Protein 4NUU (pdb70)

GO terms:
  GO:0042802 identical protein binding (F, IPI)
  GO:0005515 protein binding (F, IPI)

Solvent-accessible surface area: 29367 Å² total; per-residue (Å²): 3,116,54,22,97,68,2,6,96,126,20,36,118,73,103,106,136,41,17,32,13,133,75,66,188,84,2,0,0,4,20,22,0,43,8,0,0,3,36,41,1,11,104,19,168,114,78,52,108,61,12,95,1,29,21,45,0,0,32,0,0,0,12,0,0,10,10,1,2,78,22,13,107,117,157,79,49,101,58,0,22,31,11,0,33,4,0,2,13,0,0,1,7,10,0,22,34,78,33,31,0,27,30,28,75,9,126,62,1,37,92,16,2,120,53,18,7,28,103,72,157,116,0,90,121,87,0,117,98,18,4,57,106,2,34,42,44,0,33,31,0,0,9,10,0,18,102,107,116,51,142,125,18,132,59,113,78,12,20,107,79,24,31,6,2,7,13,1,0,22,14,1,0,50,25,8,76,45,20,34,78,72,24,36,128,99,4,98,135,91,1,80,41,123,85,58,225,100,39,40,63,18,28,125,26,81,67,0,64,101,17,7,130,53,6,33,116,8,0,74,105,1,93,64,3,8,72,24,0,13,80,40,1,78,59,27,57,120,88,135,195,44,111,56,12,103,54,9,42,24,0,0,98,101,15,21,132,162,44,86,65,106,40,6,37,39,35,5,42,79,128,22,57,53,17,71,107,5,15,53,64,139,90,80,12,60,26,91,84,6,17,102,120,15,34,123,75,104,104,134,41,18,34,9,119,71,74,157,82,2,0,0,3,19,23,0,31,13,0,1,8,71,36,2,8,121,39,133,24,58,5,83,20,155,153,14,68,31,2,11,54,22,0,23,76,2,0,22,56,0,0,36,11,1,6,88,24,12,115,126,155,76,55,106,55,0,31,33,11,0,35,4,0,2,12,0,0,0,7,9,0,12,34,78,32,29,0,26,14,19,82,8,124,60,0,37,94,23,1,113,50,4,1,13,99,72,167,133,4,88,111,69,2,115,99,11,6,66,108,0,38,42,83,0,1,48,10,1,0,119,20,1,91,157,183,46,160,55,93,20,75,194,53,6,129,51,93,60,11,21,115,75,16,36,6,2,0,12,0,0,18,14,0,0,56,24,6,76,43,22,33,79,81,25,32,105,110,3,83,130,91,0,77,37,119,83,68,216,107,39,40,63,16,28,124,30,80,67,0,58,89,18,7,126,61,7,36,120,8,1,76,106,0,92,66,4,8,71,23,0,14,82,40,1,80,57,25,28,117,82,108,72,176,44,96,56,6,103,55,9,48,32,0,0,101,84,15,21,125,174,37,85,56,108,31,5,37,39,34,5,43,80,127,22,56,53,20,71,100,3,15,54,61,142,204,14,80,56,69,49,0,6,26,18,3,101

Sequence (586 aa):
SNTVMKNCNYKRKRRERDWDCNTKKDVCIPDRRYQLCMKELTNLVITFRKLYLKRKLIYDAAVEGDLLLKLNNYRYNKDFCKDIRWSLGDFGDIIMGTDMEGIGYSKVVENNLRSIFGTDEKAQQRRKQWWNESKAQIWTAMMYSSVKKRLKICKLNVAVNIEPQIYRWIREWGRDYVSSELPTEVQKLKEKCDGKINYTDKKVCKVPPCQNACKSYDDQWITRKKNQWDVLSNKFISVKNAEQTAGIVTPYDILKQQELDEFNEVAFENEINKRDGAYIELCVCSASNTVMKNCNYKRKRRERDWDCNTKKDVCIPDRRYQLCMKELTNLFHRDITFRKLYLKRKLIYDAAVEGDLLLKLNNYRYNKDFCKDIRWSLGDFGDIIMGTDMEGIGYSKVVENNLRSIFGTDEKAQQRRKQWWNESKAQIWTAMMYSVKKRLKGNFIWICKLNVAVNIEPQIYRWIREWGRDYVSSELPTEVQQKLKEKCDGKINYTDKKVCKVPPCQNACKSYDQWITRKKNQWDVLSNKFISVKNAEKQTAGIVTPYDILKQELDEFNEVAFENEINKRDGAYIELCVCSQLDFEDVWNSSY

Nearest PDB structures (foldseek):
  4nuu-assembly1_A  TM=1.004E+00  e=4.899E-40  Plasmodium vivax Sal-1
  4nuu-assembly2_B  TM=9.888E-01  e=1.630E-36  Plasmodium vivax Sal-1
  4nuv-assembly2_A  TM=9.877E-01  e=9.932E-36  Plasmodium vivax Sal-1
  6oan-assembly1_A  TM=9.714E-01  e=6.411E-28  Plasmodium vivax
  6oan-assembly2_C  TM=9.704E-01  e=1.088E-27  Plasmodium vivax

CATH classification: 1.20.1310.20 (+1 more: 1.20.58.830)

InterPro domains:
  IPR008602 Duffy-antigen binding domain [PF05424] (235-403)
  IPR021015 Duffy-antigen binding, C-terminal [PF12361] (546-849)
  IPR021032 Duffy-antigen binding, N-terminal [PF12377] (128-192)
  IPR021620 Erythrocyte binding antigen 175, C-terminal [PF11556] (920-999)
  IPR042202 Duffy-antigen binding superfamily [G3DSA:1.20.1310.20] (202-385)
  IPR043057 Erythrocyte binding antigen 175, C-terminal domain superfamily [G3DSA:1.10.1740.170] (918-1000)

Foldseek 3Di:
DADAVVLLVAADAPVPDQWQCDPPPLATHGSLLVSQHQNLLQPDPPVVLLVSNLVSLLVSLLSSLVNLCVSVVVDPDDSSLLSLLLSLQQSLCLQLVNHDPCDHSSVSSNVSSCVPQPDDPCSSVVSNVSCLVRSLSSSVSSCVCVVPPDVDRDSVVSSDHDHSLLSVLLVLLVSCVVVVVVLLVLLCVQFPDPPDPQWTCLVPPVSNVVSLVVSLVVLQVSLSNCVSSQVSVVVVVVVDDDPQDDGSVSSSVVNDDDDDPVQSVCSSVQNHPSSCNGNPGD/DPADAVVLLVAADAPVPDQWQCDPPPLATHGSLLSSQHCNLLQPDDAADPDLQPVSVLVSLLVSLLSSLVRLCVSVVVDLDDSSLLSLLLSLQQSLCLLLVNHDPCDDSSVSSNVSSCRHQPDPPCSSVSSNVNCLVRSLVSSVSSLVVVCVPVPPCSCVSHPSVSSSDHDHSLLSVLLVLLVVCVVVVVVLLVLLCVQFPAPPDPQWTCLVPPVSNVVSLVVSVVVLLVSLSNCVSSQVSVVVVCVVDHDDPQDDGSVSSSVVNDDPDDVVQVVCRSVQNHPSSCNGNPTD/DDDVVVVVVVVD

Secondary structure (DSSP, 8-state):
---SSGGGT--PPTTSS--B-SSSTT--B-HHHHT---HHHHS---HHHHHHHHHHHHHHHHHHHHHHHHHTTT--SHHHHHHHHHHHHHHHHHHHT--S---THHHHHHHHHHHHH-SSTTHHHHHHHHHHHHHHHHHHHHTHHHHHT-----HHHHHS---HHHHHHHHHHHHHHHHHHHHHHHHHHHHSSBSSSS-BGGGT-HHHHHHHHHHHHHHHHHHHHHHHHHHHHHHHHHH---TT--SHHHHHHHHSSS--HHHHHHHHTT-SHHHHHHH---/----SSGGGT--PPTTSS--B-SSSTT--B-HHHHT---HHHHH------SSS-HHHHHHHHHHHHHHHHHHHHHTTT--SHHHHHHHHHHHHHHHHHHHT--S---THHHHHHHHHHHHH--STTHHHHHHHHHHHHHHHHHHHHTHHHHHHHGGGGGGTS-HHHHH----HHHHHHHHHHHHHHHHHHHHHHHHHHHHSSBSSSS-BGGGT-HHHHHHHHHHHHHHHHHHHHHHHHHHHHHHHHHH---BTTBSSHHHHHHHHSSS--HHHHHHHHTT-SHHHHHHH---/---HHHHHHH--

Organism: Plasmodium vivax (strain Salvador I) (NCBI:txid126793)

Radius of gyration: 37.96 Å; Cα contacts (8 Å, |Δi|>4): 731; chains: 3; bounding box: 49×37×151 Å

B-factor: mean 42.77, std 22.3, range [13.19, 155.22]

Structure (mmCIF, N/CA/C/O backbone):
data_4NUU
#
_entry.id   4NUU
#
_cell.length_a   59.590
_cell.length_b   66.990
_cell.length_c   97.920
_cell.angle_alpha   90.00
_cell.angle_beta   102.11
_cell.angle_gamma   90.00
#
_symmetry.space_group_name_H-M   'P 1 21 1'
#
loop_
_entity.id
_entity.type
_entity.pdbx_description
1 polymer 'Duffy receptor'
2 polymer 'Duffy antigen/chemokine receptor'
3 water water
#
loop_
_atom_site.group_PDB
_atom_site.id
_atom_site.type_symbol
_atom_site.label_atom_id
_atom_site.label_alt_id
_atom_site.label_comp_id
_atom_site.label_asym_id
_atom_site.label_entity_id
_atom_site.label_seq_id
_atom_site.pdbx_PDB_ins_code
_atom_site.Cartn_x
_atom_site.Cartn_y
_atom_site.Cartn_z
_atom_site.occupancy
_atom_site.B_iso_or_equiv
_atom_site.auth_seq_id
_atom_site.auth_comp_id
_atom_site.auth_asym_id
_atom_site.auth_atom_id
_atom_site.pdbx_PDB_model_num
ATOM 1 N N . SER A 1 2 ? 31.851 -36.016 114.423 1.00 50.66 210 SER A N 1
ATOM 2 C CA . SER A 1 2 ? 33.024 -35.153 114.477 1.00 51.41 210 SER A CA 1
ATOM 3 C C . SER A 1 2 ? 32.672 -33.742 114.021 1.00 42.46 210 SER A C 1
ATOM 4 O O . SER A 1 2 ? 32.020 -33.562 112.993 1.00 39.96 210 SER A O 1
ATOM 11 N N . ASN A 1 3 ? 33.105 -32.745 114.791 1.00 36.80 211 ASN A N 1
ATOM 12 C CA . ASN A 1 3 ? 32.809 -31.351 114.479 1.00 43.59 211 ASN A CA 1
ATOM 13 C C . ASN A 1 3 ? 33.952 -30.638 113.747 1.00 42.96 211 ASN A C 1
ATOM 14 O O . ASN A 1 3 ? 33.913 -29.418 113.573 1.00 42.22 211 ASN A O 1
ATOM 25 N N . THR A 1 4 ? 34.965 -31.395 113.332 1.00 37.05 212 THR A N 1
ATOM 26 C CA . THR A 1 4 ? 36.021 -30.863 112.472 1.00 44.23 212 THR A CA 1
ATOM 27 C C . THR A 1 4 ? 36.249 -31.818 111.299 1.00 38.11 212 THR A C 1
ATOM 28 O O . THR A 1 4 ? 35.888 -32.996 111.371 1.00 33.97 212 THR A O 1
ATOM 39 N N . VAL A 1 5 ? 36.856 -31.322 110.224 1.00 35.28 213 VAL A N 1
ATOM 40 C CA . VAL A 1 5 ? 37.048 -32.145 109.030 1.00 34.04 213 VAL A CA 1
ATOM 41 C C . VAL A 1 5 ? 38.492 -32.175 108.501 1.00 33.31 213 VAL A C 1
ATOM 42 O O . VAL A 1 5 ? 38.973 -33.232 108.088 1.00 34.22 213 VAL A O 1
ATOM 55 N N . MET A 1 6 ? 39.187 -31.040 108.523 1.00 32.70 214 MET A N 1
ATOM 56 C CA . MET A 1 6 ? 40.553 -30.985 107.996 1.00 39.50 214 MET A CA 1
ATOM 57 C C . MET A 1 6 ? 41.578 -31.356 109.062 1.00 41.28 214 MET A C 1
ATOM 58 O O . MET A 1 6 ? 42.411 -32.239 108.856 1.00 37.43 214 MET A O 1
ATOM 72 N N . LYS A 1 7 ? 41.502 -30.678 110.203 1.00 41.60 215 LYS A N 1
ATOM 73 C CA . LYS A 1 7 ? 42.511 -30.790 111.256 1.00 40.83 215 LYS A CA 1
ATOM 74 C C . LYS A 1 7 ? 42.786 -32.234 111.669 1.00 37.05 215 LYS A C 1
ATOM 75 O O . LYS A 1 7 ? 43.938 -32.634 111.842 1.00 40.99 215 LYS A O 1
ATOM 94 N N . ASN A 1 8 ? 41.725 -33.014 111.831 1.00 33.43 216 ASN A N 1
ATOM 95 C CA . ASN A 1 8 ? 41.857 -34.392 112.287 1.00 37.83 216 ASN A CA 1
ATOM 96 C C . ASN A 1 8 ? 42.424 -35.315 111.203 1.00 41.04 216 ASN A C 1
ATOM 97 O O . ASN A 1 8 ? 42.697 -36.492 111.458 1.00 35.43 216 ASN A O 1
ATOM 108 N N . CYS A 1 9 ? 42.602 -34.770 110.001 1.00 34.22 217 CYS A N 1
ATOM 109 C CA . CYS A 1 9 ? 43.307 -35.467 108.929 1.00 37.11 217 CYS A CA 1
ATOM 110 C C . CYS A 1 9 ? 44.736 -34.946 108.795 1.00 42.76 217 CYS A C 1
ATOM 111 O O . CYS A 1 9 ? 45.435 -35.258 107.828 1.00 38.55 217 CYS A O 1
ATOM 118 N N . ASN A 1 10 ? 45.158 -34.145 109.768 1.00 32.38 218 ASN A N 1
ATOM 119 C CA . ASN A 1 10 ? 46.509 -33.594 109.786 1.00 37.26 218 ASN A CA 1
ATOM 120 C C . ASN A 1 10 ? 47.272 -33.988 111.052 1.00 40.08 218 ASN A C 1
ATOM 121 O O . ASN A 1 10 ? 48.490 -34.149 111.020 1.00 40.29 218 ASN A O 1
ATOM 132 N N . TYR A 1 11 ? 46.561 -34.139 112.167 1.00 35.71 219 TYR A N 1
ATOM 133 C CA . TYR A 1 11 ? 47.198 -34.609 113.393 1.00 41.18 219 TYR A CA 1
ATOM 134 C C . TYR A 1 11 ? 46.190 -35.134 114.406 1.00 46.20 219 TYR A C 1
ATOM 135 O O . TYR A 1 11 ? 45.003 -34.803 114.350 1.00 41.50 219 TYR A O 1
ATOM 153 N N . LYS A 1 12 ? 46.681 -35.965 115.320 1.00 30.61 220 LYS A N 1
ATOM 154 C CA . LYS A 1 12 ? 45.843 -36.612 116.324 1.00 32.41 220 LYS A CA 1
ATOM 155 C C . LYS A 1 12 ? 46.257 -36.154 117.715 1.00 36.19 220 LYS A C 1
ATOM 156 O O . LYS A 1 12 ? 47.445 -36.018 117.993 1.00 36.56 220 LYS A O 1
ATOM 175 N N . ARG A 1 13 ? 45.281 -35.922 118.589 1.00 32.36 221 ARG A N 1
ATOM 176 C CA . ARG A 1 13 ? 45.575 -35.681 119.998 1.00 32.13 221 ARG A CA 1
ATOM 177 C C . ARG A 1 13 ? 46.227 -36.927 120.573 1.00 32.70 221 ARG A C 1
ATOM 178 O O . ARG A 1 13 ? 45.976 -38.035 120.102 1.00 34.18 221 ARG A O 1
ATOM 199 N N . LYS A 1 14 ? 47.058 -36.749 121.595 1.00 37.35 222 LYS A N 1
ATOM 200 C CA . LYS A 1 14 ? 47.767 -37.870 122.200 1.00 37.47 222 LYS A CA 1
ATOM 201 C C . LYS A 1 14 ? 46.819 -38.810 122.940 1.00 37.93 222 LYS A C 1
ATOM 202 O O . LYS A 1 14 ? 45.691 -38.444 123.272 1.00 33.03 222 LYS A O 1
ATOM 221 N N . ARG A 1 15 ? 47.289 -40.028 123.188 1.00 34.08 223 ARG A N 1
ATOM 222 C CA . ARG A 1 15 ? 46.445 -41.061 123.768 1.00 38.16 223 ARG A CA 1
ATOM 223 C C . ARG A 1 15 ? 45.863 -40.618 125.088 1.00 40.25 223 ARG A C 1
ATOM 224 O O . ARG A 1 15 ? 46.545 -40.002 125.908 1.00 38.75 223 ARG A O 1
ATOM 245 N N . ARG A 1 16 ? 44.589 -40.928 125.281 1.00 35.32 224 ARG A N 1
ATOM 246 C CA . ARG A 1 16 ? 43.933 -40.671 126.545 1.00 50.91 224 ARG A CA 1
ATOM 247 C C . ARG A 1 16 ? 44.145 -39.220 126.973 1.00 49.48 224 ARG A C 1
ATOM 248 O O . ARG A 1 16 ? 44.013 -38.889 128.148 1.00 46.20 224 ARG A O 1
ATOM 269 N N . GLU A 1 17 ? 44.468 -38.355 126.011 1.00 45.19 225 GLU A N 1
ATOM 270 C CA . GLU A 1 17 ? 44.506 -36.923 126.272 1.00 41.66 225 GLU A CA 1
ATOM 271 C C . GLU A 1 17 ? 43.086 -36.470 126.574 1.00 38.21 225 GLU A C 1
ATOM 272 O O . GLU A 1 17 ? 42.850 -35.682 127.488 1.00 38.79 225 GLU A O 1
ATOM 284 N N . ARG A 1 18 ? 42.140 -36.984 125.794 1.00 34.30 226 ARG A N 1
ATOM 285 C CA . ARG A 1 18 ? 40.724 -36.778 126.065 1.00 33.72 226 ARG A CA 1
ATOM 286 C C . ARG A 1 18 ? 40.054 -38.119 126.338 1.00 28.13 226 ARG A C 1
ATOM 287 O O . ARG A 1 18 ? 40.109 -39.033 125.516 1.00 28.06 226 ARG A O 1
ATOM 308 N N . ASP A 1 19 ? 39.417 -38.228 127.496 1.00 26.01 227 ASP A N 1
ATOM 309 C CA . ASP A 1 19 ? 38.766 -39.468 127.889 1.00 24.65 227 ASP A CA 1
ATOM 310 C C . ASP A 1 19 ? 37.510 -39.724 127.056 1.00 29.67 227 ASP A C 1
ATOM 311 O O . ASP A 1 19 ? 37.038 -38.854 126.324 1.00 23.61 227 ASP A O 1
ATOM 320 N N . TRP A 1 20 ? 36.975 -40.933 127.175 1.00 25.96 228 TRP A N 1
ATOM 321 C CA . TRP A 1 20 ? 35.733 -41.297 126.510 1.00 22.17 228 TRP A CA 1
ATOM 322 C C . TRP A 1 20 ? 34.615 -40.308 126.851 1.00 22.56 228 TRP A C 1
ATOM 323 O O . TRP A 1 20 ? 34.486 -39.872 127.999 1.00 23.76 228 TRP A O 1
ATOM 344 N N . ASP A 1 21 ? 33.812 -39.965 125.849 1.00 22.34 229 ASP A N 1
ATOM 345 C CA . ASP A 1 21 ? 32.743 -38.981 126.011 1.00 27.68 229 ASP A CA 1
ATOM 346 C C . ASP A 1 21 ? 31.372 -39.640 126.118 1.00 23.65 229 ASP A C 1
ATOM 347 O O . ASP A 1 21 ? 30.830 -40.127 125.126 1.00 26.03 229 ASP A O 1
ATOM 356 N N . CYS A 1 22 ? 30.814 -39.635 127.325 1.00 24.71 230 CYS A N 1
ATOM 357 C CA . CYS A 1 22 ? 29.507 -40.234 127.582 1.00 25.31 230 CYS A CA 1
ATOM 358 C C . CYS A 1 22 ? 28.389 -39.196 127.696 1.00 29.12 230 CYS A C 1
ATOM 359 O O . CYS A 1 22 ? 27.250 -39.542 128.012 1.00 32.49 230 CYS A O 1
ATOM 366 N N . ASN A 1 23 ? 28.703 -37.931 127.441 1.00 28.62 231 ASN A N 1
ATOM 367 C CA . ASN A 1 23 ? 27.734 -36.857 127.666 1.00 29.89 231 ASN A CA 1
ATOM 368 C C . ASN A 1 23 ? 27.071 -36.333 126.394 1.00 42.74 231 ASN A C 1
ATOM 369 O O . ASN A 1 23 ? 25.948 -35.832 126.436 1.00 46.51 231 ASN A O 1
ATOM 380 N N . THR A 1 24 ? 27.748 -36.472 125.261 1.00 35.47 232 THR A N 1
ATOM 381 C CA . THR A 1 24 ? 27.234 -35.933 124.007 1.00 39.98 232 THR A CA 1
ATOM 382 C C . THR A 1 24 ? 26.018 -36.729 123.550 1.00 45.74 232 THR A C 1
ATOM 383 O O . THR A 1 24 ? 24.976 -36.158 123.231 1.00 41.14 232 THR A O 1
ATOM 394 N N . LYS A 1 25 ? 26.150 -38.051 123.538 1.00 37.99 233 LYS A N 1
ATOM 395 C CA . LYS A 1 25 ? 25.014 -38.930 123.294 1.00 42.83 233 LYS A CA 1
ATOM 396 C C . LYS A 1 25 ? 24.847 -39.822 124.511 1.00 54.60 233 LYS A C 1
ATOM 397 O O . LYS A 1 25 ? 25.747 -40.586 124.857 1.00 60.37 233 LYS A O 1
ATOM 416 N N . LYS A 1 26 ? 23.697 -39.721 125.161 1.00 41.24 234 LYS A N 1
ATOM 417 C CA . LYS A 1 26 ? 23.530 -40.291 126.494 1.00 56.70 234 LYS A CA 1
ATOM 418 C C . LYS A 1 26 ? 23.720 -41.806 126.580 1.00 53.00 234 LYS A C 1
ATOM 419 O O . LYS A 1 26 ? 24.248 -42.305 127.578 1.00 42.62 234 LYS A O 1
ATOM 438 N N . ASP A 1 27 ? 23.306 -42.539 125.550 1.00 37.20 235 ASP A N 1
ATOM 439 C CA . ASP A 1 27 ? 23.322 -43.998 125.628 1.00 33.78 235 ASP A CA 1
ATOM 440 C C . ASP A 1 27 ? 24.581 -44.639 125.038 1.00 27.40 235 ASP A C 1
ATOM 441 O O . ASP A 1 27 ? 24.632 -45.851 124.853 1.00 27.56 235 ASP A O 1
ATOM 450 N N . VAL A 1 28 ? 25.600 -43.842 124.745 1.00 26.06 236 VAL A N 1
ATOM 451 C CA . VAL A 1 28 ? 26.878 -44.411 124.336 1.00 27.31 236 VAL A CA 1
ATOM 452 C C . VAL A 1 28 ? 28.035 -43.517 124.758 1.00 23.37 236 VAL A C 1
ATOM 453 O O . VAL A 1 28 ? 27.856 -42.323 124.989 1.00 24.92 236 VAL A O 1
ATOM 466 N N . CYS A 1 29 ? 29.216 -44.113 124.884 1.00 22.13 237 CYS A N 1
ATOM 467 C CA . CYS A 1 29 ? 30.441 -43.353 125.101 1.00 21.56 237 CYS A CA 1
ATOM 468 C C . CYS A 1 29 ? 31.295 -43.420 123.842 1.00 21.36 237 CYS A C 1
ATOM 469 O O . CYS A 1 29 ? 31.515 -44.498 123.288 1.00 22.41 237 CYS A O 1
ATOM 476 N N . ILE A 1 30 ? 31.776 -42.263 123.399 1.00 21.23 238 ILE A N 1
ATOM 477 C CA . ILE A 1 30 ? 32.549 -42.167 122.165 1.00 19.86 238 ILE A CA 1
ATOM 478 C C . ILE A 1 30 ? 34.031 -41.918 122.454 1.00 27.78 238 ILE A C 1
ATOM 479 O O . ILE A 1 30 ? 34.377 -40.996 123.195 1.00 26.15 238 ILE A O 1
ATOM 495 N N . PRO A 1 31 ? 34.917 -42.738 121.863 1.00 22.21 239 PRO A N 1
ATOM 496 C CA . PRO A 1 31 ? 36.353 -42.546 122.075 1.00 19.15 239 PRO A CA 1
ATOM 497 C C . PRO A 1 31 ? 36.902 -41.418 121.209 1.00 19.30 239 PRO A C 1
ATOM 498 O O . PRO A 1 31 ? 36.413 -41.192 120.106 1.00 20.02 239 PRO A O 1
ATOM 509 N N . ASP A 1 32 ? 37.914 -40.723 121.707 1.00 20.03 240 ASP A N 1
ATOM 510 C CA . ASP A 1 32 ? 38.481 -39.587 120.993 1.00 20.81 240 ASP A CA 1
ATOM 511 C C . ASP A 1 32 ? 38.959 -40.005 119.596 1.00 23.59 240 ASP A C 1
ATOM 512 O O . ASP A 1 32 ? 38.868 -39.230 118.647 1.00 22.53 240 ASP A O 1
ATOM 521 N N . ARG A 1 33 ? 39.452 -41.234 119.471 1.00 25.04 241 ARG A N 1
ATOM 522 C CA . ARG A 1 33 ? 39.915 -41.739 118.181 1.00 23.56 241 ARG A CA 1
ATOM 523 C C . ARG A 1 33 ? 38.794 -41.685 117.146 1.00 19.28 241 ARG A C 1
ATOM 524 O O . ARG A 1 33 ? 39.019 -41.300 115.998 1.00 22.35 241 ARG A O 1
ATOM 545 N N . ARG A 1 34 ? 37.582 -42.063 117.550 1.00 20.05 242 ARG A N 1
ATOM 546 C CA . ARG A 1 34 ? 36.437 -42.016 116.645 1.00 19.37 242 ARG A CA 1
ATOM 547 C C . ARG A 1 34 ? 36.107 -40.579 116.239 1.00 23.00 242 ARG A C 1
ATOM 548 O O . ARG A 1 34 ? 35.857 -40.301 115.067 1.00 21.54 242 ARG A O 1
ATOM 569 N N . TYR A 1 35 ? 36.100 -39.668 117.205 1.00 22.54 243 TYR A N 1
ATOM 570 C CA . TYR A 1 35 ? 35.823 -38.264 116.915 1.00 21.15 243 TYR A CA 1
ATOM 571 C C . TYR A 1 35 ? 36.766 -37.736 115.840 1.00 24.37 243 TYR A C 1
ATOM 572 O O . TYR A 1 35 ? 36.361 -36.961 114.973 1.00 26.58 243 TYR A O 1
ATOM 590 N N . GLN A 1 36 ? 38.020 -38.174 115.893 1.00 24.48 244 GLN A N 1
ATOM 591 C CA . GLN A 1 36 ? 39.054 -37.671 114.998 1.00 27.42 244 GLN A CA 1
ATOM 592 C C . GLN A 1 36 ? 39.230 -38.479 113.711 1.00 26.62 244 GLN A C 1
ATOM 593 O O . GLN A 1 36 ? 40.089 -38.148 112.893 1.00 24.30 244 GLN A O 1
ATOM 607 N N . LEU A 1 37 ? 38.443 -39.536 113.535 1.00 23.01 245 LEU A N 1
ATOM 608 C CA . LEU A 1 37 ? 38.560 -40.382 112.348 1.00 20.62 245 LEU A CA 1
ATOM 609 C C . LEU A 1 37 ? 38.628 -39.523 111.089 1.00 22.53 245 LEU A C 1
ATOM 610 O O . LEU A 1 37 ? 37.752 -38.697 110.855 1.00 23.79 245 LEU A O 1
ATOM 626 N N . CYS A 1 38 ? 39.669 -39.715 110.282 1.00 21.87 246 CYS A N 1
ATOM 627 C CA . CYS A 1 38 ? 39.818 -38.945 109.051 1.00 26.48 246 CYS A CA 1
ATOM 628 C C . CYS A 1 38 ? 38.752 -39.319 108.022 1.00 30.34 246 CYS A C 1
ATOM 629 O O . CYS A 1 38 ? 38.684 -40.464 107.572 1.00 26.27 246 CYS A O 1
ATOM 636 N N . MET A 1 39 ? 37.933 -38.338 107.653 1.00 25.86 247 MET A N 1
ATOM 637 C CA . MET A 1 39 ? 36.838 -38.535 106.707 1.00 28.81 247 MET A CA 1
ATOM 638 C C . MET A 1 39 ? 36.734 -37.360 105.740 1.00 26.88 247 MET A C 1
ATOM 639 O O . MET A 1 39 ? 35.673 -37.107 105.170 1.00 28.06 247 MET A O 1
ATOM 653 N N . LYS A 1 40 ? 37.836 -36.645 105.565 1.00 30.36 248 LYS A N 1
ATOM 654 C CA . LYS A 1 40 ? 37.871 -35.451 104.728 1.00 29.87 248 LYS A CA 1
ATOM 655 C C . LYS A 1 40 ? 37.303 -35.699 103.331 1.00 36.92 248 LYS A C 1
ATOM 656 O O . LYS A 1 40 ? 36.410 -34.982 102.874 1.00 34.69 248 LYS A O 1
ATOM 675 N N . GLU A 1 41 ? 37.823 -36.716 102.653 1.00 31.15 249 GLU A N 1
ATOM 676 C CA . GLU A 1 41 ? 37.403 -37.016 101.287 1.00 34.59 249 GLU A CA 1
ATOM 677 C C . GLU A 1 41 ? 35.954 -37.503 101.234 1.00 29.91 249 GLU A C 1
ATOM 678 O O . GLU A 1 41 ? 35.218 -37.181 100.306 1.00 31.84 249 GLU A O 1
ATOM 690 N N . LEU A 1 42 ? 35.544 -38.275 102.234 1.00 31.22 250 LEU A N 1
ATOM 691 C CA . LEU A 1 42 ? 34.172 -38.772 102.293 1.00 28.54 250 LEU A CA 1
ATOM 692 C C . LEU A 1 42 ? 33.186 -37.622 102.474 1.00 30.17 250 LEU A C 1
ATOM 693 O O . LEU A 1 42 ? 32.058 -37.668 101.978 1.00 34.03 250 LEU A O 1
ATOM 709 N N . THR A 1 43 ? 33.621 -36.588 103.183 1.00 37.66 251 THR A N 1
ATOM 710 C CA . THR A 1 43 ? 32.767 -35.443 103.470 1.00 44.74 251 THR A CA 1
ATOM 711 C C . THR A 1 43 ? 32.558 -34.557 102.249 1.00 51.73 251 THR A C 1
ATOM 712 O O . THR A 1 43 ? 31.428 -34.193 101.921 1.00 49.15 251 THR A O 1
ATOM 723 N N . ASN A 1 44 ? 33.652 -34.211 101.579 1.00 65.73 252 ASN A N 1
ATOM 724 C CA . ASN A 1 44 ? 33.618 -33.181 100.545 1.00 77.64 252 ASN A CA 1
ATOM 725 C C . ASN A 1 44 ? 33.259 -33.685 99.149 1.00 81.49 252 ASN A C 1
ATOM 726 O O . ASN A 1 44 ? 33.383 -32.944 98.174 1.00 87.89 252 ASN A O 1
ATOM 737 N N . LEU A 1 45 ? 32.810 -34.932 99.046 1.00 78.60 253 LEU A N 1
ATOM 738 C CA . LEU A 1 45 ? 32.338 -35.447 97.765 1.00 87.44 253 LEU A CA 1
ATOM 739 C C . LEU A 1 45 ? 30.870 -35.077 97.579 1.00 97.57 253 LEU A C 1
ATOM 740 O O . LEU A 1 45 ? 30.075 -35.165 98.515 1.00 100.08 253 LEU A O 1
ATOM 756 N N . VAL A 1 46 ? 30.520 -34.646 96.371 1.00 104.01 254 VAL A N 1
ATOM 757 C CA . VAL A 1 46 ? 29.162 -34.198 96.082 1.00 107.96 254 VAL A CA 1
ATOM 758 C C . VAL A 1 46 ? 28.189 -35.372 96.114 1.00 109.57 254 VAL A C 1
ATOM 759 O O . VAL A 1 46 ? 27.596 -35.671 97.151 1.00 104.57 254 VAL A O 1
ATOM 772 N N . ILE A 1 57 ? 24.966 -45.446 91.302 1.00 93.01 265 ILE A N 1
ATOM 773 C CA . ILE A 1 57 ? 25.344 -46.230 90.132 1.00 84.90 265 ILE A CA 1
ATOM 774 C C . ILE A 1 57 ? 26.636 -46.993 90.420 1.00 79.61 265 ILE A C 1
ATOM 775 O O . ILE A 1 57 ? 27.198 -46.884 91.511 1.00 75.26 265 ILE A O 1
ATOM 790 N N . THR A 1 58 ? 27.104 -47.763 89.443 1.00 80.50 266 THR A N 1
ATOM 791 C CA . THR A 1 58 ? 28.329 -48.539 89.599 1.00 87.18 266 THR A CA 1
ATOM 792 C C . THR A 1 58 ? 29.567 -47.638 89.684 1.00 82.09 266 THR A C 1
ATOM 793 O O . THR A 1 58 ? 30.578 -48.014 90.285 1.00 63.43 266 THR A O 1
ATOM 804 N N . PHE A 1 59 ? 29.481 -46.451 89.088 1.00 82.36 267 PHE A N 1
ATOM 805 C CA . PHE A 1 59 ? 30.594 -45.497 89.091 1.00 78.10 267 PHE A CA 1
ATOM 806 C C . PHE A 1 59 ? 30.650 -44.607 90.345 1.00 61.49 267 PHE A C 1
ATOM 807 O O . PHE A 1 59 ? 31.732 -44.196 90.774 1.00 55.91 267 PHE A O 1
ATOM 824 N N . ARG A 1 60 ? 29.493 -44.318 90.932 1.00 56.70 268 ARG A N 1
ATOM 825 C CA . ARG A 1 60 ? 29.430 -43.497 92.137 1.00 63.58 268 ARG A CA 1
ATOM 826 C C . ARG A 1 60 ? 30.101 -44.295 93.237 1.00 49.06 268 ARG A C 1
ATOM 827 O O . ARG A 1 60 ? 30.817 -43.749 94.075 1.00 48.27 268 ARG A O 1
ATOM 848 N N . LYS A 1 61 ? 29.867 -45.603 93.209 1.00 47.93 269 LYS A N 1
ATOM 849 C CA . LYS A 1 61 ? 30.515 -46.523 94.133 1.00 48.61 269 LYS A CA 1
ATOM 850 C C . LYS A 1 61 ? 32.024 -46.505 93.916 1.00 45.38 269 LYS A C 1
ATOM 851 O O . LYS A 1 61 ? 32.798 -46.610 94.862 1.00 42.69 269 LYS A O 1
ATOM 870 N N . LEU A 1 62 ? 32.437 -46.378 92.659 1.00 56.00 270 LEU A N 1
ATOM 871 C CA . LEU A 1 62 ? 33.853 -46.376 92.327 1.00 53.60 270 LEU A CA 1
ATOM 872 C C . LEU A 1 62 ? 34.542 -45.137 92.890 1.00 39.21 270 LEU A C 1
ATOM 873 O O . LEU A 1 62 ? 35.635 -45.227 93.446 1.00 41.86 270 LEU A O 1
ATOM 889 N N . TYR A 1 63 ? 33.897 -43.985 92.746 1.00 40.32 271 TYR A N 1
ATOM 890 C CA . TYR A 1 63 ? 34.425 -42.733 93.274 1.00 41.29 271 TYR A CA 1
ATOM 891 C C . TYR A 1 63 ? 34.508 -42.802 94.802 1.00 43.26 271 TYR A C 1
ATOM 892 O O . TYR A 1 63 ? 35.462 -42.317 95.412 1.00 38.92 271 TYR A O 1
ATOM 910 N N . LEU A 1 64 ? 33.499 -43.411 95.413 1.00 42.48 272 LEU A N 1
ATOM 911 C CA . LEU A 1 64 ? 33.489 -43.613 96.856 1.00 43.83 272 LEU A CA 1
ATOM 912 C C . LEU A 1 64 ? 34.686 -44.452 97.279 1.00 36.14 272 LEU A C 1
ATOM 913 O O . LEU A 1 64 ? 35.343 -44.161 98.272 1.00 31.64 272 LEU A O 1
ATOM 929 N N . LYS A 1 65 ? 34.971 -45.496 96.512 1.00 36.69 273 LYS A N 1
ATOM 930 C CA . LYS A 1 65 ? 36.091 -46.371 96.816 1.00 34.97 273 LYS A CA 1
ATOM 931 C C . LYS A 1 65 ? 37.399 -45.579 96.867 1.00 33.33 273 LYS A C 1
ATOM 932 O O . LYS A 1 65 ? 38.204 -45.757 97.777 1.00 32.98 273 LYS A O 1
ATOM 951 N N . ARG A 1 66 ? 37.602 -44.693 95.898 1.00 33.12 274 ARG A N 1
ATOM 952 C CA . ARG A 1 66 ? 38.834 -43.915 95.831 1.00 33.26 274 ARG A CA 1
ATOM 953 C C . ARG A 1 66 ? 38.965 -43.002 97.045 1.00 32.80 274 ARG A C 1
ATOM 954 O O . ARG A 1 66 ? 40.025 -42.926 97.669 1.00 37.63 274 ARG A O 1
ATOM 975 N N . LYS A 1 67 ? 37.875 -42.323 97.382 1.00 31.27 275 LYS A N 1
ATOM 976 C CA . LYS A 1 67 ? 37.852 -41.415 98.520 1.00 29.96 275 LYS A CA 1
ATOM 977 C C . LYS A 1 67 ? 38.100 -42.159 99.830 1.00 27.75 275 LYS A C 1
ATOM 978 O O . LYS A 1 67 ? 38.825 -41.681 100.708 1.00 27.63 275 LYS A O 1
ATOM 997 N N . LEU A 1 68 ? 37.496 -43.333 99.962 1.00 27.92 276 LEU A N 1
ATOM 998 C CA . LEU A 1 68 ? 37.613 -44.115 101.187 1.00 26.65 276 LEU A CA 1
ATOM 999 C C . LEU A 1 68 ? 39.035 -44.653 101.330 1.00 29.94 276 LEU A C 1
ATOM 1000 O O . LEU A 1 68 ? 39.612 -44.634 102.417 1.00 27.75 276 LEU A O 1
ATOM 1016 N N . ILE A 1 69 ? 39.592 -45.130 100.222 1.00 28.61 277 ILE A N 1
ATOM 1017 C CA . ILE A 1 69 ? 40.971 -45.592 100.194 1.00 28.66 277 ILE A CA 1
ATOM 1018 C C . ILE A 1 69 ? 41.907 -44.494 100.676 1.00 29.81 277 ILE A C 1
ATOM 1019 O O . ILE A 1 69 ? 42.831 -44.749 101.448 1.00 27.13 277 ILE A O 1
ATOM 1035 N N . TYR A 1 70 ? 41.669 -43.267 100.226 1.00 28.95 278 TYR A N 1
ATOM 1036 C CA . TYR A 1 70 ? 42.559 -42.172 100.580 1.00 27.18 278 TYR A CA 1
ATOM 1037 C C . TYR A 1 70 ? 42.387 -41.726 102.040 1.00 27.58 278 TYR A C 1
ATOM 1038 O O . TYR A 1 70 ? 43.373 -41.493 102.739 1.00 30.39 278 TYR A O 1
ATOM 1056 N N . ASP A 1 71 ? 41.150 -41.610 102.509 1.00 27.30 279 ASP A N 1
ATOM 1057 C CA . ASP A 1 71 ? 40.926 -41.266 103.912 1.00 24.82 279 ASP A CA 1
ATOM 1058 C C . ASP A 1 71 ? 41.519 -42.342 104.822 1.00 30.20 279 ASP A C 1
ATOM 1059 O O . ASP A 1 71 ? 42.071 -42.042 105.877 1.00 21.43 279 ASP A O 1
ATOM 1068 N N . ALA A 1 72 ? 41.408 -43.596 104.402 1.00 26.12 280 ALA A N 1
ATOM 1069 C CA . ALA A 1 72 ? 41.902 -44.712 105.198 1.00 24.10 280 ALA A CA 1
ATOM 1070 C C . ALA A 1 72 ? 43.428 -44.707 105.287 1.00 24.59 280 ALA A C 1
ATOM 1071 O O . ALA A 1 72 ? 43.995 -44.956 106.353 1.00 24.60 280 ALA A O 1
ATOM 1078 N N . ALA A 1 73 ? 44.092 -44.417 104.172 1.00 27.48 281 ALA A N 1
ATOM 1079 C CA . ALA A 1 73 ? 45.549 -44.363 104.147 1.00 24.46 281 ALA A CA 1
ATOM 1080 C C . ALA A 1 73 ? 46.080 -43.239 105.036 1.00 25.01 281 ALA A C 1
ATOM 1081 O O . ALA A 1 73 ? 47.105 -43.397 105.703 1.00 25.79 281 ALA A O 1
ATOM 1088 N N . VAL A 1 74 ? 45.399 -42.100 105.026 1.00 24.44 282 VAL A N 1
ATOM 1089 C CA . VAL A 1 74 ? 45.782 -40.982 105.884 1.00 24.83 282 VAL A CA 1
ATOM 1090 C C . VAL A 1 74 ? 45.542 -41.333 107.358 1.00 26.71 282 VAL A C 1
ATOM 1091 O O . VAL A 1 74 ? 46.404 -41.101 108.205 1.00 25.92 282 VAL A O 1
ATOM 1104 N N . GLU A 1 75 ? 44.375 -41.896 107.659 1.00 21.39 283 GLU A N 1
ATOM 1105 C CA . GLU A 1 75 ? 44.060 -42.327 109.022 1.00 24.23 283 GLU A CA 1
ATOM 1106 C C . GLU A 1 75 ? 45.134 -43.287 109.527 1.00 28.89 283 GLU A C 1
ATOM 1107 O O . GLU A 1 75 ? 45.653 -43.130 110.634 1.00 22.26 283 GLU A O 1
ATOM 1119 N N . GLY A 1 76 ? 45.474 -44.272 108.701 1.00 29.59 284 GLY A N 1
ATOM 1120 C CA . GLY A 1 76 ? 46.485 -45.250 109.051 1.00 30.95 284 GLY A CA 1
ATOM 1121 C C . GLY A 1 76 ? 47.825 -44.598 109.340 1.00 37.47 284 GLY A C 1
ATOM 1122 O O . GLY A 1 76 ? 48.472 -44.908 110.336 1.00 28.08 284 GLY A O 1
ATOM 1126 N N . ASP A 1 77 ? 48.239 -43.688 108.465 1.00 23.46 285 ASP A N 1
ATOM 1127 C CA . ASP A 1 77 ? 49.490 -42.965 108.643 1.00 26.24 285 ASP A CA 1
ATOM 1128 C C . ASP A 1 77 ? 49.512 -42.183 109.952 1.00 23.72 285 ASP A C 1
ATOM 1129 O O . ASP A 1 77 ? 50.503 -42.206 110.680 1.00 27.28 285 ASP A O 1
ATOM 1138 N N . LEU A 1 78 ? 48.422 -41.476 110.233 1.00 22.81 286 LEU A N 1
ATOM 1139 C CA . LEU A 1 78 ? 48.329 -40.656 111.435 1.00 29.22 286 LEU A CA 1
ATOM 1140 C C . LEU A 1 78 ? 48.307 -41.505 112.703 1.00 29.63 286 LEU A C 1
ATOM 1141 O O . LEU A 1 78 ? 48.794 -41.078 113.749 1.00 25.78 286 LEU A O 1
ATOM 1157 N N . LEU A 1 79 ? 47.733 -42.701 112.612 1.00 24.57 287 LEU A N 1
ATOM 1158 C CA . LEU A 1 79 ? 47.713 -43.618 113.748 1.00 24.95 287 LEU A CA 1
ATOM 1159 C C . LEU A 1 79 ? 49.117 -44.146 114.013 1.00 25.76 287 LEU A C 1
ATOM 1160 O O . LEU A 1 79 ? 49.505 -44.348 115.161 1.00 27.31 287 LEU A O 1
ATOM 1176 N N . LEU A 1 80 ? 49.877 -44.365 112.943 1.00 24.84 288 LEU A N 1
ATOM 1177 C CA . LEU A 1 80 ? 51.261 -44.793 113.075 1.00 24.93 288 LEU A CA 1
ATOM 1178 C C . LEU A 1 80 ? 52.077 -43.699 113.758 1.00 31.05 288 LEU A C 1
ATOM 1179 O O . LEU A 1 80 ? 52.897 -43.978 114.633 1.00 31.38 288 LEU A O 1
ATOM 1195 N N . LYS A 1 81 ? 51.842 -42.454 113.358 1.00 25.01 289 LYS A N 1
ATOM 1196 C CA . LYS A 1 81 ? 52.540 -41.316 113.947 1.00 29.29 289 LYS A CA 1
ATOM 1197 C C . LYS A 1 81 ? 52.131 -41.122 115.406 1.00 26.45 289 LYS A C 1
ATOM 1198 O O . LYS A 1 81 ? 52.970 -40.845 116.263 1.00 31.69 289 LYS A O 1
ATOM 1217 N N . LEU A 1 82 ? 50.839 -41.266 115.686 1.00 30.02 290 LEU A N 1
ATOM 1218 C CA . LEU A 1 82 ? 50.352 -41.159 117.056 1.00 31.55 290 LEU A CA 1
ATOM 1219 C C . LEU A 1 82 ? 51.107 -42.139 117.943 1.00 36.39 290 LEU A C 1
ATOM 1220 O O . LEU A 1 82 ? 51.426 -41.835 119.091 1.00 30.64 290 LEU A O 1
ATOM 1236 N N . ASN A 1 83 ? 51.401 -43.313 117.396 1.00 26.45 291 ASN A N 1
ATOM 1237 C CA . ASN A 1 83 ? 52.126 -44.338 118.131 1.00 27.85 291 ASN A CA 1
ATOM 1238 C C . ASN A 1 83 ? 53.637 -44.145 118.061 1.00 34.71 291 ASN A C 1
ATOM 1239 O O . ASN A 1 83 ? 54.397 -45.076 118.332 1.00 35.98 291 ASN A O 1
ATOM 1250 N N . ASN A 1 84 ? 54.070 -42.941 117.698 1.00 32.34 292 ASN A N 1
ATOM 1251 C CA . ASN A 1 84 ? 55.495 -42.635 117.604 1.00 33.23 292 ASN A CA 1
ATOM 1252 C C . ASN A 1 84 ? 56.201 -43.545 116.600 1.00 33.91 292 ASN A C 1
ATOM 1253 O O . ASN A 1 84 ? 57.369 -43.900 116.770 1.00 36.24 292 ASN A O 1
ATOM 1264 N N . TYR A 1 85 ? 55.468 -43.912 115.553 1.00 32.06 293 TYR A N 1
ATOM 1265 C CA . TYR A 1 85 ? 55.984 -44.738 114.463 1.00 40.50 293 TYR A CA 1
ATOM 1266 C C . TYR A 1 85 ? 56.370 -46.143 114.906 1.00 38.81 293 TYR A C 1
ATOM 1267 O O . TYR A 1 85 ? 57.059 -46.857 114.180 1.00 38.30 293 TYR A O 1
ATOM 1285 N N . ARG A 1 86 ? 55.928 -46.546 116.090 1.00 35.95 294 ARG A N 1
ATOM 1286 C CA . ARG A 1 86 ? 56.197 -47.899 116.552 1.00 43.79 294 ARG A CA 1
ATOM 1287 C C . ARG A 1 86 ? 55.242 -48.872 115.875 1.00 43.47 294 ARG A C 1
ATOM 1288 O O . ARG A 1 86 ? 54.025 -48.676 115.882 1.00 36.04 294 ARG A O 1
ATOM 1309 N N . TYR A 1 87 ? 55.801 -49.919 115.282 1.00 42.79 295 TYR A N 1
ATOM 1310 C CA . TYR A 1 87 ? 54.998 -50.948 114.643 1.00 42.02 295 TYR A CA 1
ATOM 1311 C C . TYR A 1 87 ? 54.743 -52.073 115.639 1.00 49.06 295 TYR A C 1
ATOM 1312 O O . TYR A 1 87 ? 55.471 -53.065 115.660 1.00 41.92 295 TYR A O 1
ATOM 1330 N N . ASN A 1 88 ? 53.717 -51.909 116.471 1.00 40.53 296 ASN A N 1
ATOM 1331 C CA . ASN A 1 88 ? 53.440 -52.867 117.537 1.00 41.81 296 ASN A CA 1
ATOM 1332 C C . ASN A 1 88 ? 51.944 -53.085 117.759 1.00 39.50 296 ASN A C 1
ATOM 1333 O O . ASN A 1 88 ? 51.113 -52.594 116.994 1.00 34.69 296 ASN A O 1
ATOM 1344 N N . LYS A 1 89 ? 51.608 -53.820 118.814 1.00 39.65 297 LYS A N 1
ATOM 1345 C CA . LYS A 1 89 ? 50.225 -54.199 119.077 1.00 35.58 297 LYS A CA 1
ATOM 1346 C C . LYS A 1 89 ? 49.292 -52.992 119.189 1.00 28.17 297 LYS A C 1
ATOM 1347 O O . LYS A 1 89 ? 48.195 -53.001 118.635 1.00 27.51 297 LYS A O 1
ATOM 1366 N N . ASP A 1 90 ? 49.716 -51.959 119.908 1.00 35.89 298 ASP A N 1
ATOM 1367 C CA . ASP A 1 90 ? 48.878 -50.778 120.079 1.00 36.04 298 ASP A CA 1
ATOM 1368 C C . ASP A 1 90 ? 48.489 -50.221 118.717 1.00 25.27 298 ASP A C 1
ATOM 1369 O O . ASP A 1 90 ? 47.353 -49.805 118.512 1.00 26.91 298 ASP A O 1
ATOM 1378 N N . PHE A 1 91 ? 49.439 -50.217 117.787 1.00 27.10 299 PHE A N 1
ATOM 1379 C CA . PHE A 1 91 ? 49.179 -49.739 116.438 1.00 30.94 299 PHE A CA 1
ATOM 1380 C C . PHE A 1 91 ? 48.194 -50.648 115.705 1.00 28.24 299 PHE A C 1
ATOM 1381 O O . PHE A 1 91 ? 47.217 -50.172 115.131 1.00 26.59 299 PHE A O 1
ATOM 1398 N N . CYS A 1 92 ? 48.446 -51.955 115.728 1.00 29.02 300 CYS A N 1
ATOM 1399 C CA . CYS A 1 92 ? 47.577 -52.906 115.034 1.00 24.50 300 CYS A CA 1
ATOM 1400 C C . CYS A 1 92 ? 46.136 -52.809 115.528 1.00 23.42 300 CYS A C 1
ATOM 1401 O O . CYS A 1 92 ? 45.195 -52.919 114.744 1.00 26.16 300 CYS A O 1
ATOM 1408 N N . LYS A 1 93 ? 45.966 -52.605 116.829 1.00 23.54 301 LYS A N 1
ATOM 1409 C CA . LYS A 1 93 ? 44.632 -52.485 117.406 1.00 23.62 301 LYS A CA 1
ATOM 1410 C C . LYS A 1 93 ? 43.951 -51.215 116.906 1.00 24.18 301 LYS A C 1
ATOM 1411 O O . LYS A 1 93 ? 42.779 -51.241 116.519 1.00 27.03 301 LYS A O 1
ATOM 1430 N N . ASP A 1 94 ? 44.683 -50.106 116.905 1.00 20.44 302 ASP A N 1
ATOM 1431 C CA . ASP A 1 94 ? 44.129 -48.841 116.435 1.00 23.04 302 ASP A CA 1
ATOM 1432 C C . ASP A 1 94 ? 43.678 -48.974 114.985 1.00 21.90 302 ASP A C 1
ATOM 1433 O O . ASP A 1 94 ? 42.597 -48.517 114.610 1.00 24.30 302 ASP A O 1
ATOM 1442 N N . ILE A 1 95 ? 44.509 -49.606 114.166 1.00 24.61 303 ILE A N 1
ATOM 1443 C CA . ILE A 1 95 ? 44.146 -49.841 112.777 1.00 23.88 303 ILE A CA 1
ATOM 1444 C C . ILE A 1 95 ? 42.827 -50.604 112.741 1.00 26.13 303 ILE A C 1
ATOM 1445 O O . ILE A 1 95 ? 41.922 -50.269 111.975 1.00 22.52 303 ILE A O 1
ATOM 1461 N N . ARG A 1 96 ? 42.719 -51.618 113.592 1.00 27.45 304 ARG A N 1
ATOM 1462 C CA . ARG A 1 96 ? 41.525 -52.450 113.648 1.00 25.83 304 ARG A CA 1
ATOM 1463 C C . ARG A 1 96 ? 40.296 -51.636 114.055 1.00 27.98 304 ARG A C 1
ATOM 1464 O O . ARG A 1 96 ? 39.228 -51.764 113.449 1.00 26.15 304 ARG A O 1
ATOM 1485 N N . TRP A 1 97 ? 40.449 -50.791 115.071 1.00 23.51 305 TRP A N 1
ATOM 1486 C CA . TRP A 1 97 ? 39.337 -49.988 115.558 1.00 24.55 305 TRP A CA 1
ATOM 1487 C C . TRP A 1 97 ? 38.873 -48.987 114.504 1.00 24.75 305 TRP A C 1
ATOM 1488 O O . TRP A 1 97 ? 37.673 -48.787 114.311 1.00 21.70 305 TRP A O 1
ATOM 1509 N N . SER A 1 98 ? 39.815 -48.340 113.831 1.00 22.10 306 SER A N 1
ATOM 1510 C CA . SER A 1 98 ? 39.442 -47.315 112.861 1.00 21.63 306 SER A CA 1
ATOM 1511 C C . SER A 1 98 ? 38.884 -47.944 111.587 1.00 22.38 306 SER A C 1
ATOM 1512 O O . SER A 1 98 ? 37.923 -47.435 111.009 1.00 19.81 306 SER A O 1
ATOM 1520 N N . LEU A 1 99 ? 39.461 -49.065 111.167 1.00 20.02 307 LEU A N 1
ATOM 1521 C CA . LEU A 1 99 ? 38.916 -49.809 110.037 1.00 18.30 307 LEU A CA 1
ATOM 1522 C C . LEU A 1 99 ? 37.468 -50.175 110.321 1.00 18.31 307 LEU A C 1
ATOM 1523 O O . LEU A 1 99 ? 36.594 -49.999 109.472 1.00 24.51 307 LEU A O 1
ATOM 1539 N N . GLY A 1 100 ? 37.225 -50.687 111.523 1.00 24.02 308 GLY A N 1
ATOM 1540 C CA . GLY A 1 100 ? 35.892 -51.084 111.930 1.00 19.91 308 GLY A CA 1
ATOM 1541 C C . GLY A 1 100 ? 34.909 -49.933 111.871 1.00 21.20 308 GLY A C 1
ATOM 1542 O O . GLY A 1 100 ? 33.774 -50.095 111.415 1.00 23.58 308 GLY A O 1
ATOM 1546 N N . ASP A 1 101 ? 35.342 -48.768 112.345 1.00 22.96 309 ASP A N 1
ATOM 1547 C CA . ASP A 1 101 ? 34.497 -47.580 112.335 1.00 21.71 309 ASP A CA 1
ATOM 1548 C C . ASP A 1 101 ? 34.185 -47.130 110.905 1.00 21.83 309 ASP A C 1
ATOM 1549 O O . ASP A 1 101 ? 33.057 -46.733 110.607 1.00 23.79 309 ASP A O 1
ATOM 1558 N N . PHE A 1 102 ? 35.182 -47.181 110.025 1.00 19.11 310 PHE A N 1
ATOM 1559 C CA . PHE A 1 102 ? 34.947 -46.912 108.612 1.00 23.24 310 PHE A CA 1
ATOM 1560 C C . PHE A 1 102 ? 33.846 -47.841 108.111 1.00 23.49 310 PHE A C 1
ATOM 1561 O O . PHE A 1 102 ? 32.925 -47.414 107.420 1.00 23.69 310 PHE A O 1
ATOM 1578 N N . GLY A 1 103 ? 33.945 -49.116 108.472 1.00 22.79 311 GLY A N 1
ATOM 1579 C CA . GLY A 1 103 ? 32.963 -50.103 108.053 1.00 21.90 311 GLY A CA 1
ATOM 1580 C C . GLY A 1 103 ? 31.552 -49.761 108.504 1.00 19.92 311 GLY A C 1
ATOM 1581 O O . GLY A 1 103 ? 30.602 -49.838 107.725 1.00 25.50 311 GLY A O 1
ATOM 1585 N N . ASP A 1 104 ? 31.404 -49.375 109.766 1.00 23.07 312 ASP A N 1
ATOM 1586 C CA . ASP A 1 104 ? 30.085 -49.031 110.286 1.00 23.65 312 ASP A CA 1
ATOM 1587 C C . ASP A 1 104 ? 29.561 -47.748 109.649 1.00 25.73 312 ASP A C 1
ATOM 1588 O O . ASP A 1 104 ? 28.363 -47.607 109.411 1.00 29.52 312 ASP A O 1
ATOM 1597 N N . ILE A 1 105 ? 30.460 -46.814 109.365 1.00 23.44 313 ILE A N 1
ATOM 1598 C CA . ILE A 1 105 ? 30.076 -45.601 108.661 1.00 24.75 313 ILE A CA 1
ATOM 1599 C C . ILE A 1 105 ? 29.535 -45.958 107.275 1.00 27.12 313 ILE A C 1
ATOM 1600 O O . ILE A 1 105 ? 28.458 -45.509 106.883 1.00 30.42 313 ILE A O 1
ATOM 1616 N N . ILE A 1 106 ? 30.272 -46.786 106.544 1.00 26.56 314 ILE A N 1
ATOM 1617 C CA . ILE A 1 106 ? 29.834 -47.205 105.217 1.00 27.12 314 ILE A CA 1
ATOM 1618 C C . ILE A 1 106 ? 28.514 -47.968 105.298 1.00 30.62 314 ILE A C 1
ATOM 1619 O O . ILE A 1 106 ? 27.617 -47.751 104.488 1.00 30.57 314 ILE A O 1
ATOM 1635 N N . MET A 1 107 ? 28.397 -48.846 106.288 1.00 27.01 315 MET A N 1
ATOM 1636 C CA . MET A 1 107 ? 27.220 -49.692 106.437 1.00 33.73 315 MET A CA 1
ATOM 1637 C C . MET A 1 107 ? 26.035 -48.946 107.047 1.00 36.97 315 MET A C 1
ATOM 1638 O O . MET A 1 107 ? 24.904 -49.418 106.979 1.00 34.81 315 MET A O 1
ATOM 1652 N N . GLY A 1 108 ? 26.296 -47.785 107.641 1.00 29.66 316 GLY A N 1
ATOM 1653 C CA . GLY A 1 108 ? 25.242 -46.970 108.218 1.00 29.68 316 GLY A CA 1
ATOM 1654 C C . GLY A 1 108 ? 24.829 -47.428 109.605 1.00 32.36 316 GLY A C 1
ATOM 1655 O O . GLY A 1 108 ? 23.686 -47.225 110.019 1.00 32.10 316 GLY A O 1
ATOM 1659 N N . THR A 1 109 ? 25.760 -48.048 110.325 1.00 30.91 317 THR A N 1
ATOM 1660 C CA . THR A 1 109 ? 25.490 -48.544 111.671 1.00 32.87 317 THR A CA 1
ATOM 1661 C C . THR A 1 109 ? 26.471 -47.951 112.688 1.00 34.18 317 THR A C 1
ATOM 1662 O O . THR A 1 109 ? 26.723 -48.543 113.733 1.00 35.15 317 THR A O 1
ATOM 1673 N N . ASP A 1 110 ? 27.026 -46.784 112.368 1.00 25.56 318 ASP A N 1
ATOM 1674 C CA . ASP A 1 110 ? 27.916 -46.067 113.282 1.00 29.05 318 ASP A CA 1
ATOM 1675 C C . ASP A 1 110 ? 27.102 -45.334 114.354 1.00 30.67 318 ASP A C 1
ATOM 1676 O O . ASP A 1 110 ? 26.029 -44.800 114.068 1.00 32.21 318 ASP A O 1
ATOM 1685 N N . MET A 1 111 ? 27.621 -45.297 115.579 1.00 25.93 319 MET A N 1
ATOM 1686 C CA . MET A 1 111 ? 26.867 -44.794 116.727 1.00 24.19 319 MET A CA 1
ATOM 1687 C C . MET A 1 111 ? 27.196 -43.350 117.088 1.00 26.79 319 MET A C 1
ATOM 1688 O O . MET A 1 111 ? 26.519 -42.755 117.929 1.00 34.89 319 MET A O 1
ATOM 1702 N N . GLU A 1 112 ? 28.245 -42.789 116.494 1.00 28.62 320 GLU A N 1
ATOM 1703 C CA . GLU A 1 112 ? 28.608 -41.402 116.795 1.00 24.58 320 GLU A CA 1
ATOM 1704 C C . GLU A 1 112 ? 27.572 -40.436 116.195 1.00 29.13 320 GLU A C 1
ATOM 1705 O O . GLU A 1 112 ? 26.893 -39.724 116.927 1.00 31.14 320 GLU A O 1
ATOM 1717 N N . GLY A 1 113 ? 27.435 -40.415 114.874 1.00 29.12 321 GLY A N 1
ATOM 1718 C CA . GLY A 1 113 ? 26.422 -39.585 114.241 1.00 35.98 321 GLY A CA 1
ATOM 1719 C C . GLY A 1 113 ? 26.500 -38.097 114.551 1.00 34.43 321 GLY A C 1
ATOM 1720 O O . GLY A 1 113 ? 25.470 -37.431 114.632 1.00 36.63 321 GLY A O 1
ATOM 1724 N N . ILE A 1 114 ? 27.710 -37.565 114.706 1.00 33.96 322 ILE A N 1
ATOM 1725 C CA . ILE A 1 114 ? 27.886 -36.152 115.062 1.00 37.26 322 ILE A CA 1
ATOM 1726 C C . ILE A 1 114 ? 28.515 -35.342 113.937 1.00 32.40 322 ILE A C 1
ATOM 1727 O O . ILE A 1 114 ? 29.461 -35.791 113.293 1.00 31.43 322 ILE A O 1
ATOM 1743 N N . GLY A 1 115 ? 27.982 -34.143 113.715 1.00 31.31 323 GLY A N 1
ATOM 1744 C CA . GLY A 1 115 ? 28.559 -33.200 112.772 1.00 39.23 323 GLY A CA 1
ATOM 1745 C C . GLY A 1 115 ? 28.811 -33.778 111.392 1.00 33.14 323 GLY A C 1
ATOM 1746 O O . GLY A 1 115 ? 27.888 -34.233 110.720 1.00 40.00 323 GLY A O 1
ATOM 1750 N N . TYR A 1 116 ? 30.071 -33.758 110.968 1.00 35.86 324 TYR A N 1
ATOM 1751 C CA . TYR A 1 116 ? 30.430 -34.177 109.616 1.00 31.92 324 TYR A CA 1
ATOM 1752 C C . TYR A 1 116 ? 30.077 -35.638 109.335 1.00 34.80 324 TYR A C 1
ATOM 1753 O O . TYR A 1 116 ? 29.967 -36.038 108.176 1.00 34.76 324 TYR A O 1
ATOM 1771 N N . SER A 1 117 ? 29.895 -36.434 110.385 1.00 30.76 325 SER A N 1
ATOM 1772 C CA . SER A 1 117 ? 29.472 -37.820 110.207 1.00 37.22 325 SER A CA 1
ATOM 1773 C C . SER A 1 117 ? 28.074 -37.870 109.591 1.00 37.34 325 SER A C 1
ATOM 1774 O O . SER A 1 117 ? 27.745 -38.801 108.854 1.00 34.79 325 SER A O 1
ATOM 1782 N N . LYS A 1 118 ? 27.259 -36.863 109.894 1.00 32.82 326 LYS A N 1
ATOM 1783 C CA . LYS A 1 118 ? 25.917 -36.760 109.322 1.00 37.99 326 LYS A CA 1
ATOM 1784 C C . LYS A 1 118 ? 25.991 -36.423 107.834 1.00 38.32 326 LYS A C 1
ATOM 1785 O O . LYS A 1 118 ? 25.199 -36.922 107.035 1.00 33.88 326 LYS A O 1
ATOM 1804 N N . VAL A 1 119 ? 26.941 -35.570 107.469 1.00 31.81 327 VAL A N 1
ATOM 1805 C CA . VAL A 1 119 ? 27.145 -35.219 106.069 1.00 34.68 327 VAL A CA 1
ATOM 1806 C C . VAL A 1 119 ? 27.569 -36.456 105.275 1.00 39.49 327 VAL A C 1
ATOM 1807 O O . VAL A 1 119 ? 27.081 -36.696 104.173 1.00 36.35 327 VAL A O 1
ATOM 1820 N N . VAL A 1 120 ? 28.474 -37.246 105.842 1.00 32.93 328 VAL A N 1
ATOM 1821 C CA . VAL A 1 120 ? 28.935 -38.460 105.176 1.00 29.79 328 VAL A CA 1
ATOM 1822 C C . VAL A 1 120 ? 27.779 -39.439 104.975 1.00 28.61 328 VAL A C 1
ATOM 1823 O O . VAL A 1 120 ? 27.629 -40.014 103.899 1.00 32.96 328 VAL A O 1
ATOM 1836 N N . GLU A 1 121 ? 26.963 -39.628 106.008 1.00 29.95 329 GLU A N 1
ATOM 1837 C CA . GLU A 1 121 ? 25.800 -40.509 105.900 1.00 33.89 329 GLU A CA 1
ATOM 1838 C C . GLU A 1 121 ? 24.851 -40.043 104.795 1.00 43.14 329 GLU A C 1
ATOM 1839 O O . GLU A 1 121 ? 24.317 -40.861 104.045 1.00 40.54 329 GLU A O 1
ATOM 1851 N N . ASN A 1 122 ? 24.639 -38.733 104.697 1.00 39.49 330 ASN A N 1
ATOM 1852 C CA . ASN A 1 122 ? 23.817 -38.177 103.628 1.00 42.58 330 ASN A CA 1
ATOM 1853 C C . ASN A 1 122 ? 24.420 -38.482 102.259 1.00 38.42 330 ASN A C 1
ATOM 1854 O O . ASN A 1 122 ? 23.708 -38.818 101.311 1.00 37.14 330 ASN A O 1
ATOM 1865 N N . ASN A 1 123 ? 25.738 -38.362 102.160 1.00 36.93 331 ASN A N 1
ATOM 1866 C CA . ASN A 1 123 ? 26.432 -38.672 100.920 1.00 35.29 331 ASN A CA 1
ATOM 1867 C C . ASN A 1 123 ? 26.253 -40.135 100.535 1.00 41.47 331 ASN A C 1
ATOM 1868 O O . ASN A 1 123 ? 26.049 -40.459 99.367 1.00 40.89 331 ASN A O 1
ATOM 1879 N N . LEU A 1 124 ? 26.324 -41.018 101.524 1.00 33.59 332 LEU A N 1
ATOM 1880 C CA . LEU A 1 124 ? 26.201 -42.449 101.276 1.00 37.30 332 LEU A CA 1
ATOM 1881 C C . LEU A 1 124 ? 24.777 -42.815 100.870 1.00 38.07 332 LEU A C 1
ATOM 1882 O O . LEU A 1 124 ? 24.569 -43.677 100.017 1.00 41.93 332 LEU A O 1
ATOM 1898 N N . ARG A 1 125 ? 23.796 -42.157 101.478 1.00 34.45 333 ARG A N 1
ATOM 1899 C CA . ARG A 1 125 ? 22.404 -42.369 101.100 1.00 44.56 333 ARG A CA 1
ATOM 1900 C C . ARG A 1 125 ? 22.174 -41.881 99.675 1.00 55.05 333 ARG A C 1
ATOM 1901 O O . ARG A 1 125 ? 21.379 -42.456 98.931 1.00 48.74 333 ARG A O 1
ATOM 1922 N N . SER A 1 126 ? 22.884 -40.822 99.299 1.00 56.98 334 SER A N 1
ATOM 1923 C CA . SER A 1 126 ? 22.820 -40.293 97.942 1.00 56.21 334 SER A CA 1
ATOM 1924 C C . SER A 1 126 ? 23.399 -41.298 96.950 1.00 56.41 334 SER A C 1
ATOM 1925 O O . SER A 1 126 ? 23.025 -41.315 95.779 1.00 60.98 334 SER A O 1
ATOM 1933 N N . ILE A 1 127 ? 24.309 -42.141 97.429 1.00 45.19 335 ILE A N 1
ATOM 1934 C CA . ILE A 1 127 ? 25.000 -43.095 96.571 1.00 50.60 335 ILE A CA 1
ATOM 1935 C C . ILE A 1 127 ? 24.249 -44.418 96.451 1.00 51.59 335 ILE A C 1
ATOM 1936 O O . ILE A 1 127 ? 23.890 -44.833 95.353 1.00 49.40 335 ILE A O 1
ATOM 1952 N N . PHE A 1 128 ? 24.013 -45.078 97.580 1.00 48.09 336 PHE A N 1
ATOM 1953 C CA . PHE A 1 128 ? 23.398 -46.401 97.575 1.00 47.71 336 PHE A CA 1
ATOM 1954 C C . PHE A 1 128 ? 21.873 -46.332 97.608 1.00 58.22 336 PHE A C 1
ATOM 1955 O O . PHE A 1 128 ? 21.205 -47.361 97.535 1.00 60.12 336 PHE A O 1
ATOM 1972 N N . GLY A 1 129 ? 21.324 -45.127 97.726 1.00 61.86 337 GLY A N 1
ATOM 1973 C CA . GLY A 1 129 ? 19.886 -44.960 97.843 1.00 70.18 337 GLY A CA 1
ATOM 1974 C C . GLY A 1 129 ? 19.411 -45.173 99.269 1.00 75.61 337 GLY A C 1
ATOM 1975 O O . GLY A 1 129 ? 20.224 -45.349 100.178 1.00 72.24 337 GLY A O 1
ATOM 1979 N N . THR A 1 130 ? 18.095 -45.161 99.467 1.00 76.11 338 THR A N 1
ATOM 1980 C CA . THR A 1 130 ? 17.528 -45.274 100.808 1.00 74.22 338 THR A CA 1
ATOM 1981 C C . THR A 1 130 ? 16.389 -46.290 100.912 1.00 77.67 338 THR A C 1
ATOM 1982 O O . THR A 1 130 ? 15.698 -46.340 101.929 1.00 74.98 338 THR A O 1
ATOM 1993 N N . ASP A 1 131 ? 16.188 -47.101 99.877 1.00 80.67 339 ASP A N 1
ATOM 1994 C CA . ASP A 1 131 ? 15.133 -48.110 99.921 1.00 83.89 339 ASP A CA 1
ATOM 1995 C C . ASP A 1 131 ? 15.457 -49.163 100.980 1.00 82.34 339 ASP A C 1
ATOM 1996 O O . ASP A 1 131 ? 16.506 -49.105 101.622 1.00 80.74 339 ASP A O 1
ATOM 2005 N N . GLU A 1 132 ? 14.553 -50.120 101.159 1.00 86.21 340 GLU A N 1
ATOM 2006 C CA . GLU A 1 132 ? 14.670 -51.094 102.244 1.00 89.54 340 GLU A CA 1
ATOM 2007 C C . GLU A 1 132 ? 15.655 -52.228 101.952 1.00 79.99 340 GLU A C 1
ATOM 2008 O O . GLU A 1 132 ? 15.821 -53.134 102.769 1.00 78.31 340 GLU A O 1
ATOM 2020 N N . LYS A 1 133 ? 16.301 -52.178 100.791 1.00 70.81 341 LYS A N 1
ATOM 2021 C CA . LYS A 1 133 ? 17.359 -53.128 100.464 1.00 70.17 341 LYS A CA 1
ATOM 2022 C C . LYS A 1 133 ? 18.705 -52.414 100.331 1.00 60.36 341 LYS A C 1
ATOM 2023 O O . LYS A 1 133 ? 19.721 -53.036 100.022 1.00 55.50 341 LYS A O 1
ATOM 2042 N N . ALA A 1 134 ? 18.705 -51.107 100.577 1.00 51.86 342 ALA A N 1
ATOM 2043 C CA . ALA A 1 134 ? 19.923 -50.309 100.493 1.00 50.46 342 ALA A CA 1
ATOM 2044 C C . ALA A 1 134 ? 20.957 -50.777 101.510 1.00 51.91 342 ALA A C 1
ATOM 2045 O O . ALA A 1 134 ? 22.145 -50.859 101.205 1.00 51.37 342 ALA A O 1
ATOM 2052 N N . GLN A 1 135 ? 20.500 -51.083 102.719 1.00 57.59 343 GLN A N 1
ATOM 2053 C CA . GLN A 1 135 ? 21.404 -51.480 103.791 1.00 55.48 343 GLN A CA 1
ATOM 2054 C C . GLN A 1 135 ? 22.150 -52.754 103.422 1.00 46.56 343 GLN A C 1
ATOM 2055 O O . GLN A 1 135 ? 23.339 -52.884 103.704 1.00 45.57 343 GLN A O 1
ATOM 2069 N N . GLN A 1 136 ? 21.451 -53.689 102.785 1.00 48.10 344 GLN A N 1
ATOM 2070 C CA . GLN A 1 136 ? 22.075 -54.927 102.332 1.00 51.68 344 GLN A CA 1
ATOM 2071 C C . GLN A 1 136 ? 23.164 -54.640 101.303 1.00 46.81 344 GLN A C 1
ATOM 2072 O O . GLN A 1 136 ? 24.230 -55.255 101.327 1.00 44.80 344 GLN A O 1
ATOM 2086 N N . ARG A 1 137 ? 22.889 -53.708 100.395 1.00 48.55 345 ARG A N 1
ATOM 2087 C CA . ARG A 1 137 ? 23.854 -53.341 99.363 1.00 48.55 345 ARG A CA 1
ATOM 2088 C C . ARG A 1 137 ? 25.101 -52.695 99.961 1.00 38.60 345 ARG A C 1
ATOM 2089 O O . ARG A 1 137 ? 26.219 -52.946 99.509 1.00 38.54 345 ARG A O 1
ATOM 2110 N N . ARG A 1 138 ? 24.904 -51.858 100.974 1.00 35.04 346 ARG A N 1
ATOM 2111 C CA . ARG A 1 138 ? 26.016 -51.186 101.632 1.00 35.07 346 ARG A CA 1
ATOM 2112 C C . ARG A 1 138 ? 26.906 -52.195 102.351 1.00 40.82 346 ARG A C 1
ATOM 2113 O O . ARG A 1 138 ? 28.133 -52.119 102.279 1.00 36.33 346 ARG A O 1
ATOM 2134 N N . LYS A 1 139 ? 26.284 -53.149 103.033 1.00 36.33 347 LYS A N 1
ATOM 2135 C CA . LYS A 1 139 ? 27.027 -54.206 103.707 1.00 39.18 347 LYS A CA 1
ATOM 2136 C C . LYS A 1 139 ? 27.794 -55.043 102.687 1.00 35.54 347 LYS A C 1
ATOM 2137 O O . LYS A 1 139 ? 28.941 -55.424 102.917 1.00 34.29 347 LYS A O 1
ATOM 2156 N N . GLN A 1 140 ? 27.157 -55.327 101.556 1.00 33.70 348 GLN A N 1
ATOM 2157 C CA . GLN A 1 140 ? 27.799 -56.107 100.507 1.00 43.52 348 GLN A CA 1
ATOM 2158 C C . GLN A 1 140 ? 29.027 -55.371 99.977 1.00 38.13 348 GLN A C 1
ATOM 2159 O O . GLN A 1 140 ? 30.107 -55.947 99.858 1.00 39.03 348 GLN A O 1
ATOM 2173 N N . TRP A 1 141 ? 28.850 -54.091 99.666 1.00 36.76 349 TRP A N 1
ATOM 2174 C CA . TRP A 1 141 ? 29.931 -53.269 99.133 1.00 38.72 349 TRP A CA 1
ATOM 2175 C C . TRP A 1 141 ? 31.098 -53.212 100.118 1.00 38.39 349 TRP A C 1
ATOM 2176 O O . TRP A 1 141 ? 32.264 -53.276 99.725 1.00 34.51 349 TRP A O 1
ATOM 2197 N N . TRP A 1 142 ? 30.786 -53.097 101.402 1.00 34.34 350 TRP A N 1
ATOM 2198 C CA . TRP A 1 142 ? 31.830 -53.072 102.416 1.00 30.06 350 TRP A CA 1
ATOM 2199 C C . TRP A 1 142 ? 32.604 -54.388 102.451 1.00 32.38 350 TRP A C 1
ATOM 2200 O O . TRP A 1 142 ? 33.835 -54.392 102.496 1.00 36.38 350 TRP A O 1
ATOM 2221 N N . ASN A 1 143 ? 31.884 -55.505 102.434 1.00 30.99 351 ASN A N 1
ATOM 2222 C CA . ASN A 1 143 ? 32.528 -56.814 102.483 1.00 36.19 351 ASN A CA 1
ATOM 2223 C C . ASN A 1 143 ? 33.457 -57.045 101.296 1.00 37.51 351 ASN A C 1
ATOM 2224 O O . ASN A 1 143 ? 34.478 -57.722 101.419 1.00 44.04 351 ASN A O 1
ATOM 2235 N N . GLU A 1 144 ? 33.107 -56.469 100.152 1.00 37.66 352 GLU A N 1
ATOM 2236 C CA . GLU A 1 144 ? 33.933 -56.581 98.956 1.00 41.56 352 GLU A CA 1
ATOM 2237 C C . GLU A 1 144 ? 35.174 -55.697 99.050 1.00 38.78 352 GLU A C 1
ATOM 2238 O O . GLU A 1 144 ? 36.208 -56.006 98.460 1.00 40.27 352 GLU A O 1
ATOM 2250 N N . SER A 1 145 ? 35.065 -54.601 99.796 1.00 35.31 353 SER A N 1
ATOM 2251 C CA . SER A 1 145 ? 36.095 -53.563 99.796 1.00 35.66 353 SER A CA 1
ATOM 2252 C C . SER A 1 145 ? 37.009 -53.591 101.024 1.00 30.73 353 SER A C 1
ATOM 2253 O O . SER A 1 145 ? 38.111 -53.042 100.993 1.00 34.04 353 SER A O 1
ATOM 2261 N N . LYS A 1 146 ? 36.558 -54.223 102.101 1.00 33.84 354 LYS A N 1
ATOM 2262 C CA . LYS A 1 146 ? 37.216 -54.064 103.397 1.00 28.94 354 LYS A CA 1
ATOM 2263 C C . LYS A 1 146 ? 38.692 -54.478 103.405 1.00 32.93 354 LYS A C 1
ATOM 2264 O O . LYS A 1 146 ? 39.521 -53.804 104.018 1.00 30.90 354 LYS A O 1
ATOM 2283 N N . ALA A 1 147 ? 39.031 -55.572 102.728 1.00 31.17 355 ALA A N 1
ATOM 2284 C CA . ALA A 1 147 ? 40.422 -56.022 102.682 1.00 35.20 355 ALA A CA 1
ATOM 2285 C C . ALA A 1 147 ? 41.326 -54.956 102.060 1.00 34.31 355 ALA A C 1
ATOM 2286 O O . ALA A 1 147 ? 42.439 -54.717 102.531 1.00 35.84 355 ALA A O 1
ATOM 2293 N N . GLN A 1 148 ? 40.843 -54.315 101.002 1.00 31.74 356 GLN A N 1
ATOM 2294 C CA . GLN A 1 148 ? 41.613 -53.275 100.328 1.00 31.44 356 GLN A CA 1
ATOM 2295 C C . GLN A 1 148 ? 41.708 -52.019 101.193 1.00 29.04 356 GLN A C 1
ATOM 2296 O O . GLN A 1 148 ? 42.724 -51.326 101.187 1.00 28.22 356 GLN A O 1
ATOM 2310 N N . ILE A 1 149 ? 40.653 -51.732 101.948 1.00 26.70 357 ILE A N 1
ATOM 2311 C CA . ILE A 1 149 ? 40.676 -50.585 102.851 1.00 24.94 357 ILE A CA 1
ATOM 2312 C C . ILE A 1 149 ? 41.703 -50.809 103.966 1.00 28.26 357 ILE A C 1
ATOM 2313 O O . ILE A 1 149 ? 42.469 -49.907 104.301 1.00 29.72 357 ILE A O 1
ATOM 2329 N N . TRP A 1 150 ? 41.736 -52.013 104.527 1.00 28.64 358 TRP A N 1
ATOM 2330 C CA . TRP A 1 150 ? 42.746 -52.341 105.530 1.00 27.67 358 TRP A CA 1
ATOM 2331 C C . TRP A 1 150 ? 44.138 -52.165 104.935 1.00 26.22 358 TRP A C 1
ATOM 2332 O O . TRP A 1 150 ? 45.025 -51.585 105.557 1.00 30.08 358 TRP A O 1
ATOM 2353 N N . THR A 1 151 ? 44.323 -52.657 103.716 1.00 29.43 359 THR A N 1
ATOM 2354 C CA . THR A 1 151 ? 45.627 -52.594 103.074 1.00 30.57 359 THR A CA 1
ATOM 2355 C C . THR A 1 151 ? 46.048 -51.139 102.892 1.00 27.54 359 THR A C 1
ATOM 2356 O O . THR A 1 151 ? 47.216 -50.793 103.066 1.00 31.67 359 THR A O 1
ATOM 2367 N N . ALA A 1 152 ? 45.086 -50.290 102.548 1.00 28.56 360 ALA A N 1
ATOM 2368 C CA . ALA A 1 152 ? 45.345 -48.863 102.389 1.00 26.66 360 ALA A CA 1
ATOM 2369 C C . ALA A 1 152 ? 45.800 -48.219 103.706 1.00 25.14 360 ALA A C 1
ATOM 2370 O O . ALA A 1 152 ? 46.663 -47.342 103.714 1.00 27.71 360 ALA A O 1
ATOM 2377 N N . MET A 1 153 ? 45.218 -48.651 104.819 1.00 25.27 361 MET A N 1
ATOM 2378 C CA . MET A 1 153 ? 45.581 -48.098 106.121 1.00 26.68 361 MET A CA 1
ATOM 2379 C C . MET A 1 153 ? 47.024 -48.455 106.463 1.00 27.98 361 MET A C 1
ATOM 2380 O O . MET A 1 153 ? 47.698 -47.728 107.193 1.00 27.50 361 MET A O 1
ATOM 2394 N N . MET A 1 154 ? 47.496 -49.568 105.910 1.00 30.53 362 MET A N 1
ATOM 2395 C CA . MET A 1 154 ? 48.852 -50.038 106.154 1.00 29.80 362 MET A CA 1
ATOM 2396 C C . MET A 1 154 ? 49.858 -49.455 105.160 1.00 33.14 362 MET A C 1
ATOM 2397 O O . MET A 1 154 ? 51.031 -49.822 105.182 1.00 35.77 362 MET A O 1
ATOM 2411 N N . TYR A 1 155 ? 49.404 -48.545 104.300 1.00 28.84 363 TYR A N 1
ATOM 2412 C CA . TYR A 1 155 ? 50.269 -47.990 103.262 1.00 31.45 363 TYR A CA 1
ATOM 2413 C C . TYR A 1 155 ? 51.602 -47.475 103.812 1.00 33.88 363 TYR A C 1
ATOM 2414 O O . TYR A 1 155 ? 52.661 -47.889 103.360 1.00 33.08 363 TYR A O 1
ATOM 2432 N N . SER A 1 156 ? 51.547 -46.563 104.777 1.00 31.56 364 SER A N 1
ATOM 2433 C CA A SER A 1 156 ? 52.757 -45.938 105.303 0.36 33.42 364 SER A CA 1
ATOM 2434 C CA B SER A 1 156 ? 52.762 -45.940 105.299 0.64 33.42 364 SER A CA 1
ATOM 2435 C C . SER A 1 156 ? 53.709 -46.969 105.905 1.00 32.12 364 SER A C 1
ATOM 2436 O O . SER A 1 156 ? 54.931 -46.860 105.765 1.00 37.20 364 SER A O 1
ATOM 2449 N N . VAL A 1 157 ? 53.149 -47.964 106.584 1.00 36.82 365 VAL A N 1
ATOM 2450 C CA . VAL A 1 157 ? 53.955 -49.018 107.182 1.00 38.55 365 VAL A CA 1
ATOM 2451 C C . VAL A 1 157 ? 54.727 -49.762 106.102 1.00 49.62 365 VAL A C 1
ATOM 2452 O O . VAL A 1 157 ? 55.891 -50.113 106.288 1.00 50.95 365 VAL A O 1
ATOM 2465 N N . LYS A 1 158 ? 54.074 -49.998 104.970 1.00 50.02 366 LYS A N 1
ATOM 2466 C CA . LYS A 1 158 ? 54.706 -50.686 103.851 1.00 51.94 366 LYS A CA 1
ATOM 2467 C C . LYS A 1 158 ? 55.724 -49.797 103.140 1.00 52.42 366 LYS A C 1
ATOM 2468 O O . LYS A 1 158 ? 56.842 -50.228 102.858 1.00 51.23 366 LYS A O 1
ATOM 2487 N N . LYS A 1 159 ? 55.340 -48.554 102.866 1.00 48.70 367 LYS A N 1
ATOM 2488 C CA . LYS A 1 159 ? 56.116 -47.695 101.970 1.00 56.10 367 LYS A CA 1
ATOM 2489 C C . LYS A 1 159 ? 57.137 -46.790 102.662 1.00 58.70 367 LYS A C 1
ATOM 2490 O O . LYS A 1 159 ? 58.230 -46.576 102.136 1.00 51.47 367 LYS A O 1
ATOM 2509 N N . ARG A 1 160 ? 56.787 -46.260 103.829 1.00 58.88 368 ARG A N 1
ATOM 2510 C CA . ARG A 1 160 ? 57.595 -45.217 104.458 1.00 55.50 368 ARG A CA 1
ATOM 2511 C C . ARG A 1 160 ? 58.394 -45.693 105.666 1.00 52.77 368 ARG A C 1
ATOM 2512 O O . ARG A 1 160 ? 59.510 -45.233 105.892 1.00 51.69 368 ARG A O 1
ATOM 2533 N N . LEU A 1 161 ? 57.832 -46.613 106.439 1.00 58.11 369 LEU A N 1
ATOM 2534 C CA . LEU A 1 161 ? 58.487 -47.053 107.662 1.00 64.78 369 LEU A CA 1
ATOM 2535 C C . LEU A 1 161 ? 59.772 -47.821 107.367 1.00 73.84 369 LEU A C 1
ATOM 2536 O O . LEU A 1 161 ? 59.837 -48.614 106.427 1.00 79.80 369 LEU A O 1
ATOM 2552 N N . LYS A 1 162 ? 60.795 -47.566 108.178 1.00 79.23 370 LYS A N 1
ATOM 2553 C CA . LYS A 1 162 ? 62.059 -48.289 108.089 1.00 90.05 370 LYS A CA 1
ATOM 2554 C C . LYS A 1 162 ? 62.536 -48.670 109.485 1.00 88.41 370 LYS A C 1
ATOM 2555 O O . LYS A 1 162 ? 61.997 -48.193 110.484 1.00 84.28 370 LYS A O 1
ATOM 2561 N N . ILE A 1 168 ? 53.069 -57.646 111.326 1.00 65.16 376 ILE A N 1
ATOM 2562 C CA . ILE A 1 168 ? 52.528 -58.386 112.459 1.00 64.05 376 ILE A CA 1
ATOM 2563 C C . ILE A 1 168 ? 51.022 -58.156 112.611 1.00 61.81 376 ILE A C 1
ATOM 2564 O O . ILE A 1 168 ? 50.348 -58.894 113.329 1.00 64.16 376 ILE A O 1
ATOM 2579 N N . CYS A 1 169 ? 50.498 -57.133 111.940 1.00 58.50 377 CYS A N 1
ATOM 2580 C CA . CYS A 1 169 ? 49.058 -56.893 111.932 1.00 55.46 377 CYS A CA 1
ATOM 2581 C C . CYS A 1 169 ? 48.379 -57.934 111.053 1.00 52.02 377 CYS A C 1
ATOM 2582 O O . CYS A 1 169 ? 48.824 -58.194 109.936 1.00 64.46 377 CYS A O 1
ATOM 2589 N N . LYS A 1 170 ? 47.303 -58.526 111.558 1.00 55.69 378 LYS A N 1
ATOM 2590 C CA . LYS A 1 170 ? 46.637 -59.618 110.857 1.00 63.65 378 LYS A CA 1
ATOM 2591 C C . LYS A 1 170 ? 45.331 -59.171 110.201 1.00 56.48 378 LYS A C 1
ATOM 2592 O O . LYS A 1 170 ? 44.365 -58.827 110.883 1.00 46.10 378 LYS A O 1
ATOM 2611 N N . LEU A 1 171 ? 45.321 -59.185 108.871 1.00 51.74 379 LEU A N 1
ATOM 2612 C CA . LEU A 1 171 ? 44.144 -58.826 108.090 1.00 51.57 379 LEU A CA 1
ATOM 2613 C C . LEU A 1 171 ? 42.899 -59.556 108.575 1.00 49.17 379 LEU A C 1
ATOM 2614 O O . LEU A 1 171 ? 41.872 -58.937 108.851 1.00 45.28 379 LEU A O 1
ATOM 2630 N N . ASN A 1 172 ? 42.998 -60.877 108.671 1.00 53.16 380 ASN A N 1
ATOM 2631 C CA . ASN A 1 172 ? 41.845 -61.714 108.976 1.00 57.72 380 ASN A CA 1
ATOM 2632 C C . ASN A 1 172 ? 41.120 -61.264 110.236 1.00 57.78 380 ASN A C 1
ATOM 2633 O O . ASN A 1 172 ? 39.892 -61.181 110.261 1.00 56.90 380 ASN A O 1
ATOM 2644 N N . VAL A 1 173 ? 41.885 -60.966 111.280 1.00 57.92 381 VAL A N 1
ATOM 2645 C CA . VAL A 1 173 ? 41.304 -60.514 112.537 1.00 57.39 381 VAL A CA 1
ATOM 2646 C C . VAL A 1 173 ? 40.685 -59.132 112.359 1.00 53.16 381 VAL A C 1
ATOM 2647 O O . VAL A 1 173 ? 39.612 -58.846 112.894 1.00 54.33 381 VAL A O 1
ATOM 2660 N N . ALA A 1 174 ? 41.364 -58.282 111.596 1.00 46.07 382 ALA A N 1
ATOM 2661 C CA . ALA A 1 174 ? 40.931 -56.900 111.407 1.00 42.60 382 ALA A CA 1
ATOM 2662 C C . ALA A 1 174 ? 39.619 -56.791 110.629 1.00 43.64 382 ALA A C 1
ATOM 2663 O O . ALA A 1 174 ? 38.718 -56.054 111.029 1.00 44.28 382 ALA A O 1
ATOM 2670 N N . VAL A 1 175 ? 39.508 -57.525 109.524 1.00 40.21 383 VAL A N 1
ATOM 2671 C CA . VAL A 1 175 ? 38.347 -57.387 108.642 1.00 46.02 383 VAL A CA 1
ATOM 2672 C C . VAL A 1 175 ? 37.135 -58.195 109.104 1.00 50.81 383 VAL A C 1
ATOM 2673 O O . VAL A 1 175 ? 36.040 -58.029 108.570 1.00 48.59 383 VAL A O 1
ATOM 2686 N N . ASN A 1 176 ? 37.324 -59.068 110.088 1.00 56.20 384 ASN A N 1
ATOM 2687 C CA . ASN A 1 176 ? 36.203 -59.816 110.642 1.00 53.65 384 ASN A CA 1
ATOM 2688 C C . ASN A 1 176 ? 35.199 -58.847 111.256 1.00 49.61 384 ASN A C 1
ATOM 2689 O O . ASN A 1 176 ? 35.563 -58.000 112.072 1.00 47.02 384 ASN A O 1
ATOM 2700 N N . ILE A 1 177 ? 33.936 -58.969 110.859 1.00 48.78 385 ILE A N 1
ATOM 2701 C CA . ILE A 1 177 ? 32.918 -57.998 111.256 1.00 48.88 385 ILE A CA 1
ATOM 2702 C C . ILE A 1 177 ? 32.266 -58.322 112.596 1.00 49.43 385 ILE A C 1
ATOM 2703 O O . ILE A 1 177 ? 31.826 -59.445 112.837 1.00 45.64 385 ILE A O 1
ATOM 2719 N N . GLU A 1 178 ? 32.210 -57.323 113.468 1.00 41.12 386 GLU A N 1
ATOM 2720 C CA . GLU A 1 178 ? 31.421 -57.420 114.687 1.00 39.08 386 GLU A CA 1
ATOM 2721 C C . GLU A 1 178 ? 30.794 -56.066 114.976 1.00 27.81 386 GLU A C 1
ATOM 2722 O O . GLU A 1 178 ? 31.252 -55.044 114.464 1.00 32.25 386 GLU A O 1
ATOM 2734 N N . PRO A 1 179 ? 29.729 -56.052 115.788 1.00 27.96 387 PRO A N 1
ATOM 2735 C CA . PRO A 1 179 ? 29.075 -54.776 116.080 1.00 27.63 387 PRO A CA 1
ATOM 2736 C C . PRO A 1 179 ? 30.052 -53.782 116.688 1.00 25.27 387 PRO A C 1
ATO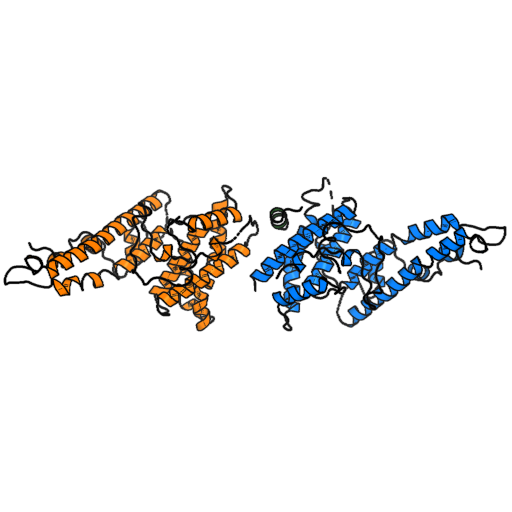M 2737 O O . PRO A 1 179 ? 30.985 -54.166 117.399 1.00 22.51 387 PRO A O 1
ATOM 2748 N N . GLN A 1 180 ? 29.830 -52.510 116.391 1.00 25.31 388 GLN A N 1
ATOM 2749 C CA . GLN A 1 180 ? 30.694 -51.442 116.859 1.00 21.69 388 GLN A CA 1
ATOM 2750 C C . GLN A 1 180 ? 30.842 -51.462 118.383 1.00 23.12 388 GLN A C 1
ATOM 2751 O O . GLN A 1 180 ? 31.940 -51.301 118.905 1.00 22.58 388 GLN A O 1
ATOM 2765 N N . ILE A 1 181 ? 29.742 -51.665 119.098 1.00 18.71 389 ILE A N 1
ATOM 2766 C CA . ILE A 1 181 ? 29.807 -51.658 120.561 1.00 19.99 389 ILE A CA 1
ATOM 2767 C C . ILE A 1 181 ? 30.773 -52.723 121.096 1.00 28.28 389 ILE A C 1
ATOM 2768 O O . ILE A 1 181 ? 31.445 -52.498 122.102 1.00 25.93 389 ILE A O 1
ATOM 2784 N N . TYR A 1 182 ? 30.854 -53.870 120.422 1.00 22.72 390 TYR A N 1
ATOM 2785 C CA . TYR A 1 182 ? 31.825 -54.897 120.800 1.00 17.95 390 TYR A CA 1
ATOM 2786 C C . TYR A 1 182 ? 33.236 -54.321 120.711 1.00 21.73 390 TYR A C 1
ATOM 2787 O O . TYR A 1 182 ? 34.035 -54.449 121.640 1.00 25.34 390 TYR A O 1
ATOM 2805 N N . ARG A 1 183 ? 33.536 -53.695 119.578 1.00 20.71 391 ARG A N 1
ATOM 2806 C CA . ARG A 1 183 ? 34.875 -53.185 119.315 1.00 20.54 391 ARG A CA 1
ATOM 2807 C C . ARG A 1 183 ? 35.225 -52.058 120.281 1.00 23.22 391 ARG A C 1
ATOM 2808 O O . ARG A 1 183 ? 36.347 -51.976 120.770 1.00 19.26 391 ARG A O 1
ATOM 2829 N N . TRP A 1 184 ? 34.264 -51.183 120.547 1.00 18.68 392 TRP A N 1
ATOM 2830 C CA . TRP A 1 184 ? 34.506 -50.061 121.440 1.00 21.08 392 TRP A CA 1
ATOM 2831 C C . TRP A 1 184 ? 34.775 -50.544 122.867 1.00 21.12 392 TRP A C 1
ATOM 2832 O O . TRP A 1 184 ? 35.565 -49.943 123.589 1.00 20.16 392 TRP A O 1
ATOM 2853 N N . ILE A 1 185 ? 34.137 -51.643 123.261 1.00 19.68 393 ILE A N 1
ATOM 2854 C CA . ILE A 1 185 ? 34.381 -52.220 124.579 1.00 20.85 393 ILE A CA 1
ATOM 2855 C C . ILE A 1 185 ? 35.801 -52.795 124.657 1.00 22.69 393 ILE A C 1
ATOM 2856 O O . ILE A 1 185 ? 36.486 -52.636 125.666 1.00 20.07 393 ILE A O 1
ATOM 2872 N N . ARG A 1 186 ? 36.250 -53.435 123.583 1.00 20.38 394 ARG A N 1
ATOM 2873 C CA . ARG A 1 186 ? 37.632 -53.902 123.504 1.00 19.09 394 ARG A CA 1
ATOM 2874 C C . ARG A 1 186 ? 38.606 -52.739 123.683 1.00 17.05 394 ARG A C 1
ATOM 2875 O O . ARG A 1 186 ? 39.533 -52.803 124.491 1.00 20.72 394 ARG A O 1
ATOM 2896 N N . GLU A 1 187 ? 38.393 -51.678 122.915 1.00 18.90 395 GLU A N 1
ATOM 2897 C CA . GLU A 1 187 ? 39.269 -50.519 122.953 1.00 17.94 395 GLU A CA 1
ATOM 2898 C C . GLU A 1 187 ? 39.214 -49.869 124.332 1.00 18.94 395 GLU A C 1
ATOM 2899 O O . GLU A 1 187 ? 40.237 -49.445 124.870 1.00 19.23 395 GLU A O 1
ATOM 2911 N N . TRP A 1 188 ? 38.015 -49.799 124.900 1.00 17.77 396 TRP A N 1
ATOM 2912 C CA . TRP A 1 188 ? 37.848 -49.209 126.218 1.00 20.63 396 TRP A CA 1
ATOM 2913 C C . TRP A 1 188 ? 38.607 -50.017 127.262 1.00 19.82 396 TRP A C 1
ATOM 2914 O O . TRP A 1 188 ? 39.317 -49.455 128.086 1.00 18.93 396 TRP A O 1
ATOM 2935 N N . GLY A 1 189 ? 38.457 -51.336 127.218 1.00 20.06 397 GLY A N 1
ATOM 2936 C CA . GLY A 1 189 ? 39.148 -52.213 128.145 1.00 15.02 397 GLY A CA 1
ATOM 2937 C C . GLY A 1 189 ? 40.652 -52.011 128.121 1.00 17.33 397 GLY A C 1
ATOM 2938 O O . GLY A 1 189 ? 41.300 -51.959 129.164 1.00 21.62 397 GLY A O 1
ATOM 2942 N N . ARG A 1 190 ? 41.213 -51.890 126.922 1.00 16.57 398 ARG A N 1
ATOM 2943 C CA . ARG A 1 190 ? 42.648 -51.699 126.776 1.00 18.68 398 ARG A CA 1
ATOM 2944 C C . ARG A 1 190 ? 43.081 -50.338 127.322 1.00 18.09 398 ARG A C 1
ATOM 2945 O O . ARG A 1 190 ? 44.173 -50.209 127.869 1.00 22.56 398 ARG A O 1
ATOM 2966 N N . ASP A 1 191 ? 42.228 -49.326 127.181 1.00 19.15 399 ASP A N 1
ATOM 2967 C CA . ASP A 1 191 ? 42.497 -48.029 127.793 1.00 19.50 399 ASP A CA 1
ATOM 2968 C C . ASP A 1 191 ? 42.482 -48.160 129.317 1.00 25.91 399 ASP A C 1
ATOM 2969 O O . ASP A 1 191 ? 43.378 -47.677 130.001 1.00 20.01 399 ASP A O 1
ATOM 2978 N N . TYR A 1 192 ? 41.455 -48.814 129.845 1.00 22.05 400 TYR A N 1
ATOM 2979 C CA . TYR A 1 192 ? 41.323 -48.967 131.289 1.00 20.24 400 TYR A CA 1
ATOM 2980 C C . TYR A 1 192 ? 42.567 -49.625 131.882 1.00 17.77 400 TYR A C 1
ATOM 2981 O O . TYR A 1 192 ? 43.133 -49.145 132.864 1.00 18.64 400 TYR A O 1
ATOM 2999 N N . VAL A 1 193 ? 42.991 -50.721 131.265 1.00 17.98 401 VAL A N 1
ATOM 3000 C CA . VAL A 1 193 ? 44.125 -51.497 131.748 1.00 22.62 401 VAL A CA 1
ATOM 3001 C C . VAL A 1 193 ? 45.421 -50.696 131.717 1.00 22.53 401 VAL A C 1
ATOM 3002 O O . VAL A 1 193 ? 46.325 -50.946 132.511 1.00 21.83 401 VAL A O 1
ATOM 3015 N N . SER A 1 194 ? 45.513 -49.741 130.797 1.00 20.51 402 SER A N 1
ATOM 3016 C CA A SER A 1 194 ? 46.692 -48.888 130.707 0.55 23.99 402 SER A CA 1
ATOM 3017 C CA B SER A 1 194 ? 46.695 -48.888 130.705 0.45 23.99 402 SER A CA 1
ATOM 3018 C C . SER A 1 194 ? 46.636 -47.800 131.771 1.00 28.81 402 SER A C 1
ATOM 3019 O O . SER A 1 194 ? 47.654 -47.428 132.347 1.00 28.77 402 SER A O 1
ATOM 3032 N N . GLU A 1 195 ? 45.435 -47.291 132.028 1.00 22.06 403 GLU A N 1
ATOM 3033 C CA . GLU A 1 195 ? 45.257 -46.184 132.962 1.00 26.17 403 GLU A CA 1
ATOM 3034 C C . GLU A 1 195 ? 45.367 -46.607 134.433 1.00 26.95 403 GLU A C 1
ATOM 3035 O O . GLU A 1 195 ? 45.935 -45.884 135.249 1.00 22.43 403 GLU A O 1
ATOM 3047 N N . LEU A 1 196 ? 44.834 -47.777 134.772 1.00 24.74 404 LEU A N 1
ATOM 3048 C CA . LEU A 1 196 ? 44.748 -48.195 136.171 1.00 19.49 404 LEU A CA 1
ATOM 3049 C C . LEU A 1 196 ? 46.096 -48.136 136.903 1.00 17.22 404 LEU A C 1
ATOM 3050 O O . LEU A 1 196 ? 46.218 -47.452 137.915 1.00 22.54 404 LEU A O 1
ATOM 3066 N N . PRO A 1 197 ? 47.121 -48.833 136.389 1.00 21.52 405 PRO A N 1
ATOM 3067 C CA . PRO A 1 197 ? 48.393 -48.816 137.125 1.00 23.68 405 PRO A CA 1
ATOM 3068 C C . PRO A 1 197 ? 48.969 -47.409 137.305 1.00 28.17 405 PRO A C 1
ATOM 3069 O O . PRO A 1 197 ? 49.557 -47.112 138.346 1.00 23.14 405 PRO A O 1
ATOM 3080 N N . THR A 1 198 ? 48.789 -46.553 136.307 1.00 27.85 406 THR A N 1
ATOM 3081 C CA . THR A 1 198 ? 49.249 -45.171 136.389 1.00 20.54 406 THR A CA 1
ATOM 3082 C C . THR A 1 198 ? 48.532 -44.413 137.508 1.00 21.61 406 THR A C 1
ATOM 3083 O O . THR A 1 198 ? 49.158 -43.697 138.290 1.00 23.43 406 THR A O 1
ATOM 3094 N N . GLU A 1 199 ? 47.214 -44.572 137.584 1.00 20.25 407 GLU A N 1
ATOM 3095 C CA . GLU A 1 199 ? 46.426 -43.868 138.587 1.00 21.45 407 GLU A CA 1
ATOM 3096 C C . GLU A 1 199 ? 46.731 -44.384 139.987 1.00 23.63 407 GLU A C 1
ATOM 3097 O O . GLU A 1 199 ? 46.781 -43.613 140.940 1.00 21.91 407 GLU A O 1
ATOM 3109 N N . VAL A 1 200 ? 46.946 -45.690 140.105 1.00 24.21 408 VAL A N 1
ATOM 3110 C CA . VAL A 1 200 ? 47.313 -46.296 141.378 1.00 22.37 408 VAL A CA 1
ATOM 3111 C C . VAL A 1 200 ? 48.690 -45.811 141.834 1.00 25.25 408 VAL A C 1
ATOM 3112 O O . VAL A 1 200 ? 48.892 -45.500 143.007 1.00 25.38 408 VAL A O 1
ATOM 3125 N N . GLN A 1 201 ? 49.631 -45.735 140.899 1.00 25.64 409 GLN A N 1
ATOM 3126 C CA . GLN A 1 201 ? 50.976 -45.252 141.198 1.00 26.18 409 GLN A CA 1
ATOM 3127 C C . GLN A 1 201 ? 50.938 -43.847 141.803 1.00 23.45 409 GLN A C 1
ATOM 3128 O O . GLN A 1 201 ? 51.661 -43.552 142.756 1.00 24.65 409 GLN A O 1
ATOM 3142 N N . LYS A 1 202 ? 50.090 -42.985 141.249 1.00 25.59 410 LYS A N 1
ATOM 3143 C CA . LYS A 1 202 ? 49.960 -41.615 141.737 1.00 28.28 410 LYS A CA 1
ATOM 3144 C C . LYS A 1 202 ? 49.417 -41.592 143.154 1.00 27.32 410 LYS A C 1
ATOM 3145 O O . LYS A 1 202 ? 49.769 -40.734 143.959 1.00 28.84 410 LYS A O 1
ATOM 3164 N N . LEU A 1 203 ? 48.546 -42.544 143.447 1.00 25.10 411 LEU A N 1
ATOM 3165 C CA . LEU A 1 203 ? 47.933 -42.645 144.758 1.00 27.32 411 LEU A CA 1
ATOM 3166 C C . LEU A 1 203 ? 48.959 -43.068 145.805 1.00 29.79 411 LEU A C 1
ATOM 3167 O O . LEU A 1 203 ? 49.103 -42.421 146.846 1.00 29.93 411 LEU A O 1
ATOM 3183 N N . LYS A 1 204 ? 49.677 -44.150 145.519 1.00 32.57 412 LYS A N 1
ATOM 3184 C CA . LYS A 1 204 ? 50.653 -44.700 146.458 1.00 31.89 412 LYS A CA 1
ATOM 3185 C C . LYS A 1 204 ? 51.744 -43.691 146.805 1.00 40.17 412 LYS A C 1
ATOM 3186 O O . LYS A 1 204 ? 52.185 -43.610 147.950 1.00 37.69 412 LYS A O 1
ATOM 3205 N N . GLU A 1 205 ? 52.170 -42.922 145.811 1.00 27.95 413 GLU A N 1
ATOM 3206 C CA . GLU A 1 205 ? 53.228 -41.936 145.997 1.00 31.00 413 GLU A CA 1
ATOM 3207 C C . GLU A 1 205 ? 52.891 -40.933 147.104 1.00 33.79 413 GLU A C 1
ATOM 3208 O O . GLU A 1 205 ? 53.785 -40.383 147.746 1.00 37.69 413 GLU A O 1
ATOM 3220 N N . LYS A 1 206 ? 51.602 -40.697 147.325 1.00 33.10 414 LYS A N 1
ATOM 3221 C CA . LYS A 1 206 ? 51.166 -39.695 148.297 1.00 32.64 414 LYS A CA 1
ATOM 3222 C C . LYS A 1 206 ? 50.521 -40.290 149.550 1.00 30.38 414 LYS A C 1
ATOM 3223 O O . LYS A 1 206 ? 50.565 -39.684 150.622 1.00 31.08 414 LYS A O 1
ATOM 3242 N N . CYS A 1 207 ? 49.923 -41.471 149.417 1.00 25.58 415 CYS A N 1
ATOM 3243 C CA . CYS A 1 207 ? 49.024 -41.987 150.450 1.00 24.62 415 CYS A CA 1
ATOM 3244 C C . CYS A 1 207 ? 49.501 -43.254 151.155 1.00 32.57 415 CYS A C 1
ATOM 3245 O O . CYS A 1 207 ? 48.873 -43.701 152.112 1.00 29.63 415 CYS A O 1
ATOM 3252 N N . ASP A 1 208 ? 50.599 -43.839 150.696 1.00 25.37 416 ASP A N 1
ATOM 3253 C CA . ASP A 1 208 ? 51.054 -45.094 151.281 1.00 26.76 416 ASP A CA 1
ATOM 3254 C C . ASP A 1 208 ? 51.324 -44.931 152.776 1.00 31.25 416 ASP A C 1
ATOM 3255 O O . ASP A 1 208 ? 51.995 -43.990 153.198 1.00 31.61 416 ASP A O 1
ATOM 3264 N N . GLY A 1 209 ? 50.783 -45.848 153.570 1.00 26.84 417 GLY A N 1
ATOM 3265 C CA . GLY A 1 209 ? 51.085 -45.904 154.987 1.00 27.57 417 GLY A CA 1
ATOM 3266 C C . GLY A 1 209 ? 50.316 -44.921 155.850 1.00 26.86 417 GLY A C 1
ATOM 3267 O O . GLY A 1 209 ? 49.232 -44.462 155.484 1.00 31.20 417 GLY A O 1
ATOM 3271 N N . LYS A 1 210 ? 50.893 -44.603 157.004 1.00 26.81 418 LYS A N 1
ATOM 3272 C CA . LYS A 1 210 ? 50.208 -43.820 158.026 1.00 34.90 418 LYS A CA 1
ATOM 3273 C C . LYS A 1 210 ? 50.933 -42.513 158.329 1.00 36.82 418 LYS A C 1
ATOM 3274 O O . LYS A 1 210 ? 52.114 -42.357 158.016 1.00 34.93 418 LYS A O 1
ATOM 3293 N N . ILE A 1 211 ? 50.215 -41.584 158.955 1.00 39.09 419 ILE A N 1
ATOM 3294 C CA . ILE A 1 211 ? 50.783 -40.303 159.366 1.00 36.99 419 ILE A CA 1
ATOM 3295 C C . ILE A 1 211 ? 51.170 -40.342 160.844 1.00 40.00 419 ILE A C 1
ATOM 3296 O O . ILE A 1 211 ? 51.975 -39.535 161.306 1.00 41.33 419 ILE A O 1
ATOM 3312 N N . ASN A 1 212 ? 50.585 -41.283 161.579 1.00 35.89 420 ASN A N 1
ATOM 3313 C CA . ASN A 1 212 ? 50.975 -41.554 162.958 1.00 37.56 420 ASN A CA 1
ATOM 3314 C C . ASN A 1 212 ? 50.803 -43.043 163.225 1.00 42.42 420 ASN A C 1
ATOM 3315 O O . ASN A 1 212 ? 50.504 -43.806 162.308 1.00 37.90 420 ASN A O 1
ATOM 3326 N N . TYR A 1 213 ? 50.980 -43.463 164.473 1.00 36.18 421 TYR A N 1
ATOM 3327 C CA . TYR A 1 213 ? 50.954 -44.890 164.786 1.00 43.71 421 TYR A CA 1
ATOM 3328 C C . TYR A 1 213 ? 49.629 -45.563 164.412 1.00 43.74 421 TYR A C 1
ATOM 3329 O O . TYR A 1 213 ? 49.573 -46.783 164.264 1.00 51.33 421 TYR A O 1
ATOM 3347 N N . THR A 1 214 ? 48.569 -44.777 164.243 1.00 46.55 422 THR A N 1
ATOM 3348 C CA . THR A 1 214 ? 47.239 -45.354 164.044 1.00 50.64 422 THR A CA 1
ATOM 3349 C C . THR A 1 214 ? 46.496 -44.936 162.761 1.00 45.70 422 THR A C 1
ATOM 3350 O O . THR A 1 214 ? 45.726 -45.724 162.219 1.00 43.18 422 THR A O 1
ATOM 3361 N N . ASP A 1 215 ? 46.723 -43.720 162.271 1.00 41.70 423 ASP A N 1
ATOM 3362 C CA . ASP A 1 215 ? 45.901 -43.181 161.183 1.00 34.29 423 ASP A CA 1
ATOM 3363 C C . ASP A 1 215 ? 46.576 -43.222 159.815 1.00 31.65 423 ASP A C 1
ATOM 3364 O O . ASP A 1 215 ? 47.722 -42.799 159.668 1.00 30.18 423 ASP A O 1
ATOM 3373 N N . LYS A 1 216 ? 45.849 -43.715 158.815 1.00 29.77 424 LYS A N 1
ATOM 3374 C CA . LYS A 1 216 ? 46.304 -43.637 157.431 1.00 28.42 424 LYS A CA 1
ATOM 3375 C C . LYS A 1 216 ? 46.542 -42.177 157.071 1.00 36.01 424 LYS A C 1
ATOM 3376 O O . LYS A 1 216 ? 45.919 -41.279 157.644 1.00 31.12 424 LYS A O 1
ATOM 3395 N N . LYS A 1 217 ? 47.437 -41.942 156.119 1.00 29.21 425 LYS A N 1
ATOM 3396 C CA . LYS A 1 217 ? 47.746 -40.586 155.680 1.00 28.36 425 LYS A CA 1
ATOM 3397 C C . LYS A 1 217 ? 46.510 -39.832 155.187 1.00 28.30 425 LYS A C 1
ATOM 3398 O O . LYS A 1 217 ? 46.382 -38.631 155.414 1.00 33.13 425 LYS A O 1
ATOM 3417 N N . VAL A 1 218 ? 45.603 -40.531 154.515 1.00 27.31 426 VAL A N 1
ATOM 3418 C CA . VAL A 1 218 ? 44.429 -39.873 153.943 1.00 29.63 426 VAL A CA 1
ATOM 3419 C C . VAL A 1 218 ? 43.588 -39.202 155.036 1.00 35.02 426 VAL A C 1
ATOM 3420 O O . VAL A 1 218 ? 42.790 -38.300 154.760 1.00 28.11 426 VAL A O 1
ATOM 3433 N N . CYS A 1 219 ? 43.785 -39.630 156.279 1.00 27.33 427 CYS A N 1
ATOM 3434 C CA . CYS A 1 219 ? 43.063 -39.044 157.405 1.00 35.99 427 CYS A CA 1
ATOM 3435 C C . CYS A 1 219 ? 43.381 -37.558 157.606 1.00 41.73 427 CYS A C 1
ATOM 3436 O O . CYS A 1 219 ? 42.512 -36.797 158.035 1.00 39.74 427 CYS A O 1
ATOM 3443 N N . LYS A 1 220 ? 44.615 -37.146 157.309 1.00 33.38 428 LYS A N 1
ATOM 3444 C CA . LYS A 1 220 ? 45.057 -35.783 157.641 1.00 37.89 428 LYS A CA 1
ATOM 3445 C C . LYS A 1 220 ? 45.913 -35.071 156.585 1.00 43.49 428 LYS A C 1
ATOM 3446 O O . LYS A 1 220 ? 46.041 -33.848 156.617 1.00 48.43 428 LYS A O 1
ATOM 3465 N N . VAL A 1 221 ? 46.513 -35.819 155.665 1.00 31.24 429 VAL A N 1
ATOM 3466 C CA . VAL A 1 221 ? 47.537 -35.258 154.785 1.00 31.60 429 VAL A CA 1
ATOM 3467 C C . VAL A 1 221 ? 46.916 -34.705 153.498 1.00 35.18 429 VAL A C 1
ATOM 3468 O O . VAL A 1 221 ? 46.450 -35.469 152.658 1.00 30.93 429 VAL A O 1
ATOM 3481 N N . PRO A 1 222 ? 46.913 -33.372 153.336 1.00 34.48 430 PRO A N 1
ATOM 3482 C CA . PRO A 1 222 ? 46.198 -32.776 152.200 1.00 30.92 430 PRO A CA 1
ATOM 3483 C C . PRO A 1 222 ? 46.647 -33.288 150.828 1.00 29.61 430 PRO A C 1
ATOM 3484 O O . PRO A 1 222 ? 45.788 -33.550 149.991 1.00 28.61 430 PRO A O 1
ATOM 3495 N N . PRO A 1 223 ? 47.964 -33.417 150.591 1.00 29.76 431 PRO A N 1
ATOM 3496 C CA . PRO A 1 223 ? 48.361 -33.965 149.290 1.00 34.16 431 PRO A CA 1
ATOM 3497 C C . PRO A 1 223 ? 47.774 -35.352 149.021 1.00 32.71 431 PRO A C 1
ATOM 3498 O O . PRO A 1 223 ? 47.431 -35.655 147.878 1.00 29.00 431 PRO A O 1
ATOM 3509 N N . CYS A 1 224 ? 47.662 -36.181 150.055 1.00 32.81 432 CYS A N 1
ATOM 3510 C CA . CYS A 1 224 ? 47.081 -37.510 149.897 1.00 28.55 432 CYS A CA 1
ATOM 3511 C C . CYS A 1 224 ? 45.590 -37.393 149.627 1.00 26.50 432 CYS A C 1
ATOM 3512 O O . CYS A 1 224 ? 45.044 -38.102 148.784 1.00 31.99 432 CYS A O 1
ATOM 3519 N N . GLN A 1 225 ? 44.938 -36.489 150.351 1.00 26.60 433 GLN A N 1
ATOM 3520 C CA . GLN A 1 225 ? 43.514 -36.237 150.169 1.00 26.38 433 GLN A CA 1
ATOM 3521 C C . GLN A 1 225 ? 43.227 -35.742 148.754 1.00 25.85 433 GLN A C 1
ATOM 3522 O O . GLN A 1 225 ? 42.269 -36.182 148.122 1.00 24.27 433 GLN A O 1
ATOM 3536 N N . ASN A 1 226 ? 44.060 -34.836 148.251 1.00 26.20 434 ASN A N 1
ATOM 3537 C CA . ASN A 1 226 ? 43.936 -34.390 146.866 1.00 25.84 434 ASN A CA 1
ATOM 3538 C C . ASN A 1 226 ? 44.096 -35.565 145.904 1.00 26.77 434 ASN A C 1
ATOM 3539 O O . ASN A 1 226 ? 43.337 -35.700 144.941 1.00 23.51 434 ASN A O 1
ATOM 3550 N N . ALA A 1 227 ? 45.087 -36.414 146.170 1.00 28.13 435 ALA A N 1
ATOM 3551 C CA . ALA A 1 227 ? 45.358 -37.562 145.311 1.00 22.26 435 ALA A CA 1
ATOM 3552 C C . ALA A 1 227 ? 44.174 -38.516 145.277 1.00 23.68 435 ALA A C 1
ATOM 3553 O O . ALA A 1 227 ? 43.802 -39.008 144.215 1.00 24.38 435 ALA A O 1
ATOM 3560 N N . CYS A 1 228 ? 43.582 -38.785 146.436 1.00 21.02 436 CYS A N 1
ATOM 3561 C CA . CYS A 1 228 ? 42.422 -39.676 146.495 1.00 21.82 436 CYS A CA 1
ATOM 3562 C C . CYS A 1 228 ? 41.233 -39.069 145.758 1.00 24.72 436 CYS A C 1
ATOM 3563 O O . CYS A 1 228 ? 40.454 -39.789 145.128 1.00 22.36 436 CYS A O 1
ATOM 3570 N N . LYS A 1 229 ? 41.100 -37.747 145.834 1.00 22.88 437 LYS A N 1
ATOM 3571 C CA . LYS A 1 229 ? 40.042 -37.038 145.116 1.00 27.85 437 LYS A CA 1
ATOM 3572 C C . LYS A 1 229 ? 40.215 -37.171 143.606 1.00 22.88 437 LYS A C 1
ATOM 3573 O O . LYS A 1 229 ? 39.248 -37.365 142.878 1.00 23.06 437 LYS A O 1
ATOM 3592 N N . SER A 1 230 ? 41.452 -37.060 143.137 1.00 21.18 438 SER A N 1
ATOM 3593 C CA . SER A 1 230 ? 41.733 -37.181 141.714 1.00 22.39 438 SER A CA 1
ATOM 3594 C C . SER A 1 230 ? 41.465 -38.612 141.245 1.00 20.87 438 SER A C 1
ATOM 3595 O O . SER A 1 230 ? 40.873 -38.828 140.190 1.00 21.98 438 SER A O 1
ATOM 3603 N N . TYR A 1 231 ? 41.899 -39.587 142.036 1.00 18.73 439 TYR A N 1
ATOM 3604 C CA . TYR A 1 231 ? 41.628 -40.987 141.729 1.00 19.61 439 TYR A CA 1
ATOM 3605 C C . TYR A 1 231 ? 40.123 -41.231 141.703 1.00 21.11 439 TYR A C 1
ATOM 3606 O O . TYR A 1 231 ? 39.607 -41.886 140.795 1.00 21.40 439 TYR A O 1
ATOM 3624 N N A ASP A 1 232 ? 39.420 -40.698 142.702 0.65 20.46 440 ASP A N 1
ATOM 3625 N N B ASP A 1 232 ? 39.430 -40.687 142.698 0.35 21.05 440 ASP A N 1
ATOM 3626 C CA A ASP A 1 232 ? 37.968 -40.842 142.786 0.65 22.32 440 ASP A CA 1
ATOM 3627 C CA B ASP A 1 232 ? 37.985 -40.833 142.816 0.35 22.56 440 ASP A CA 1
ATOM 3628 C C A ASP A 1 232 ? 37.309 -40.364 141.504 0.65 21.37 440 ASP A C 1
ATOM 3629 C C B ASP A 1 232 ? 37.282 -40.335 141.552 0.35 21.32 440 ASP A C 1
ATOM 3630 O O A ASP A 1 232 ? 36.419 -41.020 140.965 0.65 21.64 440 ASP A O 1
ATOM 3631 O O B ASP A 1 232 ? 36.336 -40.956 141.070 0.35 20.94 440 ASP A O 1
ATOM 3648 N N . GLN A 1 233 ? 37.752 -39.214 141.018 1.00 19.84 441 GLN A N 1
ATOM 3649 C CA . GLN A 1 233 ? 37.175 -38.635 139.818 1.00 23.38 441 GLN A CA 1
ATOM 3650 C C . GLN A 1 233 ? 37.446 -39.517 138.602 1.00 21.73 441 GLN A C 1
ATOM 3651 O O . GLN A 1 233 ? 36.561 -39.727 137.764 1.00 21.29 441 GLN A O 1
ATOM 3665 N N . TRP A 1 234 ? 38.658 -40.056 138.523 1.00 20.47 442 TRP A N 1
ATOM 3666 C CA . TRP A 1 234 ? 39.019 -40.942 137.427 1.00 22.29 442 TRP A CA 1
ATOM 3667 C C . TRP A 1 234 ? 38.218 -42.245 137.466 1.00 22.75 442 TRP A C 1
ATOM 3668 O O . TRP A 1 234 ? 37.651 -42.656 136.456 1.00 20.72 442 TRP A O 1
ATOM 3689 N N . ILE A 1 235 ? 38.171 -42.893 138.626 1.00 18.32 443 ILE A N 1
ATOM 3690 C CA . ILE A 1 235 ? 37.498 -44.186 138.737 1.00 15.58 443 ILE A CA 1
ATOM 3691 C C . ILE A 1 235 ? 35.990 -44.016 138.549 1.00 18.91 443 ILE A C 1
ATOM 3692 O O . ILE A 1 235 ? 35.315 -44.910 138.044 1.00 19.74 443 ILE A O 1
ATOM 3708 N N . THR A 1 236 ? 35.467 -42.856 138.936 1.00 16.70 444 THR A N 1
ATOM 3709 C CA . THR A 1 236 ? 34.053 -42.556 138.738 1.00 17.57 444 THR A CA 1
ATOM 3710 C C . THR A 1 236 ? 33.722 -42.446 137.247 1.00 21.46 444 THR A C 1
ATOM 3711 O O . THR A 1 236 ? 32.648 -42.872 136.806 1.00 18.20 444 THR A O 1
ATOM 3722 N N . ARG A 1 237 ? 34.640 -41.885 136.468 1.00 20.67 445 ARG A N 1
ATOM 3723 C CA . ARG A 1 237 ? 34.468 -41.846 135.016 1.00 15.49 445 ARG A CA 1
ATOM 3724 C C . ARG A 1 237 ? 34.535 -43.249 134.424 1.00 17.07 445 ARG A C 1
ATOM 3725 O O . ARG A 1 237 ? 33.742 -43.599 133.552 1.00 18.79 445 ARG A O 1
ATOM 3746 N N . LYS A 1 238 ? 35.474 -44.059 134.901 1.00 16.95 446 LYS A N 1
ATOM 3747 C CA . LYS A 1 238 ? 35.602 -45.422 134.396 1.00 15.40 446 LYS A CA 1
ATOM 3748 C C . LYS A 1 238 ? 34.312 -46.199 134.653 1.00 20.15 446 LYS A C 1
ATOM 3749 O O . LYS A 1 238 ? 33.810 -46.892 133.771 1.00 18.12 446 LYS A O 1
ATOM 3768 N N . LYS A 1 239 ? 33.785 -46.076 135.868 1.00 17.44 447 LYS A N 1
ATOM 3769 C CA . LYS A 1 239 ? 32.556 -46.758 136.245 1.00 21.36 447 LYS A CA 1
ATOM 3770 C C . LYS A 1 239 ? 31.400 -46.316 135.357 1.00 22.08 447 LYS A C 1
ATOM 3771 O O . LYS A 1 239 ? 30.603 -47.135 134.906 1.00 17.96 447 LYS A O 1
ATOM 3790 N N . ASN A 1 240 ? 31.308 -45.017 135.110 1.00 17.96 448 ASN A N 1
ATOM 3791 C CA . ASN A 1 240 ? 30.240 -44.480 134.279 1.00 17.04 448 ASN A CA 1
ATOM 3792 C C . ASN A 1 240 ? 30.360 -45.005 132.857 1.00 15.53 448 ASN A C 1
ATOM 3793 O O . ASN A 1 240 ? 29.373 -45.386 132.240 1.00 15.83 448 ASN A O 1
ATOM 3804 N N . GLN A 1 241 ? 31.585 -45.023 132.347 1.00 15.33 449 GLN A N 1
ATOM 3805 C CA . GLN A 1 241 ? 31.859 -45.511 131.002 1.00 15.45 449 GLN A CA 1
ATOM 3806 C C . GLN A 1 241 ? 31.511 -46.997 130.872 1.00 19.92 449 GLN A C 1
ATOM 3807 O O . GLN A 1 241 ? 30.852 -47.406 129.918 1.00 17.38 449 GLN A O 1
ATOM 3821 N N . TRP A 1 242 ? 31.940 -47.811 131.828 1.00 16.14 450 TRP A N 1
ATOM 3822 C CA . TRP A 1 242 ? 31.585 -49.225 131.774 1.00 17.39 450 TRP A CA 1
ATOM 3823 C C . TRP A 1 242 ? 30.067 -49.400 131.815 1.00 23.59 450 TRP A C 1
ATOM 3824 O O . TRP A 1 242 ? 29.504 -50.183 131.048 1.00 19.27 450 TRP A O 1
ATOM 3845 N N . ASP A 1 243 ? 29.416 -48.665 132.712 1.00 20.86 451 ASP A N 1
ATOM 3846 C CA . ASP A 1 243 ? 27.957 -48.692 132.848 1.00 20.27 451 ASP A CA 1
ATOM 3847 C C . ASP A 1 243 ? 27.250 -48.436 131.517 1.00 15.43 451 ASP A C 1
ATOM 3848 O O . ASP A 1 243 ? 26.397 -49.214 131.084 1.00 18.92 451 ASP A O 1
ATOM 3857 N N . VAL A 1 244 ? 27.609 -47.332 130.875 1.00 17.25 452 VAL A N 1
ATOM 3858 C CA . VAL A 1 244 ? 26.995 -46.933 129.617 1.00 18.52 452 VAL A CA 1
ATOM 3859 C C . VAL A 1 244 ? 27.315 -47.917 128.489 1.00 20.13 452 VAL A C 1
ATOM 3860 O O . VAL A 1 244 ? 26.423 -48.333 127.750 1.00 17.77 452 VAL A O 1
ATOM 3873 N N . LEU A 1 245 ? 28.581 -48.294 128.357 1.00 16.78 453 LEU A N 1
ATOM 3874 C CA . LEU A 1 245 ? 28.989 -49.198 127.283 1.00 17.55 453 LEU A CA 1
ATOM 3875 C C . LEU A 1 245 ? 28.398 -50.602 127.442 1.00 17.00 453 LEU A C 1
ATOM 3876 O O . LEU A 1 245 ? 27.955 -51.210 126.467 1.00 19.04 453 LEU A O 1
ATOM 3892 N N . SER A 1 246 ? 28.382 -51.118 128.667 1.00 18.66 454 SER A N 1
ATOM 3893 C CA . SER A 1 246 ? 27.916 -52.480 128.887 1.00 17.72 454 SER A CA 1
ATOM 3894 C C . SER A 1 246 ? 26.409 -52.572 128.649 1.00 20.43 454 SER A C 1
ATOM 3895 O O . SER A 1 246 ? 25.902 -53.577 128.150 1.00 17.04 454 SER A O 1
ATOM 3903 N N . ASN A 1 247 ? 25.692 -51.508 128.979 1.00 18.03 455 ASN A N 1
ATOM 3904 C CA . ASN A 1 247 ? 24.253 -51.494 128.751 1.00 20.12 455 ASN A CA 1
ATOM 3905 C C . ASN A 1 247 ? 23.904 -51.276 127.279 1.00 22.73 455 ASN A C 1
ATOM 3906 O O . ASN A 1 247 ? 22.908 -51.805 126.787 1.00 21.40 455 ASN A O 1
ATOM 3917 N N . LYS A 1 248 ? 24.732 -50.518 126.570 1.00 18.63 456 LYS A N 1
ATOM 3918 C CA . LYS A 1 248 ? 24.565 -50.393 125.126 1.00 18.89 456 LYS A CA 1
ATOM 3919 C C . LYS A 1 248 ? 24.760 -51.760 124.477 1.00 24.03 456 LYS A C 1
ATOM 3920 O O . LYS A 1 248 ? 24.019 -52.139 123.575 1.00 25.03 456 LYS A O 1
ATOM 3939 N N . PHE A 1 249 ? 25.752 -52.505 124.953 1.00 19.82 457 PHE A N 1
ATOM 3940 C CA . PHE A 1 249 ? 25.981 -53.861 124.476 1.00 18.02 457 PHE A CA 1
ATOM 3941 C C . PHE A 1 249 ? 24.717 -54.703 124.629 1.00 20.66 457 PHE A C 1
ATOM 3942 O O . PHE A 1 249 ? 24.293 -55.381 123.693 1.00 19.66 457 PHE A O 1
ATOM 3959 N N . ILE A 1 250 ? 24.105 -54.650 125.805 1.00 21.24 458 ILE A N 1
ATOM 3960 C CA . ILE A 1 250 ? 22.939 -55.479 126.074 1.00 23.82 458 ILE A CA 1
ATOM 3961 C C . ILE A 1 250 ? 21.756 -55.090 125.191 1.00 26.53 458 ILE A C 1
ATOM 3962 O O . ILE A 1 250 ? 21.074 -55.960 124.657 1.00 25.31 458 ILE A O 1
ATOM 3978 N N . SER A 1 251 ? 21.522 -53.790 125.024 1.00 20.41 459 SER A N 1
ATOM 3979 C CA . SER A 1 251 ? 20.390 -53.336 124.231 1.00 29.41 459 SER A CA 1
ATOM 3980 C C . SER A 1 251 ? 20.611 -53.665 122.759 1.00 33.45 459 SER A C 1
ATOM 3981 O O . SER A 1 251 ? 19.673 -54.029 122.055 1.00 29.72 459 SER A O 1
ATOM 3989 N N . VAL A 1 252 ? 21.854 -53.559 122.303 1.00 31.25 460 VAL A N 1
ATOM 3990 C CA . VAL A 1 252 ? 22.176 -53.904 120.925 1.00 32.40 460 VAL A CA 1
ATOM 3991 C C . VAL A 1 252 ? 21.983 -55.404 120.742 1.00 39.71 460 VAL A C 1
ATOM 3992 O O . VAL A 1 252 ? 21.365 -55.847 119.779 1.00 44.36 460 VAL A O 1
ATOM 4005 N N . LYS A 1 253 ? 22.497 -56.183 121.687 1.00 41.15 461 LYS A N 1
ATOM 4006 C CA . LYS A 1 253 ? 22.414 -57.634 121.594 1.00 40.88 461 LYS A CA 1
ATOM 4007 C C . LYS A 1 253 ? 20.964 -58.113 121.594 1.00 47.47 461 LYS A C 1
ATOM 4008 O O . LYS A 1 253 ? 20.602 -59.003 120.826 1.00 61.10 461 LYS A O 1
ATOM 4027 N N . ASN A 1 254 ? 20.136 -57.521 122.449 1.00 51.27 462 ASN A N 1
ATOM 4028 C CA . ASN A 1 254 ? 18.724 -57.888 122.513 1.00 51.27 462 ASN A CA 1
ATOM 4029 C C . ASN A 1 254 ? 17.999 -57.603 121.202 1.00 57.71 462 ASN A C 1
ATOM 4030 O O . ASN A 1 254 ? 17.059 -58.308 120.838 1.00 60.91 462 ASN A O 1
ATOM 4041 N N . ALA A 1 255 ? 18.438 -56.565 120.499 1.00 54.52 463 ALA A N 1
ATOM 4042 C CA . ALA A 1 255 ? 17.766 -56.128 119.280 1.00 63.28 463 ALA A CA 1
ATOM 4043 C C . ALA A 1 255 ? 18.342 -56.783 118.023 1.00 65.42 463 ALA A C 1
ATOM 4044 O O . ALA A 1 255 ? 17.812 -56.600 116.927 1.00 75.89 463 ALA A O 1
ATOM 4051 N N . GLU A 1 256 ? 19.422 -57.544 118.181 1.00 86.98 464 GLU A N 1
ATOM 4052 C CA . GLU A 1 256 ? 20.029 -58.248 117.056 1.00 92.03 464 GLU A CA 1
ATOM 4053 C C . GLU A 1 256 ? 19.924 -59.757 117.245 1.00 99.85 464 GLU A C 1
ATOM 4054 O O . GLU A 1 256 ? 18.875 -60.352 116.998 1.00 103.79 464 GLU A O 1
ATOM 4066 N N . GLN A 1 259 ? 23.816 -63.187 116.371 1.00 110.13 467 GLN A N 1
ATOM 4067 C CA . GLN A 1 259 ? 24.411 -64.109 117.331 1.00 107.07 467 GLN A CA 1
ATOM 4068 C C . GLN A 1 259 ? 25.926 -64.165 117.172 1.00 100.94 467 GLN A C 1
ATOM 4069 O O . GLN A 1 259 ? 26.440 -64.263 116.058 1.00 107.00 467 GLN A O 1
ATOM 4083 N N . THR A 1 260 ? 26.634 -64.103 118.296 1.00 85.09 468 THR A N 1
ATOM 4084 C CA . THR A 1 260 ? 28.091 -64.156 118.295 1.00 74.68 468 THR A CA 1
ATOM 4085 C C . THR A 1 260 ? 28.594 -65.258 119.221 1.00 76.50 468 THR A C 1
ATOM 4086 O O . THR A 1 260 ? 28.498 -65.151 120.444 1.00 73.42 468 THR A O 1
ATOM 4097 N N . ALA A 1 261 ? 29.131 -66.317 118.627 1.00 71.07 469 ALA A N 1
ATOM 4098 C CA . ALA A 1 261 ? 29.662 -67.439 119.389 1.00 68.21 469 ALA A CA 1
ATOM 4099 C C . ALA A 1 261 ? 30.748 -66.990 120.366 1.00 58.88 469 ALA A C 1
ATOM 4100 O O . ALA A 1 261 ? 31.665 -66.254 120.000 1.00 65.50 469 ALA A O 1
ATOM 4107 N N . GLY A 1 262 ? 30.634 -67.432 121.613 1.00 52.39 470 GLY A N 1
ATOM 4108 C CA . GLY A 1 262 ? 31.667 -67.186 122.603 1.00 57.90 470 GLY A CA 1
ATOM 4109 C C . GLY A 1 262 ? 31.466 -65.917 123.414 1.00 50.86 470 GLY A C 1
ATOM 4110 O O . GLY A 1 262 ? 32.113 -65.724 124.444 1.00 44.54 470 GLY A O 1
ATOM 4114 N N . ILE A 1 263 ? 30.576 -65.045 122.952 1.00 33.27 471 ILE A N 1
ATOM 4115 C CA . ILE A 1 263 ? 30.316 -63.788 123.649 1.00 30.36 471 ILE A CA 1
ATOM 4116 C C . ILE A 1 263 ? 28.847 -63.671 124.036 1.00 32.77 471 ILE A C 1
ATOM 4117 O O . ILE A 1 263 ? 27.982 -63.519 123.178 1.00 36.12 471 ILE A O 1
ATOM 4133 N N . VAL A 1 264 ? 28.572 -63.757 125.333 1.00 32.31 472 VAL A N 1
ATOM 4134 C CA . VAL A 1 264 ? 27.204 -63.651 125.834 1.00 30.88 472 VAL A CA 1
ATOM 4135 C C . VAL A 1 264 ? 26.999 -62.376 126.641 1.00 33.44 472 VAL A C 1
ATOM 4136 O O . VAL A 1 264 ? 25.969 -61.718 126.516 1.00 29.07 472 VAL A O 1
ATOM 4149 N N . THR A 1 265 ? 27.977 -62.041 127.476 1.00 31.41 473 THR A N 1
ATOM 4150 C CA . THR A 1 265 ? 27.898 -60.856 128.317 1.00 25.98 473 THR A CA 1
ATOM 4151 C C . THR A 1 265 ? 28.960 -59.847 127.888 1.00 20.94 473 THR A C 1
ATOM 4152 O O . THR A 1 265 ? 29.931 -60.211 127.228 1.00 22.70 473 THR A O 1
ATOM 4163 N N . PRO A 1 266 ? 28.787 -58.573 128.260 1.00 23.18 474 PRO A N 1
ATOM 4164 C CA . PRO A 1 266 ? 29.826 -57.593 127.926 1.00 20.71 474 PRO A CA 1
ATOM 4165 C C . PRO A 1 266 ? 31.174 -57.964 128.531 1.00 25.16 474 PRO A C 1
ATOM 4166 O O . PRO A 1 266 ? 32.214 -57.658 127.947 1.00 23.34 474 PRO A O 1
ATOM 4177 N N . TYR A 1 267 ? 31.155 -58.633 129.679 1.00 20.26 475 TYR A N 1
ATOM 4178 C CA . TYR A 1 267 ? 32.386 -59.044 130.335 1.00 19.10 475 TYR A CA 1
ATOM 4179 C C . TYR A 1 267 ? 33.173 -60.037 129.477 1.00 20.77 475 TYR A C 1
ATOM 4180 O O . TYR A 1 267 ? 34.403 -60.068 129.526 1.00 24.50 475 TYR A O 1
ATOM 4198 N N . ASP A 1 268 ? 32.470 -60.850 128.697 1.00 24.16 476 ASP A N 1
ATOM 4199 C CA . ASP A 1 268 ? 33.134 -61.832 127.842 1.00 22.50 476 ASP A CA 1
ATOM 4200 C C . ASP A 1 268 ? 34.071 -61.148 126.854 1.00 23.50 476 ASP A C 1
ATOM 4201 O O . ASP A 1 268 ? 35.100 -61.703 126.480 1.00 25.30 476 ASP A O 1
ATOM 4210 N N . ILE A 1 269 ? 33.715 -59.938 126.442 1.00 21.44 477 ILE A N 1
ATOM 4211 C CA . ILE A 1 269 ? 34.562 -59.177 125.531 1.00 27.43 477 ILE A CA 1
ATOM 4212 C C . ILE A 1 269 ? 35.881 -58.825 126.214 1.00 21.43 477 ILE A C 1
ATOM 4213 O O . ILE A 1 269 ? 36.952 -59.005 125.642 1.00 25.05 477 ILE A O 1
ATOM 4229 N N . LEU A 1 270 ? 35.795 -58.332 127.445 1.00 22.33 478 LEU A N 1
ATOM 4230 C CA . LEU A 1 270 ? 36.985 -57.954 128.199 1.00 17.71 478 LEU A CA 1
ATOM 4231 C C . LEU A 1 270 ? 37.864 -59.165 128.482 1.00 20.90 478 LEU A C 1
ATOM 4232 O O . LEU A 1 270 ? 39.090 -59.090 128.389 1.00 24.24 478 LEU A O 1
ATOM 4248 N N . LYS A 1 271 ? 37.238 -60.281 128.840 1.00 23.22 479 LYS A N 1
ATOM 4249 C CA . LYS A 1 271 ? 37.984 -61.497 129.127 1.00 24.85 479 LYS A CA 1
ATOM 4250 C C . LYS A 1 271 ? 38.750 -61.960 127.896 1.00 23.21 479 LYS A C 1
ATOM 4251 O O . LYS A 1 271 ? 39.855 -62.501 127.999 1.00 26.11 479 LYS A O 1
ATOM 4270 N N A GLN A 1 272 ? 38.171 -61.759 126.716 0.50 22.69 480 GLN A N 1
ATOM 4271 N N B GLN A 1 272 ? 38.142 -61.753 126.736 0.50 22.63 480 GLN A N 1
ATOM 4272 C CA A GLN A 1 272 ? 38.807 -62.231 125.486 0.50 27.44 480 GLN A CA 1
ATOM 4273 C CA B GLN A 1 272 ? 38.721 -62.186 125.476 0.50 27.83 480 GLN A CA 1
ATOM 4274 C C A GLN A 1 272 ? 39.801 -61.221 124.926 0.50 30.35 480 GLN A C 1
ATOM 4275 C C B GLN A 1 272 ? 39.824 -61.231 125.039 0.50 29.74 480 GLN A C 1
ATOM 4276 O O A GLN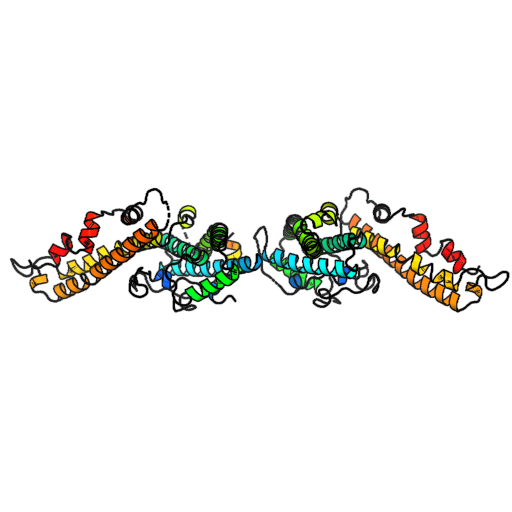 A 1 272 ? 40.793 -61.599 124.306 0.50 28.04 480 GLN A O 1
ATOM 4277 O O B GLN A 1 272 ? 40.903 -61.654 124.624 0.50 28.48 480 GLN A O 1
ATOM 4296 N N . GLU A 1 273 ? 39.546 -59.937 125.155 1.00 29.60 481 GLU A N 1
ATOM 4297 C CA . GLU A 1 273 ? 40.446 -58.904 124.667 1.00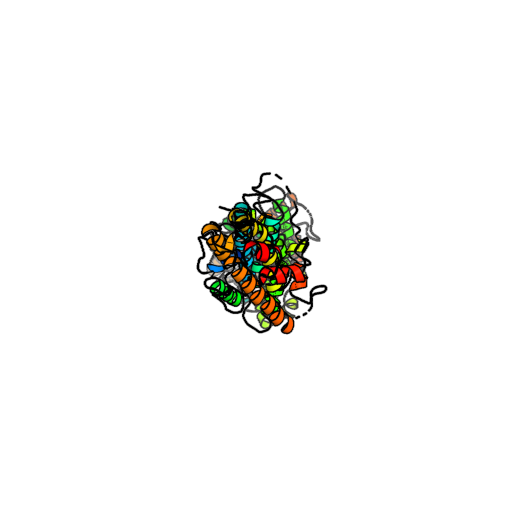 33.27 481 GLU A CA 1
ATOM 4298 C C . GLU A 1 273 ? 41.671 -58.748 125.559 1.00 29.20 481 GLU A C 1
ATOM 4299 O O . GLU A 1 273 ? 42.779 -58.572 125.063 1.00 32.57 481 GLU A O 1
ATOM 4311 N N . LEU A 1 274 ? 41.460 -58.808 126.870 1.00 28.75 482 LEU A N 1
ATOM 4312 C CA . LEU A 1 274 ? 42.507 -58.502 127.837 1.00 26.24 482 LEU A CA 1
ATOM 4313 C C . LEU A 1 274 ? 43.255 -59.752 128.280 1.00 45.42 482 LEU A C 1
ATOM 4314 O O . LEU A 1 274 ? 42.734 -60.865 128.206 1.00 42.01 482 LEU A O 1
ATOM 4330 N N . ASP A 1 275 ? 44.475 -59.551 128.765 1.00 52.43 483 ASP A N 1
ATOM 4331 C CA . ASP A 1 275 ? 45.346 -60.659 129.140 1.00 57.55 483 ASP A CA 1
ATOM 4332 C C . ASP A 1 275 ? 44.932 -61.327 130.454 1.00 54.16 483 ASP A C 1
ATOM 4333 O O . ASP A 1 275 ? 44.865 -62.554 130.532 1.00 68.06 483 ASP A O 1
ATOM 4342 N N . GLU A 1 276 ? 44.644 -60.530 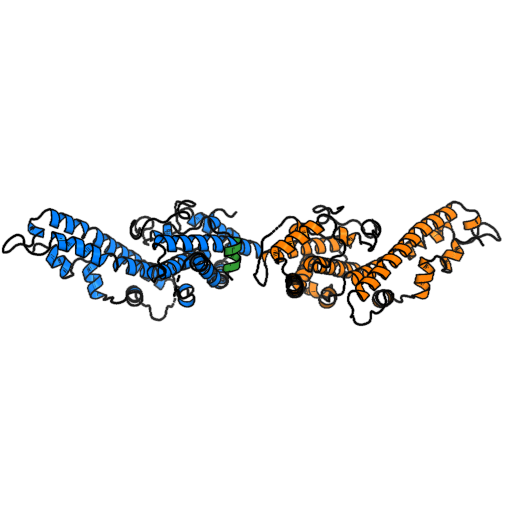131.479 1.00 49.05 484 GLU A N 1
ATOM 4343 C CA . GLU A 1 276 ? 44.511 -61.067 132.833 1.00 49.93 484 GLU A CA 1
ATOM 4344 C C . GLU A 1 276 ? 43.229 -60.649 133.554 1.00 51.11 484 GLU A C 1
ATOM 4345 O O . GLU A 1 276 ? 43.212 -60.523 134.779 1.00 57.14 484 GLU A O 1
ATOM 4357 N N . PHE A 1 277 ? 42.154 -60.455 132.803 1.00 34.16 485 PHE A N 1
ATOM 4358 C CA . PHE A 1 277 ? 40.922 -59.912 133.366 1.00 27.66 485 PHE A CA 1
ATOM 4359 C C . PHE A 1 277 ? 40.254 -60.808 134.413 1.00 39.62 485 PHE A C 1
ATOM 4360 O O . PHE A 1 277 ? 40.182 -62.027 134.262 1.00 34.37 485 PHE A O 1
ATOM 4377 N N . ASN A 1 278 ? 39.772 -60.180 135.482 1.00 31.51 486 ASN A N 1
ATOM 4378 C CA . ASN A 1 278 ? 38.947 -60.854 136.480 1.00 27.13 486 ASN A CA 1
ATOM 4379 C C . ASN A 1 278 ? 37.727 -59.996 136.784 1.00 36.19 486 ASN A C 1
ATOM 4380 O O . ASN A 1 278 ? 37.860 -58.858 137.235 1.00 27.17 486 ASN A O 1
ATOM 4391 N N . GLU A 1 279 ? 36.542 -60.548 136.539 1.00 23.98 487 GLU A N 1
ATOM 4392 C CA . GLU A 1 279 ? 35.301 -59.783 136.615 1.00 27.72 487 GLU A CA 1
ATOM 4393 C C . GLU A 1 279 ? 35.029 -59.224 138.013 1.00 28.03 487 GLU A C 1
ATOM 4394 O O . GLU A 1 279 ? 34.659 -58.062 138.163 1.00 23.42 487 GLU A O 1
ATOM 4406 N N . VAL A 1 280 ? 35.210 -60.050 139.036 1.00 23.46 488 VAL A N 1
ATOM 4407 C CA . VAL A 1 280 ? 34.938 -59.623 140.404 1.00 28.76 488 VAL A CA 1
ATOM 4408 C C . VAL A 1 280 ? 35.893 -58.512 140.831 1.00 22.10 488 VAL A C 1
ATOM 4409 O O . VAL A 1 280 ? 35.486 -57.540 141.467 1.00 23.45 488 VAL A O 1
ATOM 4422 N N . ALA A 1 281 ? 37.166 -58.657 140.473 1.00 22.09 489 ALA A N 1
ATOM 4423 C CA . ALA A 1 281 ? 38.177 -57.670 140.831 1.00 22.86 489 ALA A CA 1
ATOM 4424 C C . ALA A 1 281 ? 37.926 -56.359 140.093 1.00 21.11 489 ALA A C 1
ATOM 4425 O O . ALA A 1 281 ? 38.052 -55.277 140.664 1.00 22.69 489 ALA A O 1
ATOM 4432 N N . PHE A 1 282 ? 37.567 -56.466 138.821 1.00 18.42 490 PHE A N 1
ATOM 4433 C CA . PHE A 1 282 ? 37.235 -55.301 138.013 1.00 20.65 490 PHE A CA 1
ATOM 4434 C C . PHE A 1 282 ? 36.066 -54.515 138.615 1.00 17.79 490 PHE A C 1
ATOM 4435 O O . PHE A 1 282 ? 36.134 -53.298 138.752 1.00 18.86 490 PHE A O 1
ATOM 4452 N N . GLU A 1 283 ? 34.993 -55.210 138.970 1.00 18.21 491 GLU A N 1
ATOM 4453 C CA . GLU A 1 283 ? 33.834 -54.547 139.565 1.00 20.23 491 GLU A CA 1
ATOM 4454 C C . GLU A 1 283 ? 34.184 -53.955 140.938 1.00 17.53 491 GLU A C 1
ATOM 4455 O O . GLU A 1 283 ? 33.643 -52.918 141.335 1.00 18.56 491 GLU A O 1
ATOM 4467 N N . ASN A 1 284 ? 35.085 -54.613 141.660 1.00 18.60 492 ASN A N 1
ATOM 4468 C CA . ASN A 1 284 ? 35.591 -54.067 142.918 1.00 23.83 492 ASN A CA 1
ATOM 4469 C C . ASN A 1 284 ? 36.287 -52.737 142.672 1.00 22.30 492 ASN A C 1
ATOM 4470 O O . ASN A 1 284 ? 36.039 -51.748 143.367 1.00 16.98 492 ASN A O 1
ATOM 4481 N N . GLU A 1 285 ? 37.167 -52.724 141.678 1.00 18.56 493 GLU A N 1
ATOM 4482 C CA . GLU A 1 285 ? 37.938 -51.531 141.347 1.00 16.31 493 GLU A CA 1
ATOM 4483 C C . GLU A 1 285 ? 37.044 -50.354 140.982 1.00 15.94 493 GLU A C 1
ATOM 4484 O O . GLU A 1 285 ? 37.170 -49.271 141.557 1.00 17.98 493 GLU A O 1
ATOM 4496 N N . ILE A 1 286 ? 36.143 -50.548 140.025 1.00 16.02 494 ILE A N 1
ATOM 4497 C CA . ILE A 1 286 ? 35.334 -49.424 139.560 1.00 18.03 494 ILE A CA 1
ATOM 4498 C C . ILE A 1 286 ? 34.296 -48.999 140.599 1.00 17.76 494 ILE A C 1
ATOM 4499 O O . ILE A 1 286 ? 33.704 -47.928 140.488 1.00 17.19 494 ILE A O 1
ATOM 4515 N N . ASN A 1 287 ? 34.109 -49.810 141.633 1.00 17.97 495 ASN A N 1
ATOM 4516 C CA . ASN A 1 287 ? 33.216 -49.431 142.725 1.00 17.38 495 ASN A CA 1
ATOM 4517 C C . ASN A 1 287 ? 33.931 -49.115 144.036 1.00 20.41 495 ASN A C 1
ATOM 4518 O O . ASN A 1 287 ? 33.305 -49.061 145.097 1.00 22.87 495 ASN A O 1
ATOM 4529 N N . LYS A 1 288 ? 35.242 -48.899 143.952 1.00 21.72 496 LYS A N 1
ATOM 4530 C CA . LYS A 1 288 ? 36.029 -48.427 145.085 1.00 20.60 496 LYS A CA 1
ATOM 4531 C C . LYS A 1 288 ? 35.917 -49.321 146.310 1.00 26.69 496 LYS A C 1
ATOM 4532 O O . LYS A 1 288 ? 35.821 -48.831 147.435 1.00 27.18 496 LYS A O 1
ATOM 4551 N N . ARG A 1 289 ? 35.928 -50.630 146.101 1.00 19.51 497 ARG A N 1
ATOM 4552 C CA . ARG A 1 289 ? 35.906 -51.556 147.224 1.00 22.32 497 ARG A CA 1
ATOM 4553 C C . ARG A 1 289 ? 36.999 -52.603 147.087 1.00 25.43 497 ARG A C 1
ATOM 4554 O O . ARG A 1 289 ? 36.964 -53.629 147.760 1.00 23.38 497 ARG A O 1
ATOM 4575 N N . ASP A 1 290 ? 37.968 -52.338 146.215 1.00 23.96 498 ASP A N 1
ATOM 4576 C CA . ASP A 1 290 ? 39.169 -53.169 146.123 1.00 22.94 498 ASP A CA 1
ATOM 4577 C C . ASP A 1 290 ? 40.117 -52.850 147.280 1.00 28.64 498 ASP A C 1
ATOM 4578 O O . ASP A 1 290 ? 40.125 -51.733 147.795 1.00 24.83 498 ASP A O 1
ATOM 4587 N N . GLY A 1 291 ? 40.917 -53.834 147.676 1.00 29.60 499 GLY A N 1
ATOM 4588 C CA . GLY A 1 291 ? 41.814 -53.687 148.808 1.00 31.95 499 GLY A CA 1
ATOM 4589 C C . GLY A 1 291 ? 42.709 -52.465 148.727 1.00 30.40 499 G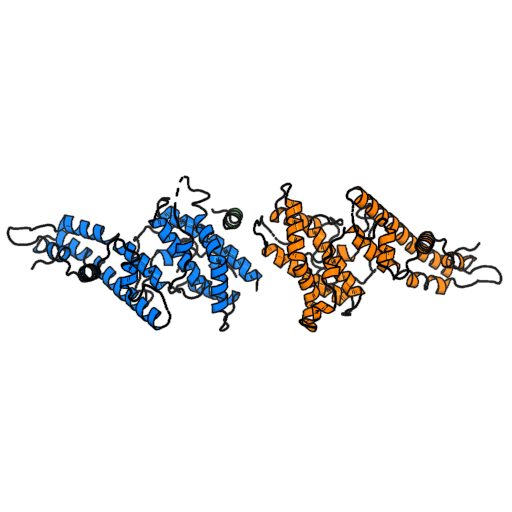LY A C 1
ATOM 4590 O O . GLY A 1 291 ? 42.829 -51.715 149.694 1.00 28.98 499 GLY A O 1
ATOM 4594 N N . ALA A 1 292 ? 43.330 -52.257 147.571 1.00 29.46 500 ALA A N 1
ATOM 4595 C CA . ALA A 1 292 ? 44.307 -51.186 147.413 1.00 31.64 500 ALA A CA 1
ATOM 4596 C C . ALA A 1 292 ? 43.686 -49.807 147.627 1.00 25.62 500 ALA A C 1
ATOM 4597 O O . ALA A 1 292 ? 44.259 -48.967 148.323 1.00 30.65 500 ALA A O 1
ATOM 4604 N N . TYR A 1 293 ? 42.521 -49.570 147.034 1.00 24.77 501 TYR A N 1
ATOM 4605 C CA . TYR A 1 293 ? 41.856 -48.283 147.198 1.00 28.31 501 TYR A CA 1
ATOM 4606 C C . TYR A 1 293 ? 41.471 -48.039 148.653 1.00 31.14 501 TYR A C 1
ATOM 4607 O O . TYR A 1 293 ? 41.610 -46.926 149.163 1.00 26.59 501 TYR A O 1
ATOM 4625 N N . ILE A 1 294 ? 40.967 -49.075 149.314 1.00 23.47 502 ILE A N 1
ATOM 4626 C CA . ILE A 1 294 ? 40.527 -48.936 150.698 1.00 28.05 502 ILE A CA 1
ATOM 4627 C C . ILE A 1 294 ? 41.726 -48.642 151.588 1.00 27.88 502 ILE A C 1
ATOM 4628 O O . ILE A 1 294 ? 41.672 -47.767 152.451 1.00 27.37 502 ILE A O 1
ATOM 4644 N N . GLU A 1 295 ? 42.812 -49.372 151.359 1.00 25.16 503 GLU A N 1
ATOM 4645 C CA . GLU A 1 295 ? 44.035 -49.193 152.123 1.00 26.05 503 GLU A CA 1
ATOM 4646 C C . GLU A 1 295 ? 44.511 -47.745 152.043 1.00 32.89 503 GLU A C 1
ATOM 4647 O O . GLU A 1 295 ? 44.915 -47.153 153.044 1.00 26.99 503 GLU A O 1
ATOM 4659 N N . LEU A 1 296 ? 44.453 -47.179 150.842 1.00 23.83 504 LEU A N 1
ATOM 4660 C CA . LEU A 1 296 ? 45.066 -45.888 150.577 1.00 24.39 504 LEU A CA 1
ATOM 4661 C C . LEU A 1 296 ? 44.153 -44.697 150.841 1.00 24.39 504 LEU A C 1
ATOM 4662 O O . LEU A 1 296 ? 44.625 -43.629 151.224 1.00 25.58 504 LEU A O 1
ATOM 4678 N N . CYS A 1 297 ? 42.850 -44.868 150.632 1.00 23.97 505 CYS A N 1
ATOM 4679 C CA . CYS A 1 297 ? 41.964 -43.710 150.546 1.00 27.43 505 CYS A CA 1
ATOM 4680 C C . CYS A 1 297 ? 40.772 -43.696 151.504 1.00 30.15 505 CYS A C 1
ATOM 4681 O O . CYS A 1 297 ? 39.992 -42.750 151.493 1.00 27.97 505 CYS A O 1
ATOM 4688 N N . VAL A 1 298 ? 40.633 -44.722 152.336 1.00 28.55 506 VAL A N 1
ATOM 4689 C CA . VAL A 1 298 ? 39.525 -44.771 153.288 1.00 26.39 506 VAL A CA 1
ATOM 4690 C C . VAL A 1 298 ? 40.035 -44.720 154.725 1.00 31.86 506 VAL A C 1
ATOM 4691 O O . VAL A 1 298 ? 40.603 -45.689 155.228 1.00 35.89 506 VAL A O 1
ATOM 4704 N N . CYS A 1 299 ? 39.816 -43.587 155.385 1.00 31.32 507 CYS A N 1
ATOM 4705 C CA . CYS A 1 299 ? 40.379 -43.344 156.711 1.00 40.72 507 CYS A CA 1
ATOM 4706 C C . CYS A 1 299 ? 39.985 -44.419 157.729 1.00 49.66 507 CYS A C 1
ATOM 4707 O O . CYS A 1 299 ? 40.828 -44.895 158.487 1.00 56.60 507 CYS A O 1
ATOM 4714 N N . SER A 1 300 ? 38.713 -44.800 157.750 1.00 48.26 508 SER A N 1
ATOM 4715 C CA . SER A 1 300 ? 38.254 -45.844 158.665 1.00 66.73 508 SER A CA 1
ATOM 4716 C C . SER A 1 300 ? 37.423 -46.895 157.936 1.00 71.59 508 SER A C 1
ATOM 4717 O O . SER A 1 300 ? 37.781 -48.073 157.913 1.00 72.65 508 SER A O 1
ATOM 4725 N N . ALA B 1 1 ? 43.851 -34.108 64.478 1.00 90.11 209 ALA B N 1
ATOM 4726 C CA . ALA B 1 1 ? 43.728 -32.823 63.818 1.00 90.11 209 ALA B CA 1
ATOM 4727 C C . ALA B 1 1 ? 42.266 -32.414 63.667 1.00 90.11 209 ALA B C 1
ATOM 4728 O O . ALA B 1 1 ? 41.758 -31.613 64.442 1.00 90.11 209 ALA B O 1
ATOM 4730 N N . SER B 1 2 ? 41.579 -32.970 62.677 1.00 91.64 210 SER B N 1
ATOM 4731 C CA . SER B 1 2 ? 40.226 -32.515 62.372 1.00 90.90 210 SER B CA 1
ATOM 4732 C C . SER B 1 2 ? 39.246 -32.794 63.503 1.00 77.53 210 SER B C 1
ATOM 4733 O O . SER B 1 2 ? 38.345 -31.999 63.769 1.00 80.92 210 SER B O 1
ATOM 4741 N N . ASN B 1 3 ? 39.459 -33.906 64.190 1.00 69.65 211 ASN B N 1
ATOM 4742 C CA . ASN B 1 3 ? 38.484 -34.435 65.124 1.00 55.02 211 ASN B CA 1
ATOM 4743 C C . ASN B 1 3 ? 37.764 -33.403 65.990 1.00 50.28 211 ASN B C 1
ATOM 4744 O O . ASN B 1 3 ? 38.366 -32.469 66.516 1.00 55.09 211 ASN B O 1
ATOM 4755 N N . THR B 1 4 ? 36.451 -33.583 66.096 1.00 37.68 212 THR B N 1
ATOM 4756 C CA . THR B 1 4 ? 35.632 -32.887 67.070 1.00 46.87 212 THR B CA 1
ATOM 4757 C C . THR B 1 4 ? 35.447 -33.839 68.243 1.00 44.83 212 THR B C 1
ATOM 4758 O O . THR B 1 4 ? 35.893 -34.989 68.187 1.00 47.64 212 THR B O 1
ATOM 4769 N N . VAL B 1 5 ? 34.787 -33.379 69.300 1.00 50.51 213 VAL B N 1
ATOM 4770 C CA . VAL B 1 5 ? 34.557 -34.231 70.465 1.00 47.96 213 VAL B CA 1
ATOM 4771 C C . VAL B 1 5 ? 33.093 -34.271 70.907 1.00 45.74 213 VAL B C 1
ATOM 4772 O O . VAL B 1 5 ? 32.572 -35.343 71.215 1.00 34.60 213 VAL B O 1
ATOM 4785 N N . MET B 1 6 ? 32.429 -33.119 70.938 1.00 38.53 214 MET B N 1
ATOM 4786 C CA . MET B 1 6 ? 31.049 -33.060 71.416 1.00 40.91 214 MET B CA 1
ATOM 4787 C C . MET B 1 6 ? 30.041 -33.430 70.327 1.00 37.48 214 MET B C 1
ATOM 4788 O O . MET B 1 6 ? 29.148 -34.251 70.549 1.00 35.83 214 MET B O 1
ATOM 4802 N N . LYS B 1 7 ? 30.186 -32.821 69.154 1.00 34.56 215 LYS B N 1
ATOM 4803 C CA . LYS B 1 7 ? 29.208 -32.975 68.082 1.00 42.68 215 LYS B CA 1
ATOM 4804 C C . LYS B 1 7 ? 28.979 -34.440 67.730 1.00 36.79 215 LYS B C 1
ATOM 4805 O O . LYS B 1 7 ? 27.846 -34.873 67.504 1.00 37.73 215 LYS B O 1
ATOM 4824 N N . ASN B 1 8 ? 30.061 -35.203 67.679 1.00 30.54 216 ASN B N 1
ATOM 4825 C CA . ASN B 1 8 ? 29.965 -36.602 67.288 1.00 38.24 216 ASN B CA 1
ATOM 4826 C C . ASN B 1 8 ? 29.320 -37.481 68.362 1.00 38.50 216 ASN B C 1
ATOM 4827 O O . ASN B 1 8 ? 29.045 -38.655 68.120 1.00 34.21 216 ASN B O 1
ATOM 4838 N N . CYS B 1 9 ? 29.072 -36.907 69.537 1.00 30.71 217 CYS B N 1
ATOM 4839 C CA . CYS B 1 9 ? 28.307 -37.588 70.576 1.00 33.43 217 CYS B CA 1
ATOM 4840 C C . CYS B 1 9 ? 26.888 -37.022 70.682 1.00 30.52 217 CYS B C 1
ATOM 4841 O O . CYS B 1 9 ? 26.138 -37.384 71.586 1.00 29.23 217 CYS B O 1
ATOM 4848 N N . ASN B 1 10 ? 26.527 -36.138 69.754 1.00 29.54 218 ASN B N 1
ATOM 4849 C CA . ASN B 1 10 ? 25.191 -35.547 69.725 1.00 33.19 218 ASN B CA 1
ATOM 4850 C C . ASN B 1 10 ? 24.382 -35.993 68.509 1.00 33.12 218 ASN B C 1
ATOM 4851 O O . ASN B 1 10 ? 23.173 -36.188 68.597 1.00 33.02 218 ASN B O 1
ATOM 4862 N N . TYR B 1 11 ? 25.050 -36.149 67.371 1.00 31.66 219 TYR B N 1
ATOM 4863 C CA . TYR B 1 11 ? 24.385 -36.651 66.177 1.00 36.51 219 TYR B CA 1
ATOM 4864 C C . TYR B 1 11 ? 25.402 -37.094 65.140 1.00 32.96 219 TYR B C 1
ATOM 4865 O O . TYR B 1 11 ? 26.588 -36.787 65.245 1.00 36.65 219 TYR B O 1
ATOM 4883 N N . LYS B 1 12 ? 24.924 -37.827 64.143 1.00 28.89 220 LYS B N 1
ATOM 4884 C CA . LYS B 1 12 ? 25.777 -38.342 63.088 1.00 30.39 220 LYS B CA 1
ATOM 4885 C C . LYS B 1 12 ? 25.365 -37.734 61.764 1.00 30.05 220 LYS B C 1
ATOM 4886 O O . LYS B 1 12 ? 24.180 -37.532 61.509 1.00 31.05 220 LYS B O 1
ATOM 4905 N N . ARG B 1 13 ? 26.345 -37.444 60.919 1.00 29.34 221 ARG B N 1
ATOM 4906 C CA . ARG B 1 13 ? 26.055 -37.022 59.558 1.00 31.24 221 ARG B CA 1
ATOM 4907 C C . ARG B 1 13 ? 25.410 -38.180 58.815 1.00 37.60 221 ARG B C 1
ATOM 4908 O O . ARG B 1 13 ? 25.600 -39.344 59.177 1.00 29.90 221 ARG B O 1
ATOM 4929 N N . LYS B 1 14 ? 24.645 -37.856 57.780 1.00 32.57 222 LYS B N 1
ATOM 4930 C CA . LYS B 1 14 ? 23.965 -38.865 56.984 1.00 40.69 222 LYS B CA 1
ATOM 4931 C C . LYS B 1 14 ? 24.978 -39.781 56.310 1.00 32.10 222 LYS B C 1
ATOM 4932 O O . LYS B 1 14 ? 26.101 -39.372 56.021 1.00 32.00 222 LYS B O 1
ATOM 4951 N N . ARG B 1 15 ? 24.571 -41.020 56.061 1.00 33.16 223 ARG B N 1
ATOM 4952 C CA . ARG B 1 15 ? 25.435 -41.978 55.394 1.00 35.28 223 ARG B CA 1
ATOM 4953 C C . ARG B 1 15 ? 25.969 -41.406 54.098 1.00 36.12 223 ARG B C 1
ATOM 4954 O O . ARG B 1 15 ? 25.225 -40.827 53.306 1.00 34.14 223 ARG B O 1
ATOM 4975 N N . ARG B 1 16 ? 27.270 -41.562 53.900 1.00 35.29 224 ARG B N 1
ATOM 4976 C CA . ARG B 1 16 ? 27.905 -41.201 52.646 1.00 46.05 224 ARG B CA 1
ATOM 4977 C C . ARG B 1 16 ? 27.763 -39.713 52.328 1.00 43.36 224 ARG B C 1
ATOM 4978 O O . ARG B 1 16 ? 28.020 -39.291 51.206 1.00 40.56 224 ARG B O 1
ATOM 4999 N N . GLU B 1 17 ? 27.371 -38.918 53.325 1.00 38.08 225 GLU B N 1
ATOM 5000 C CA . GLU B 1 17 ? 27.400 -37.466 53.195 1.00 36.08 225 GLU B CA 1
ATOM 5001 C C . GLU B 1 17 ? 28.835 -37.027 52.921 1.00 38.16 225 GLU B C 1
ATOM 5002 O O . GLU B 1 17 ? 29.087 -36.198 52.047 1.00 40.94 225 GLU B O 1
ATOM 5014 N N . ARG B 1 18 ? 29.772 -37.587 53.682 1.00 26.86 226 ARG B N 1
ATOM 5015 C CA . ARG B 1 18 ? 31.195 -37.401 53.417 1.00 29.20 226 ARG B CA 1
ATOM 5016 C C . ARG B 1 18 ? 31.805 -38.731 52.999 1.00 33.14 226 ARG B C 1
ATOM 5017 O O . ARG B 1 18 ? 31.647 -39.738 53.687 1.00 27.83 226 ARG B O 1
ATOM 5038 N N . ASP B 1 19 ? 32.505 -38.737 51.871 1.00 24.30 227 ASP B N 1
ATOM 5039 C CA . ASP B 1 19 ? 33.116 -39.967 51.378 1.00 23.18 227 ASP B CA 1
ATOM 5040 C C . ASP B 1 19 ? 34.354 -40.317 52.197 1.00 24.77 227 ASP B C 1
ATOM 5041 O O . ASP B 1 19 ? 34.818 -39.524 53.017 1.00 27.98 227 ASP B O 1
ATOM 5050 N N . TRP B 1 20 ? 34.881 -41.512 51.972 1.00 22.01 228 TRP B N 1
ATOM 5051 C CA . TRP B 1 20 ? 36.112 -41.939 52.615 1.00 20.60 228 TRP B CA 1
ATOM 5052 C C . TRP B 1 20 ? 37.215 -40.911 52.362 1.00 24.16 228 TRP B C 1
ATOM 5053 O O . TRP B 1 20 ? 37.334 -40.368 51.263 1.00 23.00 228 TRP B O 1
ATOM 5074 N N . ASP B 1 21 ? 38.008 -40.639 53.392 1.00 21.74 229 ASP B N 1
ATOM 5075 C CA . ASP B 1 21 ? 39.077 -39.645 53.299 1.00 26.18 229 ASP B CA 1
ATOM 5076 C C . ASP B 1 21 ? 40.433 -40.320 53.123 1.00 23.15 229 ASP B C 1
ATOM 5077 O O . ASP B 1 21 ? 40.985 -40.887 54.066 1.00 24.20 229 ASP B O 1
ATOM 5086 N N . CYS B 1 22 ? 40.961 -40.254 51.906 1.00 24.11 230 CYS B N 1
ATOM 5087 C CA . CYS B 1 22 ? 42.264 -40.830 51.595 1.00 24.50 230 CYS B CA 1
ATOM 5088 C C . CYS B 1 22 ? 43.389 -39.793 51.621 1.00 30.85 230 CYS B C 1
ATOM 5089 O O . CYS B 1 22 ? 44.545 -40.128 51.360 1.00 29.89 230 CYS B O 1
ATOM 5096 N N . ASN B 1 23 ? 43.058 -38.542 51.933 1.00 29.33 231 ASN B N 1
ATOM 5097 C CA . ASN B 1 23 ? 44.028 -37.447 51.818 1.00 29.71 231 ASN B CA 1
ATOM 5098 C C . ASN B 1 23 ? 44.739 -37.079 53.123 1.00 34.75 231 ASN B C 1
ATOM 5099 O O . ASN B 1 23 ? 45.901 -36.668 53.111 1.00 37.90 231 ASN B O 1
ATOM 5110 N N . THR B 1 24 ? 44.046 -37.223 54.246 1.00 29.31 232 THR B N 1
ATOM 5111 C CA . THR B 1 24 ? 44.591 -36.767 55.523 1.00 32.04 232 THR B CA 1
ATOM 5112 C C . THR B 1 24 ? 45.801 -37.606 55.922 1.00 38.89 232 THR B C 1
ATOM 5113 O O . THR B 1 24 ? 46.860 -37.072 56.242 1.00 41.79 232 THR B O 1
ATOM 5124 N N . LYS B 1 25 ? 45.633 -38.922 55.895 1.00 39.09 233 LYS B N 1
ATOM 5125 C CA . LYS B 1 25 ? 46.747 -39.849 56.031 1.00 37.58 233 LYS B CA 1
ATOM 5126 C C . LYS B 1 25 ? 46.829 -40.628 54.731 1.00 43.96 233 LYS B C 1
ATOM 5127 O O . LYS B 1 25 ? 45.866 -41.283 54.336 1.00 48.62 233 LYS B O 1
ATOM 5146 N N . LYS B 1 26 ? 47.974 -40.559 54.062 1.00 33.99 234 LYS B N 1
ATOM 5147 C CA . LYS B 1 26 ? 48.045 -40.989 52.668 1.00 56.99 234 LYS B CA 1
ATOM 5148 C C . LYS B 1 26 ? 48.036 -42.503 52.439 1.00 48.93 234 LYS B C 1
ATOM 5149 O O . LYS B 1 26 ? 47.710 -42.952 51.340 1.00 44.97 234 LYS B O 1
ATOM 5168 N N . ASP B 1 27 ? 48.378 -43.291 53.454 1.00 37.44 235 ASP B N 1
ATOM 5169 C CA . ASP B 1 27 ? 48.447 -44.739 53.267 1.00 35.81 235 ASP B CA 1
ATOM 5170 C C . ASP B 1 27 ? 47.197 -45.465 53.782 1.00 23.90 235 ASP B C 1
ATOM 5171 O O . ASP B 1 27 ? 47.152 -46.695 53.800 1.00 25.12 235 ASP B O 1
ATOM 5180 N N . VAL B 1 28 ? 46.182 -44.706 54.184 1.00 23.22 236 VAL B N 1
ATOM 5181 C CA . VAL B 1 28 ? 44.902 -45.299 54.552 1.00 21.53 236 VAL B CA 1
ATOM 5182 C C . VAL B 1 28 ? 43.750 -44.351 54.222 1.00 23.92 236 VAL B C 1
ATOM 5183 O O . VAL B 1 28 ? 43.943 -43.142 54.106 1.00 24.54 236 VAL B O 1
ATOM 5196 N N . CYS B 1 29 ? 42.557 -44.908 54.047 1.00 20.21 237 CYS B N 1
ATOM 5197 C CA . CYS B 1 29 ? 41.354 -44.102 53.872 1.00 20.11 237 CYS B CA 1
ATOM 5198 C C . CYS B 1 29 ? 40.482 -44.255 55.108 1.00 19.55 237 CYS B C 1
ATOM 5199 O O . CYS B 1 29 ? 40.259 -45.368 55.582 1.00 22.67 237 CYS B O 1
ATOM 5206 N N . ILE B 1 30 ? 39.983 -43.137 55.617 1.00 22.04 238 ILE B N 1
ATOM 5207 C CA . ILE B 1 30 ? 39.227 -43.131 56.861 1.00 20.89 238 ILE B CA 1
ATOM 5208 C C . ILE B 1 30 ? 37.740 -42.891 56.606 1.00 20.72 238 ILE B C 1
ATOM 5209 O O . ILE B 1 30 ? 37.365 -41.917 55.954 1.00 19.73 238 ILE B O 1
ATOM 5225 N N . PRO B 1 31 ? 36.883 -43.780 57.130 1.00 19.91 239 PRO B N 1
ATOM 5226 C CA . PRO B 1 31 ? 35.438 -43.585 56.982 1.00 17.76 239 PRO B CA 1
ATOM 5227 C C . PRO B 1 31 ? 34.908 -42.503 57.927 1.00 20.62 239 PRO B C 1
ATOM 5228 O O . PRO B 1 31 ? 35.405 -42.357 59.049 1.00 18.78 239 PRO B O 1
ATOM 5239 N N . ASP B 1 32 ? 33.913 -41.751 57.471 1.00 24.42 240 ASP B N 1
ATOM 5240 C CA . ASP B 1 32 ? 33.341 -40.677 58.271 1.00 27.00 240 ASP B CA 1
ATOM 5241 C C . ASP B 1 32 ? 32.829 -41.220 59.606 1.00 23.25 240 ASP B C 1
ATOM 5242 O O . ASP B 1 32 ? 32.888 -40.531 60.619 1.00 22.17 240 ASP B O 1
ATOM 5251 N N . ARG B 1 33 ? 32.344 -42.458 59.609 1.00 19.79 241 ARG B N 1
ATOM 5252 C CA . ARG B 1 33 ? 31.872 -43.076 60.844 1.00 25.61 241 ARG B CA 1
ATOM 5253 C C . ARG B 1 33 ? 32.989 -43.133 61.888 1.00 22.35 241 ARG B C 1
ATOM 5254 O O . ARG B 1 33 ? 32.755 -42.867 63.065 1.00 18.20 241 ARG B O 1
ATOM 5275 N N . ARG B 1 34 ? 34.200 -43.476 61.458 1.00 18.97 242 ARG B N 1
ATOM 5276 C CA . ARG B 1 34 ? 35.335 -43.521 62.374 1.00 17.83 242 ARG B CA 1
ATOM 5277 C C . ARG B 1 34 ? 35.632 -42.132 62.908 1.00 19.92 242 ARG B C 1
ATOM 5278 O O . ARG B 1 34 ? 35.841 -41.945 64.106 1.00 19.98 242 ARG B O 1
ATOM 5299 N N . TYR B 1 35 ? 35.650 -41.154 62.013 1.00 19.03 243 TYR B N 1
ATOM 5300 C CA . TYR B 1 35 ? 35.910 -39.781 62.409 1.00 20.24 243 TYR B CA 1
ATOM 5301 C C . TYR B 1 35 ? 34.958 -39.335 63.509 1.00 24.62 243 TYR B C 1
ATOM 5302 O O . TYR B 1 35 ? 35.345 -38.591 64.413 1.00 23.18 243 TYR B O 1
ATOM 5320 N N . GLN B 1 36 ? 33.715 -39.796 63.426 1.00 22.87 244 GLN B N 1
ATOM 5321 C CA . GLN B 1 36 ? 32.668 -39.353 64.334 1.00 25.96 244 GLN B CA 1
ATOM 5322 C C . GLN B 1 36 ? 32.516 -40.241 65.568 1.00 25.60 244 GLN B C 1
ATOM 5323 O O . GLN B 1 36 ? 31.635 -40.006 66.387 1.00 22.77 244 GLN B O 1
ATOM 5337 N N . LEU B 1 37 ? 33.351 -41.266 65.695 1.00 19.77 245 LEU B N 1
ATOM 5338 C CA . LEU B 1 37 ? 33.243 -42.189 66.821 1.00 21.13 245 LEU B CA 1
ATOM 5339 C C . LEU B 1 37 ? 33.188 -41.410 68.137 1.00 23.25 245 LEU B C 1
ATOM 5340 O O . LEU B 1 37 ? 34.054 -40.578 68.421 1.00 22.42 245 LEU B O 1
ATOM 5356 N N . CYS B 1 38 ? 32.160 -41.669 68.938 1.00 21.48 246 CYS B N 1
ATOM 5357 C CA . CYS B 1 38 ? 31.990 -40.945 70.196 1.00 24.50 246 CYS B CA 1
ATOM 5358 C C . CYS B 1 38 ? 33.058 -41.352 71.203 1.00 29.57 246 CYS B C 1
ATOM 5359 O O . CYS B 1 38 ? 33.139 -42.516 71.590 1.00 21.53 246 CYS B O 1
ATOM 5366 N N . MET B 1 39 ? 33.866 -40.383 71.627 1.00 22.82 247 MET B N 1
ATOM 5367 C CA . MET B 1 39 ? 34.975 -40.636 72.541 1.00 28.05 247 MET B CA 1
ATOM 5368 C C . MET B 1 39 ? 35.076 -39.554 73.610 1.00 29.98 247 MET B C 1
ATOM 5369 O O . MET B 1 39 ? 36.131 -39.368 74.217 1.00 30.58 247 MET B O 1
ATOM 5383 N N . LYS B 1 40 ? 33.979 -38.847 73.843 1.00 31.54 248 LYS B N 1
ATOM 5384 C CA . LYS B 1 40 ? 33.972 -37.721 74.773 1.00 29.62 248 LYS B CA 1
ATOM 5385 C C . LYS B 1 40 ? 34.516 -38.091 76.156 1.00 38.33 248 LYS B C 1
ATOM 5386 O O . LYS B 1 40 ? 35.392 -37.409 76.686 1.00 31.85 248 LYS B O 1
ATOM 5405 N N . GLU B 1 41 ? 33.998 -39.168 76.741 1.00 27.69 249 GLU B N 1
ATOM 5406 C CA . GLU B 1 41 ? 34.416 -39.571 78.081 1.00 34.87 249 GLU B CA 1
ATOM 5407 C C . GLU B 1 41 ? 35.878 -40.024 78.113 1.00 32.14 249 GLU B C 1
ATOM 5408 O O . GLU B 1 41 ? 36.608 -39.732 79.058 1.00 36.28 249 GLU B O 1
ATOM 5420 N N . LEU B 1 42 ? 36.298 -40.738 77.074 1.00 30.38 250 LEU B N 1
ATOM 5421 C CA . LEU B 1 42 ? 37.682 -41.194 76.957 1.00 26.83 250 LEU B CA 1
ATOM 5422 C C . LEU B 1 42 ? 38.633 -40.021 76.774 1.00 39.62 250 LEU B C 1
ATOM 5423 O O . LEU B 1 42 ? 39.750 -40.027 77.290 1.00 37.34 250 LEU B O 1
ATOM 5439 N N . THR B 1 43 ? 38.181 -39.018 76.033 1.00 37.77 251 THR B N 1
ATOM 5440 C CA . THR B 1 43 ? 39.018 -37.879 75.687 1.00 37.40 251 THR B CA 1
ATOM 5441 C C . THR B 1 43 ? 39.253 -36.958 76.877 1.00 53.61 251 THR B C 1
ATOM 5442 O O . THR B 1 43 ? 40.393 -36.616 77.193 1.00 48.16 251 THR B O 1
ATOM 5453 N N . ASN B 1 44 ? 38.178 -36.569 77.550 1.00 65.28 252 ASN B N 1
ATOM 5454 C CA . ASN B 1 44 ? 38.268 -35.494 78.526 1.00 66.48 252 ASN B CA 1
ATOM 5455 C C . ASN B 1 44 ? 38.629 -35.984 79.924 1.00 64.51 252 ASN B C 1
ATOM 5456 O O . ASN B 1 44 ? 38.713 -35.191 80.858 1.00 60.91 252 ASN B O 1
ATOM 5467 N N . LEU B 1 45 ? 38.852 -37.287 80.064 1.00 63.03 253 LEU B N 1
ATOM 5468 C CA . LEU B 1 45 ? 39.153 -37.865 81.368 1.00 80.93 253 LEU B CA 1
ATOM 5469 C C . LEU B 1 45 ? 40.519 -37.408 81.869 1.00 89.53 253 LEU B C 1
ATOM 5470 O O . LEU B 1 45 ? 41.152 -36.532 81.277 1.00 90.82 253 LEU B O 1
ATOM 5486 N N . PHE B 1 53 ? 43.042 -41.579 83.345 1.00 54.29 261 PHE B N 1
ATOM 5487 C CA . PHE B 1 53 ? 43.249 -40.516 84.320 1.00 66.91 261 PHE B CA 1
ATOM 5488 C C . PHE B 1 53 ? 44.587 -40.714 85.024 1.00 74.09 261 PHE B C 1
ATOM 5489 O O . PHE B 1 53 ? 45.475 -39.863 84.944 1.00 76.58 261 PHE B O 1
ATOM 5497 N N . HIS B 1 54 ? 44.722 -41.844 85.715 1.00 68.43 262 HIS B N 1
ATOM 5498 C CA . HIS B 1 54 ? 45.981 -42.200 86.360 1.00 58.74 262 HIS B CA 1
ATOM 5499 C C . HIS B 1 54 ? 46.274 -43.692 86.213 1.00 52.12 262 HIS B C 1
ATOM 5500 O O . HIS B 1 54 ? 45.400 -44.481 85.841 1.00 47.95 262 HIS B O 1
ATOM 5513 N N . ARG B 1 55 ? 47.521 -44.063 86.489 1.00 50.88 263 ARG B N 1
ATOM 5514 C CA . ARG B 1 55 ? 47.951 -45.453 86.434 1.00 48.09 263 ARG B CA 1
ATOM 5515 C C . ARG B 1 55 ? 47.048 -46.310 87.316 1.00 48.22 263 ARG B C 1
ATOM 5516 O O . ARG B 1 55 ? 46.902 -46.044 88.509 1.00 46.39 263 ARG B O 1
ATOM 5537 N N . ASP B 1 56 ? 46.441 -47.334 86.726 1.00 43.86 264 ASP B N 1
ATOM 5538 C CA . ASP B 1 56 ? 45.472 -48.163 87.437 1.00 50.56 264 ASP B CA 1
ATOM 5539 C C . ASP B 1 56 ? 45.806 -49.642 87.268 1.00 50.80 264 ASP B C 1
ATOM 5540 O O . ASP B 1 56 ? 45.418 -50.260 86.283 1.00 45.77 264 ASP B O 1
ATOM 5549 N N . ILE B 1 57 ? 46.515 -50.216 88.235 1.00 49.72 265 ILE B N 1
ATOM 5550 C CA . ILE B 1 57 ? 46.989 -51.591 88.099 1.00 47.43 265 ILE B CA 1
ATOM 5551 C C . ILE B 1 57 ? 45.924 -52.642 88.415 1.00 49.79 265 ILE B C 1
ATOM 5552 O O . ILE B 1 57 ? 46.203 -53.839 88.344 1.00 50.52 265 ILE B O 1
ATOM 5568 N N . THR B 1 58 ? 44.714 -52.215 88.766 1.00 45.37 266 THR B N 1
ATOM 5569 C CA . THR B 1 58 ? 43.653 -53.174 89.050 1.00 54.05 266 THR B CA 1
ATOM 5570 C C . THR B 1 58 ? 43.321 -53.953 87.778 1.00 50.87 266 THR B C 1
ATOM 5571 O O . THR B 1 58 ? 43.547 -53.476 86.665 1.00 49.48 266 THR B O 1
ATOM 5582 N N . PHE B 1 59 ? 42.794 -55.159 87.952 1.00 49.05 267 PHE B N 1
ATOM 5583 C CA . PHE B 1 59 ? 42.495 -56.032 86.826 1.00 47.77 267 PHE B CA 1
ATOM 5584 C C . PHE B 1 59 ? 41.368 -55.462 85.975 1.00 40.14 267 PHE B C 1
ATOM 5585 O O . PHE B 1 59 ? 41.472 -55.399 84.750 1.00 38.18 267 PHE B O 1
ATOM 5602 N N . ARG B 1 60 ? 40.295 -55.040 86.634 1.00 40.51 268 ARG B N 1
ATOM 5603 C CA . ARG B 1 60 ? 39.095 -54.574 85.943 1.00 44.24 268 ARG B CA 1
ATOM 5604 C C . ARG B 1 60 ? 39.205 -53.136 85.436 1.00 37.10 268 ARG B C 1
ATOM 5605 O O . ARG B 1 60 ? 38.573 -52.782 84.443 1.00 35.28 268 ARG B O 1
ATOM 5626 N N . LYS B 1 61 ? 39.986 -52.309 86.127 1.00 40.54 269 LYS B N 1
ATOM 5627 C CA . LYS B 1 61 ? 40.087 -50.888 85.793 1.00 37.71 269 LYS B CA 1
ATOM 5628 C C . LYS B 1 61 ? 38.693 -50.306 85.570 1.00 36.14 269 LYS B C 1
ATOM 5629 O O . LYS B 1 61 ? 38.373 -49.828 84.479 1.00 34.23 269 LYS B O 1
ATOM 5648 N N . LEU B 1 62 ? 37.869 -50.350 86.612 1.00 31.95 270 LEU B N 1
ATOM 5649 C CA . LEU B 1 62 ? 36.463 -49.981 86.486 1.00 32.37 270 LEU B CA 1
ATOM 5650 C C . LEU B 1 62 ? 36.258 -48.527 86.055 1.00 30.34 270 LEU B C 1
ATOM 5651 O O . LEU B 1 62 ? 35.257 -48.211 85.431 1.00 29.82 270 LEU B O 1
ATOM 5667 N N . TYR B 1 63 ? 37.195 -47.643 86.381 1.00 31.77 271 TYR B N 1
ATOM 5668 C CA . TYR B 1 63 ? 37.047 -46.236 86.019 1.00 34.59 271 TYR B CA 1
ATOM 5669 C C . TYR B 1 63 ? 37.059 -46.094 84.503 1.00 30.59 271 TYR B C 1
ATOM 5670 O O . TYR B 1 63 ? 36.137 -45.530 83.910 1.00 27.73 271 TYR B O 1
ATOM 5688 N N . LEU B 1 64 ? 38.105 -46.618 83.878 1.00 28.27 272 LEU B N 1
ATOM 5689 C CA . LEU B 1 64 ? 38.180 -46.660 82.425 1.00 26.32 272 LEU B CA 1
ATOM 5690 C C . LEU B 1 64 ? 36.964 -47.367 81.831 1.00 24.84 272 LEU B C 1
ATOM 5691 O O . LEU B 1 64 ? 36.387 -46.913 80.840 1.00 26.86 272 LEU B O 1
ATOM 5707 N N . LYS B 1 65 ? 36.570 -48.476 82.447 1.00 26.47 273 LYS B N 1
ATOM 5708 C CA . LYS B 1 65 ? 35.485 -49.298 81.922 1.00 31.98 273 LYS B CA 1
ATOM 5709 C C . LYS B 1 65 ? 34.168 -48.534 81.860 1.00 26.22 273 LYS B C 1
ATOM 5710 O O . LYS B 1 65 ? 33.452 -48.603 80.866 1.00 23.69 273 LYS B O 1
ATOM 5729 N N . ARG B 1 66 ? 33.837 -47.816 82.928 1.00 26.00 274 ARG B N 1
ATOM 5730 C CA . ARG B 1 66 ? 32.599 -47.047 82.947 1.00 27.52 274 ARG B CA 1
ATOM 5731 C C . ARG B 1 66 ? 32.648 -45.926 81.910 1.00 27.20 274 ARG B C 1
ATOM 5732 O O . ARG B 1 66 ? 31.655 -45.656 81.239 1.00 26.78 274 ARG B O 1
ATOM 5753 N N . LYS B 1 67 ? 33.802 -45.280 81.777 1.00 27.51 275 LYS B N 1
ATOM 5754 C CA . LYS B 1 67 ? 33.953 -44.203 80.807 1.00 26.07 275 LYS B CA 1
ATOM 5755 C C . LYS B 1 67 ? 33.739 -44.734 79.390 1.00 30.83 275 LYS B C 1
ATOM 5756 O O . LYS B 1 67 ? 33.038 -44.123 78.579 1.00 28.55 275 LYS B O 1
ATOM 5775 N N . LEU B 1 68 ? 34.340 -45.881 79.099 1.00 25.55 276 LEU B N 1
ATOM 5776 C CA . LEU B 1 68 ? 34.185 -46.506 77.793 1.00 22.08 276 LEU B CA 1
ATOM 5777 C C . LEU B 1 68 ? 32.733 -46.930 77.566 1.00 22.08 276 LEU B C 1
ATOM 5778 O O . LEU B 1 68 ? 32.192 -46.758 76.479 1.00 23.75 276 LEU B O 1
ATOM 5794 N N . ILE B 1 69 ? 32.105 -47.474 78.602 1.00 22.42 277 ILE B N 1
ATOM 5795 C CA . ILE B 1 69 ? 30.710 -47.891 78.512 1.00 23.57 277 ILE B CA 1
ATOM 5796 C C . ILE B 1 69 ? 29.799 -46.715 78.152 1.00 25.06 277 ILE B C 1
ATOM 5797 O O . ILE B 1 69 ? 28.875 -46.863 77.351 1.00 26.12 277 ILE B O 1
ATOM 5813 N N . TYR B 1 70 ? 30.070 -45.548 78.731 1.00 26.39 278 TYR B N 1
ATOM 5814 C CA . TYR B 1 70 ? 29.290 -44.348 78.429 1.00 26.12 278 TYR B CA 1
ATOM 5815 C C . TYR B 1 70 ? 29.430 -43.939 76.962 1.00 23.63 278 TYR B C 1
ATOM 5816 O O . TYR B 1 70 ? 28.438 -43.677 76.282 1.00 23.04 278 TYR B O 1
ATOM 5834 N N . ASP B 1 71 ? 30.660 -43.876 76.473 1.00 22.86 279 ASP B N 1
ATOM 5835 C CA . ASP B 1 71 ? 30.888 -43.517 75.075 1.00 22.12 279 ASP B CA 1
ATOM 5836 C C . ASP B 1 71 ? 30.255 -44.536 74.124 1.00 24.33 279 ASP B C 1
ATOM 5837 O O . ASP B 1 71 ? 29.658 -44.175 73.104 1.00 20.83 279 ASP B O 1
ATOM 5846 N N . ALA B 1 72 ? 30.383 -45.810 74.468 1.00 25.19 280 ALA B N 1
ATOM 5847 C CA . ALA B 1 72 ? 29.841 -46.878 73.641 1.00 23.01 280 ALA B CA 1
ATOM 5848 C C . ALA B 1 72 ? 28.310 -46.829 73.595 1.00 18.88 280 ALA B C 1
ATOM 5849 O O . ALA B 1 72 ? 27.707 -47.019 72.540 1.00 18.50 280 ALA B O 1
ATOM 5856 N N . ALA B 1 73 ? 27.681 -46.572 74.739 1.00 20.48 281 ALA B N 1
ATOM 5857 C CA . ALA B 1 73 ? 26.226 -46.480 74.792 1.00 19.42 281 ALA B CA 1
ATOM 5858 C C . ALA B 1 73 ? 25.714 -45.342 73.909 1.00 24.74 281 ALA B C 1
ATOM 5859 O O . ALA B 1 73 ? 24.715 -45.491 73.207 1.00 22.99 281 ALA B O 1
ATOM 5866 N N . VAL B 1 74 ? 26.397 -44.201 73.948 1.00 22.14 282 VAL B N 1
ATOM 5867 C CA . VAL B 1 74 ? 25.993 -43.060 73.134 1.00 24.78 282 VAL B CA 1
ATOM 5868 C C . VAL B 1 74 ? 26.218 -43.355 71.652 1.00 22.02 282 VAL B C 1
ATOM 5869 O O . VAL B 1 74 ? 25.373 -43.042 70.812 1.00 24.83 282 VAL B O 1
ATOM 5882 N N . GLU B 1 75 ? 27.353 -43.968 71.331 1.00 18.70 283 GLU B N 1
ATOM 5883 C CA . GLU B 1 75 ? 27.650 -44.320 69.946 1.00 19.93 283 GLU B CA 1
ATOM 5884 C C . GLU B 1 75 ? 26.557 -45.228 69.389 1.00 24.36 283 GLU B C 1
ATOM 5885 O O . GLU B 1 75 ? 26.031 -44.991 68.298 1.00 22.34 283 GLU B O 1
ATOM 5897 N N . GLY B 1 76 ? 26.217 -46.261 70.152 1.00 22.52 284 GLY B N 1
ATOM 5898 C CA . GLY B 1 76 ? 25.195 -47.212 69.751 1.00 20.92 284 GLY 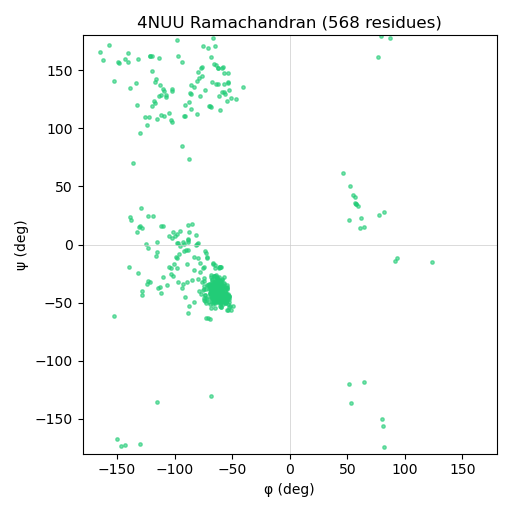B CA 1
ATOM 5899 C C . GLY B 1 76 ? 23.842 -46.557 69.545 1.00 24.44 284 GLY B C 1
ATOM 5900 O O . GLY B 1 76 ? 23.142 -46.844 68.573 1.00 24.43 284 GLY B O 1
ATOM 5904 N N . ASP B 1 77 ? 23.472 -45.672 70.464 1.00 18.98 285 ASP B N 1
ATOM 5905 C CA . ASP B 1 77 ? 22.203 -44.963 70.381 1.00 21.69 285 ASP B CA 1
ATOM 5906 C C . ASP B 1 77 ? 22.146 -44.117 69.116 1.00 24.45 285 ASP B C 1
ATOM 5907 O O . ASP B 1 77 ? 21.131 -44.079 68.419 1.00 21.24 285 ASP B O 1
ATOM 5916 N N . LEU B 1 78 ? 23.246 -43.433 68.831 1.00 20.49 286 LEU B N 1
ATOM 5917 C CA . LEU B 1 78 ? 23.325 -42.553 67.678 1.00 23.75 286 LEU B CA 1
ATOM 5918 C C . LEU B 1 78 ? 23.350 -43.329 66.364 1.00 22.20 286 LEU B C 1
ATOM 5919 O O . LEU B 1 78 ? 22.817 -42.870 65.356 1.00 23.17 286 LEU B O 1
ATOM 5935 N N . LEU B 1 79 ? 23.965 -44.505 66.369 1.00 23.53 287 LEU B N 1
ATOM 5936 C CA . LEU B 1 79 ? 23.985 -45.334 65.169 1.00 21.72 287 LEU B CA 1
ATOM 5937 C C . LEU B 1 79 ? 22.579 -45.853 64.875 1.00 26.06 287 LEU B C 1
ATOM 5938 O O . LEU B 1 79 ? 22.189 -45.992 63.717 1.00 22.49 287 LEU B O 1
ATOM 5954 N N . LEU B 1 80 ? 21.815 -46.129 65.927 1.00 23.79 288 LEU B N 1
ATOM 5955 C CA . LEU B 1 80 ? 20.430 -46.552 65.766 1.00 24.87 288 LEU B CA 1
ATOM 5956 C C . LEU B 1 80 ? 19.617 -45.423 65.134 1.00 24.88 288 LEU B C 1
ATOM 5957 O O . LEU B 1 80 ? 18.815 -45.648 64.225 1.00 28.32 288 LEU B O 1
ATOM 5973 N N . LYS B 1 81 ? 19.839 -44.205 65.615 1.00 23.58 289 LYS B N 1
ATOM 5974 C CA . LYS B 1 81 ? 19.150 -43.038 65.083 1.00 24.99 289 LYS B CA 1
ATOM 5975 C C . LYS B 1 81 ? 19.562 -42.766 63.641 1.00 24.12 289 LYS B C 1
ATOM 5976 O O . LYS B 1 81 ? 18.735 -42.404 62.811 1.00 30.91 289 LYS B O 1
ATOM 5995 N N . LEU B 1 82 ? 20.842 -42.947 63.340 1.00 28.36 290 LEU B N 1
ATOM 5996 C CA . LEU B 1 82 ? 21.318 -42.761 61.979 1.00 30.99 290 LEU B CA 1
ATOM 5997 C C . LEU B 1 82 ? 20.563 -43.698 61.048 1.00 36.71 290 LEU B C 1
ATOM 5998 O O . LEU B 1 82 ? 20.248 -43.348 59.908 1.00 31.80 290 LEU B O 1
ATOM 6014 N N . ASN B 1 83 ? 20.264 -44.889 61.554 1.00 28.67 291 ASN B N 1
ATOM 6015 C CA . ASN B 1 83 ? 19.571 -45.899 60.778 1.00 26.42 291 ASN B CA 1
ATOM 6016 C C . ASN B 1 83 ? 18.055 -45.765 60.888 1.00 28.57 291 ASN B C 1
ATOM 6017 O O . ASN B 1 83 ? 17.324 -46.699 60.568 1.00 31.14 291 ASN B O 1
ATOM 6028 N N . ASN B 1 84 ? 17.589 -44.605 61.341 1.00 30.72 292 ASN B N 1
ATOM 6029 C CA . ASN B 1 84 ? 16.156 -44.349 61.461 1.00 30.63 292 ASN B CA 1
ATOM 6030 C C . ASN B 1 84 ? 15.473 -45.394 62.341 1.00 34.55 292 ASN B C 1
ATOM 6031 O O . ASN B 1 84 ? 14.336 -45.797 62.089 1.00 37.32 292 ASN B O 1
ATOM 6042 N N . TYR B 1 85 ? 16.193 -45.823 63.373 1.00 36.99 293 TYR B N 1
ATOM 6043 C CA . TYR B 1 85 ? 15.681 -46.756 64.374 1.00 33.50 293 TYR B CA 1
ATOM 6044 C C . TYR B 1 85 ? 15.291 -48.105 63.783 1.00 37.74 293 TYR B C 1
ATOM 6045 O O . TYR B 1 85 ? 14.502 -48.841 64.369 1.00 40.48 293 TYR B O 1
ATOM 6063 N N . ARG B 1 86 ? 15.859 -48.433 62.629 1.00 35.09 294 ARG B N 1
ATOM 6064 C CA . ARG B 1 86 ? 15.618 -49.728 62.009 1.00 37.45 294 ARG B CA 1
ATOM 6065 C C . ARG B 1 86 ? 16.610 -50.751 62.545 1.00 35.91 294 ARG B C 1
ATOM 6066 O O . ARG B 1 86 ? 17.826 -50.554 62.457 1.00 30.76 294 ARG B O 1
ATOM 6087 N N . TYR B 1 87 ? 16.092 -51.838 63.110 1.00 38.03 295 TYR B N 1
ATOM 6088 C CA . TYR B 1 87 ? 16.943 -52.910 63.611 1.00 44.59 295 TYR B CA 1
ATOM 6089 C C . TYR B 1 87 ? 17.241 -53.884 62.489 1.00 48.94 295 TYR B C 1
ATOM 6090 O O . TYR B 1 87 ? 16.698 -54.986 62.459 1.00 57.37 295 TYR B O 1
ATOM 6108 N N . ASN B 1 88 ? 18.099 -53.475 61.562 1.00 29.03 296 ASN B N 1
ATOM 6109 C CA . ASN B 1 88 ? 18.408 -54.320 60.418 1.00 32.87 296 ASN B CA 1
ATOM 6110 C C . ASN B 1 88 ? 19.907 -54.469 60.210 1.00 32.50 296 ASN B C 1
ATOM 6111 O O . ASN B 1 88 ? 20.707 -54.056 61.052 1.00 26.31 296 ASN B O 1
ATOM 6122 N N . LYS B 1 89 ? 20.276 -55.073 59.087 1.00 32.94 297 LYS B N 1
ATOM 6123 C CA . LYS B 1 89 ? 21.661 -55.425 58.819 1.00 33.21 297 LYS B CA 1
ATOM 6124 C C . LYS B 1 89 ? 22.578 -54.206 58.862 1.00 28.05 297 LYS B C 1
ATOM 6125 O O . LYS B 1 89 ? 23.675 -54.271 59.408 1.00 27.65 297 LYS B O 1
ATOM 6144 N N . ASP B 1 90 ? 22.129 -53.095 58.287 1.00 25.95 298 ASP B N 1
ATOM 6145 C CA . ASP B 1 90 ? 22.938 -51.880 58.265 1.00 22.52 298 ASP B CA 1
ATOM 6146 C C . ASP B 1 90 ? 23.292 -51.432 59.677 1.00 23.96 298 ASP B C 1
ATOM 6147 O O . ASP B 1 90 ? 24.425 -51.030 59.938 1.00 23.70 298 ASP B O 1
ATOM 6156 N N . PHE B 1 91 ? 22.327 -51.510 60.589 1.00 21.68 299 PHE B N 1
ATOM 6157 C CA . PHE B 1 91 ? 22.567 -51.141 61.983 1.00 23.49 299 PHE B CA 1
ATOM 6158 C C . PHE B 1 91 ? 23.565 -52.094 62.645 1.00 22.31 299 PHE B C 1
ATOM 6159 O O . PHE B 1 91 ? 24.526 -51.661 63.279 1.00 23.42 299 PHE B O 1
ATOM 6176 N N . CYS B 1 92 ? 23.341 -53.394 62.491 1.00 22.78 300 CYS B N 1
ATOM 6177 C CA . CYS B 1 92 ? 24.210 -54.380 63.121 1.00 21.98 300 CYS B CA 1
ATOM 6178 C C . CYS B 1 92 ? 25.651 -54.268 62.609 1.00 18.43 300 CYS B C 1
ATOM 6179 O O . CYS B 1 92 ? 26.601 -54.438 63.375 1.00 19.66 300 CYS B O 1
ATOM 6186 N N . LYS B 1 93 ? 25.814 -53.966 61.324 1.00 23.18 301 LYS B N 1
ATOM 6187 C CA . LYS B 1 93 ? 27.148 -53.772 60.763 1.00 20.55 301 LYS B CA 1
ATOM 6188 C C . LYS B 1 93 ? 27.836 -52.568 61.411 1.00 21.08 301 LYS B C 1
ATOM 6189 O O . LYS B 1 93 ? 29.003 -52.650 61.805 1.00 20.73 301 LYS B O 1
ATOM 6208 N N . ASP B 1 94 ? 27.121 -51.450 61.515 1.00 17.22 302 ASP B N 1
ATOM 6209 C CA . ASP B 1 94 ? 27.675 -50.253 62.153 1.00 16.68 302 ASP B CA 1
ATOM 6210 C C . ASP B 1 94 ? 28.099 -50.520 63.594 1.00 17.34 302 ASP B C 1
ATOM 6211 O O . ASP B 1 94 ? 29.157 -50.067 64.038 1.00 17.06 302 ASP B O 1
ATOM 6220 N N . ILE B 1 95 ? 27.269 -51.241 64.339 1.00 16.55 303 ILE B N 1
ATOM 6221 C CA . ILE B 1 95 ? 27.633 -51.602 65.699 1.00 19.27 303 ILE B CA 1
ATOM 6222 C C . ILE B 1 95 ? 28.960 -52.356 65.680 1.00 19.49 303 ILE B C 1
ATOM 6223 O O . ILE B 1 95 ? 29.857 -52.079 66.466 1.00 20.15 303 ILE B O 1
ATOM 6239 N N . ARG B 1 96 ? 29.078 -53.308 64.765 1.00 20.98 304 ARG B N 1
ATOM 6240 C CA . ARG B 1 96 ? 30.290 -54.108 64.647 1.00 20.94 304 ARG B CA 1
ATOM 6241 C C . ARG B 1 96 ? 31.500 -53.248 64.283 1.00 25.53 304 ARG B C 1
ATOM 6242 O O . ARG B 1 96 ? 32.583 -53.419 64.847 1.00 19.02 304 ARG B O 1
ATOM 6263 N N . TRP B 1 97 ? 31.323 -52.319 63.348 1.00 19.02 305 TRP B N 1
ATOM 6264 C CA . TRP B 1 97 ? 32.441 -51.489 62.916 1.00 19.57 305 TRP B CA 1
ATOM 6265 C C . TRP B 1 97 ? 32.896 -50.580 64.059 1.00 16.49 305 TRP B C 1
ATOM 6266 O O . TRP B 1 97 ? 34.088 -50.436 64.314 1.00 16.65 305 TRP B O 1
ATOM 6287 N N . SER B 1 98 ? 31.947 -49.955 64.745 1.00 18.13 306 SER B N 1
ATOM 6288 C CA . SER B 1 98 ? 32.304 -49.009 65.790 1.00 19.73 306 SER B CA 1
ATOM 6289 C C . SER B 1 98 ? 32.848 -49.718 67.029 1.00 17.59 306 SER B C 1
ATOM 6290 O O . SER B 1 98 ? 33.802 -49.246 67.643 1.00 15.97 306 SER B O 1
ATOM 6298 N N . LEU B 1 99 ? 32.276 -50.865 67.380 1.00 20.36 307 LEU B N 1
ATOM 6299 C CA . LEU B 1 99 ? 32.830 -51.649 68.475 1.00 15.75 307 LEU B CA 1
ATOM 6300 C C . LEU B 1 99 ? 34.281 -52.010 68.164 1.00 17.67 307 LEU B C 1
ATOM 6301 O O . LEU B 1 99 ? 35.154 -51.891 69.018 1.00 15.87 307 LEU B O 1
ATOM 6317 N N . GLY B 1 100 ? 34.532 -52.442 66.931 1.00 18.88 308 GLY B N 1
ATOM 6318 C CA . GLY B 1 100 ? 35.869 -52.824 66.519 1.00 20.59 308 GLY B CA 1
ATOM 6319 C C . GLY B 1 100 ? 36.850 -51.670 66.613 1.00 19.33 308 GLY B C 1
ATOM 6320 O O . GLY B 1 100 ? 37.999 -51.854 67.015 1.00 18.37 308 GLY B O 1
ATOM 6324 N N . ASP B 1 101 ? 36.400 -50.478 66.230 1.00 20.19 309 ASP B N 1
ATOM 6325 C CA . ASP B 1 101 ? 37.238 -49.288 66.311 1.00 17.43 309 ASP B CA 1
ATOM 6326 C C . ASP B 1 101 ? 37.569 -48.934 67.770 1.00 18.91 309 ASP B C 1
ATOM 6327 O O . ASP B 1 101 ? 38.706 -48.579 68.085 1.00 22.06 309 ASP B O 1
ATOM 6336 N N . PHE B 1 102 ? 36.579 -49.020 68.654 1.00 18.92 310 PHE B N 1
ATOM 6337 C CA . PHE B 1 102 ? 36.832 -48.844 70.083 1.00 16.10 310 PHE B CA 1
ATOM 6338 C C . PHE B 1 102 ? 37.947 -49.788 70.511 1.00 18.23 310 PHE B C 1
ATOM 6339 O O . PHE B 1 102 ? 38.864 -49.398 71.225 1.00 18.88 310 PHE B O 1
ATOM 6356 N N . GLY B 1 103 ? 37.855 -51.033 70.056 1.00 21.63 311 GLY B N 1
ATOM 6357 C CA . GLY B 1 103 ? 38.827 -52.051 70.399 1.00 22.26 311 GLY B CA 1
ATOM 6358 C C . GLY B 1 103 ? 40.232 -51.670 69.982 1.00 20.00 311 GLY B C 1
ATOM 6359 O O . GLY B 1 103 ? 41.168 -51.777 70.765 1.00 17.72 311 GLY B O 1
ATOM 6363 N N . ASP B 1 104 ? 40.392 -51.224 68.740 1.00 21.95 312 ASP B N 1
ATOM 6364 C CA . ASP B 1 104 ? 41.714 -50.847 68.258 1.00 22.92 312 ASP B CA 1
ATOM 6365 C C . ASP B 1 104 ? 42.245 -49.616 68.983 1.00 21.28 312 ASP B C 1
ATOM 6366 O O . ASP B 1 104 ? 43.442 -49.505 69.243 1.00 23.96 312 ASP B O 1
ATOM 6375 N N . ILE B 1 105 ? 41.350 -48.694 69.315 1.00 23.30 313 ILE B N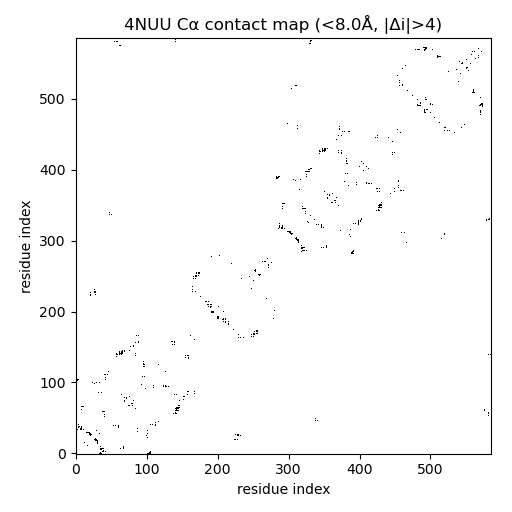 1
ATOM 6376 C CA . ILE B 1 105 ? 41.735 -47.536 70.104 1.00 18.35 313 ILE B CA 1
ATOM 6377 C C . ILE B 1 105 ? 42.270 -47.995 71.464 1.00 20.45 313 ILE B C 1
ATOM 6378 O O . ILE B 1 105 ? 43.355 -47.593 71.886 1.00 24.43 313 ILE B O 1
ATOM 6394 N N . ILE B 1 106 ? 41.513 -48.855 72.138 1.00 21.61 314 ILE B N 1
ATOM 6395 C CA . ILE B 1 106 ? 41.945 -49.392 73.422 1.00 19.67 314 ILE B CA 1
ATOM 6396 C C . ILE B 1 106 ? 43.276 -50.135 73.277 1.00 24.71 314 ILE B C 1
ATOM 6397 O O . ILE B 1 106 ? 44.170 -49.991 74.111 1.00 24.72 314 ILE B O 1
ATOM 6413 N N . MET B 1 107 ? 43.413 -50.911 72.208 1.00 20.60 315 MET B N 1
ATOM 6414 C CA . MET B 1 107 ? 44.608 -51.717 72.006 1.00 22.51 315 MET B CA 1
ATOM 6415 C C . MET B 1 107 ? 45.777 -50.910 71.445 1.00 31.57 315 MET B C 1
ATOM 6416 O O . MET B 1 107 ? 46.916 -51.383 71.435 1.00 28.16 315 MET B O 1
ATOM 6430 N N . GLY B 1 108 ? 45.499 -49.689 70.997 1.00 25.26 316 GLY B N 1
ATOM 6431 C CA . GLY B 1 108 ? 46.532 -48.828 70.454 1.00 31.22 316 GLY B CA 1
ATOM 6432 C C . GLY B 1 108 ? 46.922 -49.214 69.040 1.00 28.68 316 GLY B C 1
ATOM 6433 O O . GLY B 1 108 ? 48.041 -48.951 68.605 1.00 27.31 316 GLY B O 1
ATOM 6437 N N . THR B 1 109 ? 45.998 -49.847 68.322 1.00 28.25 317 THR B N 1
ATOM 6438 C CA . THR B 1 109 ? 46.253 -50.272 66.950 1.00 27.81 317 THR B CA 1
ATOM 6439 C C . THR B 1 109 ? 45.297 -49.596 65.964 1.00 28.48 317 THR B C 1
ATOM 6440 O O . THR B 1 109 ? 45.042 -50.116 64.878 1.00 28.96 317 THR B O 1
ATOM 6451 N N . ASP B 1 110 ? 44.776 -48.432 66.348 1.00 26.10 318 ASP B N 1
ATOM 6452 C CA . ASP B 1 110 ? 43.867 -47.669 65.492 1.00 24.53 318 ASP B CA 1
ATOM 6453 C C . ASP B 1 110 ? 44.651 -46.875 64.446 1.00 24.71 318 ASP B C 1
ATOM 6454 O O . ASP B 1 110 ? 45.698 -46.308 64.753 1.00 25.42 318 ASP B O 1
ATOM 6463 N N . MET B 1 111 ? 44.122 -46.811 63.225 1.00 21.80 319 MET B N 1
ATOM 6464 C CA . MET B 1 111 ? 44.848 -46.228 62.089 1.00 21.79 319 MET B CA 1
ATOM 6465 C C . MET B 1 111 ? 44.500 -44.765 61.828 1.00 27.77 319 MET B C 1
ATOM 6466 O O . MET B 1 111 ? 45.123 -44.122 60.980 1.00 29.37 319 MET B O 1
ATOM 6480 N N . GLU B 1 112 ? 43.492 -44.241 62.518 1.00 22.77 320 GLU B N 1
ATOM 6481 C CA . GLU B 1 112 ? 43.113 -42.841 62.328 1.00 21.19 320 GLU B CA 1
ATOM 6482 C C . GLU B 1 112 ? 44.162 -41.916 62.957 1.00 27.60 320 GLU B C 1
ATOM 6483 O O . GLU B 1 112 ? 44.826 -41.159 62.252 1.00 30.19 320 GLU B O 1
ATOM 6495 N N . GLY B 1 113 ? 44.331 -41.987 64.274 1.00 30.93 321 GLY B N 1
ATOM 6496 C CA . GLY B 1 113 ? 45.367 -41.212 64.941 1.00 25.82 321 GLY B CA 1
ATOM 6497 C C . GLY B 1 113 ? 45.283 -39.708 64.735 1.00 25.65 321 GLY B C 1
ATOM 6498 O O . GLY B 1 113 ? 46.312 -39.032 64.677 1.00 27.15 321 GLY B O 1
ATOM 6502 N N . ILE B 1 114 ? 44.065 -39.179 64.647 1.00 26.56 322 ILE B N 1
ATOM 6503 C CA . ILE B 1 114 ? 43.854 -37.756 64.367 1.00 32.67 322 ILE B CA 1
ATOM 6504 C C . ILE B 1 114 ? 43.268 -37.020 65.571 1.00 26.11 322 ILE B C 1
ATOM 6505 O O . ILE B 1 114 ? 42.282 -37.455 66.163 1.00 27.72 322 ILE B O 1
ATOM 6521 N N . GLY B 1 115 ? 43.901 -35.912 65.942 1.00 27.93 323 GLY B N 1
ATOM 6522 C CA . GLY B 1 115 ? 43.295 -34.957 66.853 1.00 28.72 323 GLY B CA 1
ATOM 6523 C C . GLY B 1 115 ? 43.056 -35.519 68.231 1.00 29.34 323 GLY B C 1
ATOM 6524 O O . GLY B 1 115 ? 43.994 -35.905 68.924 1.00 31.94 323 GLY B O 1
ATOM 6528 N N . TYR B 1 116 ? 41.788 -35.562 68.626 1.00 27.57 324 TYR B N 1
ATOM 6529 C CA . TYR B 1 116 ? 41.415 -36.016 69.956 1.00 33.70 324 TYR B CA 1
ATOM 6530 C C . TYR B 1 116 ? 41.750 -37.494 70.164 1.00 27.15 324 TYR B C 1
ATOM 6531 O O . TYR B 1 116 ? 41.875 -37.954 71.298 1.00 30.99 324 TYR B O 1
ATOM 6549 N N . SER B 1 117 ? 41.914 -38.233 69.072 1.00 30.42 325 SER B N 1
ATOM 6550 C CA . SER B 1 117 ? 42.322 -39.628 69.173 1.00 29.71 325 SER B CA 1
ATOM 6551 C C . SER B 1 117 ? 43.698 -39.722 69.831 1.00 33.83 325 SER B C 1
ATOM 6552 O O . SER B 1 117 ? 43.995 -40.691 70.531 1.00 25.75 325 SER B O 1
ATOM 6560 N N . LYS B 1 118 ? 44.527 -38.704 69.615 1.00 31.00 326 LYS B N 1
ATOM 6561 C CA . LYS B 1 118 ? 45.857 -38.667 70.211 1.00 28.41 326 LYS B CA 1
ATOM 6562 C C . LYS B 1 118 ? 45.768 -38.400 71.712 1.00 38.13 326 LYS B C 1
ATOM 6563 O O . LYS B 1 118 ? 46.574 -38.916 72.488 1.00 32.79 326 LYS B O 1
ATOM 6582 N N . VAL B 1 119 ? 44.792 -37.590 72.116 1.00 34.63 327 VAL B N 1
ATOM 6583 C CA . VAL B 1 119 ? 44.545 -37.349 73.534 1.00 32.88 327 VAL B CA 1
ATOM 6584 C C . VAL B 1 119 ? 44.126 -38.656 74.200 1.00 33.46 327 VAL B C 1
ATOM 6585 O O . VAL B 1 119 ? 44.608 -39.003 75.279 1.00 33.48 327 VAL B O 1
ATOM 6598 N N . VAL B 1 120 ? 43.231 -39.387 73.543 1.00 30.32 328 VAL B N 1
ATOM 6599 C CA . VAL B 1 120 ? 42.759 -40.659 74.074 1.00 29.87 328 VAL B CA 1
ATOM 6600 C C . VAL B 1 120 ? 43.915 -41.637 74.253 1.00 29.46 328 VAL B C 1
ATOM 6601 O O . VAL B 1 120 ? 44.023 -42.298 75.285 1.00 32.17 328 VAL B O 1
ATOM 6614 N N . GLU B 1 121 ? 44.785 -41.722 73.255 1.00 29.66 329 GLU B N 1
ATOM 6615 C CA . GLU B 1 121 ? 45.932 -42.620 73.339 1.00 27.13 329 GLU B CA 1
ATOM 6616 C C . GLU B 1 121 ? 46.835 -42.250 74.515 1.00 34.51 329 GLU B C 1
ATOM 6617 O O . GLU B 1 121 ? 47.383 -43.126 75.189 1.00 36.35 329 GLU B O 1
ATOM 6629 N N . ASN B 1 122 ? 46.992 -40.954 74.764 1.00 33.50 330 ASN B N 1
ATOM 6630 C CA . ASN B 1 122 ? 47.800 -40.501 75.894 1.00 37.68 330 ASN B CA 1
ATOM 6631 C C . ASN B 1 122 ? 47.183 -40.917 77.221 1.00 40.87 330 ASN B C 1
ATOM 6632 O O . ASN B 1 122 ? 47.883 -41.346 78.140 1.00 37.54 330 ASN B O 1
ATOM 6643 N N . ASN B 1 123 ? 45.866 -40.784 77.312 1.00 31.94 331 ASN B N 1
ATOM 6644 C CA . ASN B 1 123 ? 45.139 -41.187 78.505 1.00 33.86 331 ASN B CA 1
ATOM 6645 C C . ASN B 1 123 ? 45.300 -42.680 78.769 1.00 34.35 331 ASN B C 1
ATOM 6646 O O . ASN B 1 123 ? 45.451 -43.109 79.912 1.00 36.84 331 ASN B O 1
ATOM 6657 N N . LEU B 1 124 ? 45.279 -43.473 77.704 1.00 31.54 332 LEU B N 1
ATOM 6658 C CA . LEU B 1 124 ? 45.439 -44.916 77.835 1.00 29.70 332 LEU B CA 1
ATOM 6659 C C . LEU B 1 124 ? 46.849 -45.274 78.289 1.00 32.19 332 LEU B C 1
ATOM 6660 O O . LEU B 1 124 ? 47.039 -46.204 79.074 1.00 36.58 332 LEU B O 1
ATOM 6676 N N . ARG B 1 125 ? 47.838 -44.538 77.793 1.00 30.82 333 ARG B N 1
ATOM 6677 C CA . ARG B 1 125 ? 49.213 -44.728 78.245 1.00 32.57 333 ARG B CA 1
ATOM 6678 C C . ARG B 1 125 ? 49.332 -44.397 79.731 1.00 41.92 333 ARG B C 1
ATOM 6679 O O . ARG B 1 125 ? 50.081 -45.042 80.465 1.00 39.80 333 ARG B O 1
ATOM 6700 N N . SER B 1 126 ? 48.590 -43.388 80.173 1.00 43.39 334 SER B N 1
ATOM 6701 C CA . SER B 1 126 ? 48.614 -42.998 81.576 1.00 43.05 334 SER B CA 1
ATOM 6702 C C . SER B 1 126 ? 48.021 -44.104 82.443 1.00 42.46 334 SER B C 1
ATOM 6703 O O . SER B 1 126 ? 48.535 -44.406 83.518 1.00 46.18 334 SER B O 1
ATOM 6711 N N . ILE B 1 127 ? 46.939 -44.712 81.965 1.00 36.46 335 ILE B N 1
ATOM 6712 C CA . ILE B 1 127 ? 46.235 -45.734 82.731 1.00 39.04 335 ILE B CA 1
ATOM 6713 C C . ILE B 1 127 ? 46.985 -47.064 82.764 1.00 39.71 335 ILE B C 1
ATOM 6714 O O . ILE B 1 127 ? 47.147 -47.668 83.825 1.00 41.86 335 ILE B O 1
ATOM 6730 N N . PHE B 1 128 ? 47.441 -47.519 81.603 1.00 38.03 336 PHE B N 1
ATOM 6731 C CA . PHE B 1 128 ? 48.039 -48.847 81.486 1.00 34.53 336 PHE B CA 1
ATOM 6732 C C . PHE B 1 128 ? 49.542 -48.867 81.728 1.00 41.30 336 PHE B C 1
ATOM 6733 O O . PHE B 1 128 ? 50.115 -49.927 81.969 1.00 41.87 336 PHE B O 1
ATOM 6750 N N . GLY B 1 129 ? 50.178 -47.704 81.664 1.00 46.48 337 GLY B N 1
ATOM 6751 C CA . GLY B 1 129 ? 51.629 -47.638 81.692 1.00 50.24 337 GLY B CA 1
ATOM 6752 C C . GLY B 1 129 ? 52.175 -47.776 80.284 1.00 44.35 337 GLY B C 1
ATOM 6753 O O . GLY B 1 129 ? 51.407 -47.974 79.338 1.00 35.82 337 GLY B O 1
ATOM 6757 N N . THR B 1 130 ? 53.495 -47.680 80.140 1.00 48.27 338 THR B N 1
ATOM 6758 C CA . THR B 1 130 ? 54.123 -47.704 78.821 1.00 56.61 338 THR B CA 1
ATOM 6759 C C . THR B 1 130 ? 55.299 -48.675 78.728 1.00 53.09 338 THR B C 1
ATOM 6760 O O . THR B 1 130 ? 56.092 -48.601 77.790 1.00 54.04 338 THR B O 1
ATOM 6771 N N . ASP B 1 131 ? 55.415 -49.582 79.692 1.00 54.16 339 ASP B N 1
ATOM 6772 C CA . ASP B 1 131 ? 56.440 -50.617 79.624 1.00 61.52 339 ASP B CA 1
ATOM 6773 C C . ASP B 1 131 ? 56.153 -51.536 78.440 1.00 59.61 339 ASP B C 1
ATOM 6774 O O . ASP B 1 131 ? 55.090 -51.454 77.825 1.00 60.12 339 ASP B O 1
ATOM 6783 N N . GLU B 1 132 ? 57.102 -52.412 78.126 1.00 63.60 340 GLU B N 1
ATOM 6784 C CA . GLU B 1 132 ? 57.010 -53.245 76.928 1.00 66.23 340 GLU B CA 1
ATOM 6785 C C . GLU B 1 132 ? 55.871 -54.269 76.966 1.00 57.28 340 GLU B C 1
ATOM 6786 O O . GLU B 1 132 ? 55.499 -54.823 75.932 1.00 60.03 340 GLU B O 1
ATOM 6798 N N . LYS B 1 133 ? 55.317 -54.521 78.148 1.00 49.17 341 LYS B N 1
ATOM 6799 C CA . LYS B 1 133 ? 54.205 -55.459 78.276 1.00 51.68 341 LYS B CA 1
ATOM 6800 C C . LYS B 1 133 ? 52.851 -54.742 78.303 1.00 46.05 341 LYS B C 1
ATOM 6801 O O . LYS B 1 133 ? 51.805 -55.380 78.422 1.00 45.05 341 LYS B O 1
ATOM 6820 N N . ALA B 1 134 ? 52.875 -53.419 78.186 1.00 43.74 342 ALA B N 1
ATOM 6821 C CA . ALA B 1 134 ? 51.653 -52.626 78.250 1.00 39.74 342 ALA B CA 1
ATOM 6822 C C . ALA B 1 134 ? 50.679 -53.024 77.148 1.00 43.39 342 ALA B C 1
ATOM 6823 O O . ALA B 1 134 ? 49.487 -53.212 77.399 1.00 35.41 342 ALA B O 1
ATOM 6830 N N . GLN B 1 135 ? 51.190 -53.158 75.928 1.00 41.81 343 GLN B N 1
ATOM 6831 C CA . GLN B 1 135 ? 50.342 -53.477 74.786 1.00 40.47 343 GLN B CA 1
ATOM 6832 C C . GLN B 1 135 ? 49.572 -54.768 75.032 1.00 32.22 343 GLN B C 1
ATOM 6833 O O . GLN B 1 135 ? 48.384 -54.856 74.734 1.00 30.23 343 GLN B O 1
ATOM 6847 N N . GLN B 1 136 ? 50.257 -55.763 75.586 1.00 32.32 344 GLN B N 1
ATOM 6848 C CA . GLN B 1 136 ? 49.640 -57.052 75.866 1.00 37.98 344 GLN B CA 1
ATOM 6849 C C . GLN B 1 136 ? 48.550 -56.926 76.930 1.00 33.83 344 GLN B C 1
ATOM 6850 O O . GLN B 1 136 ? 47.515 -57.587 76.846 1.00 33.88 344 GLN B O 1
ATOM 6864 N N . ARG B 1 137 ? 48.775 -56.072 77.924 1.00 31.65 345 ARG B N 1
ATOM 6865 C CA . ARG B 1 137 ? 47.794 -55.878 78.989 1.00 30.93 345 ARG B CA 1
ATOM 6866 C C . ARG B 1 137 ? 46.552 -55.171 78.453 1.00 33.37 345 ARG B C 1
ATOM 6867 O O . ARG B 1 137 ? 45.430 -55.449 78.882 1.00 27.96 345 ARG B O 1
ATOM 6888 N N . ARG B 1 138 ? 46.759 -54.264 77.504 1.00 29.01 346 ARG B N 1
ATOM 6889 C CA . ARG B 1 138 ? 45.656 -53.558 76.869 1.00 29.32 346 ARG B CA 1
ATOM 6890 C C . ARG B 1 138 ? 44.816 -54.511 76.017 1.00 29.33 346 ARG B C 1
ATOM 6891 O O . ARG B 1 138 ? 43.584 -54.458 76.037 1.00 24.58 346 ARG B O 1
ATOM 6912 N N . LYS B 1 139 ? 45.479 -55.394 75.281 1.00 26.12 347 LYS B N 1
ATOM 6913 C CA . LYS B 1 139 ? 44.763 -56.394 74.498 1.00 28.46 347 LYS B CA 1
ATOM 6914 C C . LYS B 1 139 ? 43.971 -57.321 75.422 1.00 24.20 347 LYS B C 1
ATOM 6915 O O . LYS B 1 139 ? 42.819 -57.647 75.150 1.00 27.03 347 LYS B O 1
ATOM 6934 N N . GLN B 1 140 ? 44.586 -57.739 76.521 1.00 30.31 348 GLN B N 1
ATOM 6935 C CA . GLN B 1 140 ? 43.907 -58.619 77.464 1.00 31.11 348 GLN B CA 1
ATOM 6936 C C . GLN B 1 140 ? 42.704 -57.928 78.103 1.00 31.04 348 GLN B C 1
ATOM 6937 O O . GLN B 1 140 ? 41.645 -58.536 78.264 1.00 26.71 348 GLN B O 1
ATOM 6951 N N . TRP B 1 141 ? 42.857 -56.655 78.451 1.00 28.92 349 TRP B N 1
ATOM 6952 C CA . TRP B 1 141 ? 41.759 -55.910 79.053 1.00 25.02 349 TRP B CA 1
ATOM 6953 C C . TRP B 1 141 ? 40.615 -55.754 78.052 1.00 23.96 349 TRP B C 1
ATOM 6954 O O . TRP B 1 141 ? 39.438 -55.863 78.405 1.00 25.18 349 TRP B O 1
ATOM 6975 N N . TRP B 1 142 ? 40.958 -55.508 76.794 1.00 23.08 350 TRP B N 1
ATOM 6976 C CA . TRP B 1 142 ? 39.931 -55.378 75.774 1.00 22.56 350 TRP B CA 1
ATOM 6977 C C . TRP B 1 142 ? 39.160 -56.685 75.642 1.00 24.16 350 TRP B C 1
ATOM 6978 O O . TRP B 1 142 ? 37.932 -56.694 75.649 1.00 25.74 350 TRP B O 1
ATOM 6999 N N . ASN B 1 143 ? 39.884 -57.791 75.534 1.00 24.62 351 ASN B N 1
ATOM 7000 C CA . ASN B 1 143 ? 39.244 -59.088 75.368 1.00 26.84 351 ASN B CA 1
ATOM 7001 C C . ASN B 1 143 ? 38.377 -59.479 76.558 1.00 28.95 351 ASN B C 1
ATOM 7002 O O . ASN B 1 143 ? 37.399 -60.206 76.401 1.00 29.52 351 ASN B O 1
ATOM 7013 N N . GLU B 1 144 ? 38.727 -59.001 77.747 1.00 24.65 352 GLU B N 1
ATOM 7014 C CA . GLU B 1 144 ? 37.912 -59.271 78.927 1.00 24.76 352 GLU B CA 1
ATOM 7015 C C . GLU B 1 144 ? 36.678 -58.363 78.956 1.00 27.88 352 GLU B C 1
ATOM 7016 O O . GLU B 1 144 ? 35.663 -58.707 79.559 1.00 29.91 352 GLU B O 1
ATOM 7028 N N . SER B 1 145 ? 36.760 -57.218 78.284 1.00 27.96 353 SER B N 1
ATOM 7029 C CA . SER B 1 145 ? 35.721 -56.192 78.390 1.00 28.14 353 SER B CA 1
ATOM 7030 C C . SER B 1 145 ? 34.785 -56.091 77.186 1.00 27.57 353 SER B C 1
ATOM 7031 O O . SER B 1 145 ? 33.686 -55.545 77.306 1.00 31.14 353 SER B O 1
ATOM 7039 N N . LYS B 1 146 ? 35.207 -56.615 76.036 1.00 19.96 354 LYS B N 1
ATOM 7040 C CA . LYS B 1 146 ? 34.527 -56.318 74.773 1.00 19.76 354 LYS B CA 1
ATOM 7041 C C . LYS B 1 146 ? 33.042 -56.690 74.752 1.00 25.68 354 LYS B C 1
ATOM 7042 O O . LYS B 1 146 ? 32.234 -55.983 74.147 1.00 23.26 354 LYS B O 1
ATOM 7061 N N . ALA B 1 147 ? 32.673 -57.784 75.410 1.00 28.77 355 ALA B N 1
ATOM 7062 C CA . ALA B 1 147 ? 31.268 -58.181 75.469 1.00 26.95 355 ALA B CA 1
ATOM 7063 C C . ALA B 1 147 ? 30.443 -57.134 76.219 1.00 28.16 355 ALA B C 1
ATOM 7064 O O . ALA B 1 147 ? 29.320 -56.821 75.825 1.00 30.98 355 ALA B O 1
ATOM 7071 N N . GLN B 1 148 ? 31.004 -56.590 77.295 1.00 22.03 356 GLN B N 1
ATOM 7072 C CA . GLN B 1 148 ? 30.328 -55.546 78.066 1.00 25.10 356 GLN B CA 1
ATOM 7073 C C . GLN B 1 148 ? 30.172 -54.271 77.239 1.00 20.38 356 GLN B C 1
ATOM 7074 O O . GLN B 1 148 ? 29.162 -53.574 77.330 1.00 23.02 356 GLN B O 1
ATOM 7088 N N . ILE B 1 149 ? 31.181 -53.959 76.437 1.00 23.42 357 ILE B N 1
ATOM 7089 C CA . ILE B 1 149 ? 31.137 -52.757 75.619 1.00 20.45 357 ILE B CA 1
ATOM 7090 C C . ILE B 1 149 ? 30.085 -52.910 74.527 1.00 24.92 357 ILE B C 1
ATOM 7091 O O . ILE B 1 149 ? 29.329 -51.982 74.247 1.00 26.19 357 ILE B O 1
ATOM 7107 N N . TRP B 1 150 ? 30.030 -54.091 73.925 1.00 21.40 358 TRP B N 1
ATOM 7108 C CA . TRP B 1 150 ? 28.997 -54.394 72.944 1.00 24.33 358 TRP B CA 1
ATOM 7109 C C . TRP B 1 150 ? 27.612 -54.261 73.568 1.00 22.60 358 TRP B C 1
ATOM 7110 O O . TRP B 1 150 ? 26.713 -53.672 72.972 1.00 28.36 358 TRP B O 1
ATOM 7131 N N . THR B 1 151 ? 27.444 -54.803 74.773 1.00 23.20 359 THR B N 1
ATOM 7132 C CA . THR B 1 151 ? 26.164 -54.729 75.464 1.00 28.05 359 THR B CA 1
ATOM 7133 C C . THR B 1 151 ? 25.784 -53.269 75.682 1.00 27.23 359 THR B C 1
ATOM 7134 O O . THR B 1 151 ? 24.622 -52.895 75.538 1.00 24.85 359 THR B O 1
ATOM 7145 N N . ALA B 1 152 ? 26.769 -52.448 76.030 1.00 25.36 360 ALA B N 1
ATOM 7146 C CA . ALA B 1 152 ? 26.545 -51.017 76.204 1.00 26.61 360 ALA B CA 1
ATOM 7147 C C . ALA B 1 152 ? 26.029 -50.376 74.911 1.00 21.32 360 ALA B C 1
ATOM 7148 O O . ALA B 1 152 ? 25.083 -49.592 74.935 1.00 23.91 360 ALA B O 1
ATOM 7155 N N . MET B 1 153 ? 26.647 -50.713 73.784 1.00 19.76 361 MET B N 1
ATOM 7156 C CA . MET B 1 153 ? 26.232 -50.144 72.501 1.00 22.12 361 MET B CA 1
ATOM 7157 C C . MET B 1 153 ? 24.799 -50.540 72.154 1.00 28.00 361 MET B C 1
ATOM 7158 O O . MET B 1 153 ? 24.098 -49.810 71.453 1.00 25.64 361 MET B O 1
ATOM 7172 N N . MET B 1 154 ? 24.367 -51.695 72.652 1.00 25.57 362 MET B N 1
ATOM 7173 C CA . MET B 1 154 ? 23.024 -52.189 72.380 1.00 26.87 362 MET B CA 1
ATOM 7174 C C . MET B 1 154 ? 22.008 -51.668 73.399 1.00 28.40 362 MET B C 1
ATOM 7175 O O . MET B 1 154 ? 20.836 -52.035 73.357 1.00 29.68 362 MET B O 1
ATOM 7189 N N . TYR B 1 155 ? 22.455 -50.808 74.307 1.00 31.08 363 TYR B N 1
ATOM 7190 C CA . TYR B 1 155 ? 21.594 -50.322 75.383 1.00 31.55 363 TYR B CA 1
ATOM 7191 C C . TYR B 1 155 ? 20.268 -49.751 74.875 1.00 37.37 363 TYR B C 1
ATOM 7192 O O . TYR B 1 155 ? 19.212 -50.038 75.435 1.00 36.13 363 TYR B O 1
ATOM 7210 N N . SER B 1 156 ? 20.319 -48.946 73.820 1.00 34.13 364 SER B N 1
ATOM 7211 C CA . SER B 1 156 ? 19.105 -48.331 73.288 1.00 40.59 364 SER B CA 1
ATOM 7212 C C . SER B 1 156 ? 18.151 -49.372 72.725 1.00 36.09 364 SER B C 1
ATOM 7213 O O . SER B 1 156 ? 16.934 -49.194 72.767 1.00 41.56 364 SER B O 1
ATOM 7221 N N . VAL B 1 157 ? 18.705 -50.455 72.196 1.00 31.72 365 VAL B N 1
ATOM 7222 C CA . VAL B 1 157 ? 17.891 -51.571 71.737 1.00 36.45 365 VAL B CA 1
ATOM 7223 C C . VAL B 1 157 ? 17.314 -52.306 72.939 1.00 36.74 365 VAL B C 1
ATOM 7224 O O . VAL B 1 157 ? 16.121 -52.608 72.980 1.00 45.66 365 VAL B O 1
ATOM 7237 N N . LYS B 1 158 ? 18.171 -52.586 73.916 1.00 35.38 366 LYS B N 1
ATOM 7238 C CA . LYS B 1 158 ? 17.760 -53.275 75.135 1.00 45.63 366 LYS B CA 1
ATOM 7239 C C . LYS B 1 158 ? 16.665 -52.512 75.870 1.00 55.11 366 LYS B C 1
ATOM 7240 O O . LYS B 1 158 ? 15.832 -53.106 76.556 1.00 59.06 366 LYS B O 1
ATOM 7259 N N . LYS B 1 159 ? 16.674 -51.192 75.730 1.00 55.70 367 LYS B N 1
ATOM 7260 C CA . LYS B 1 159 ? 15.681 -50.351 76.379 1.00 60.88 367 LYS B CA 1
ATOM 7261 C C . LYS B 1 159 ? 14.280 -50.687 75.874 1.00 62.59 367 LYS B C 1
ATOM 7262 O O . LYS B 1 159 ? 13.316 -50.665 76.640 1.00 65.67 367 LYS B O 1
ATOM 7281 N N . ARG B 1 160 ? 14.174 -51.009 74.588 1.00 63.59 368 ARG B N 1
ATOM 7282 C CA . ARG B 1 160 ? 12.881 -51.316 73.981 1.00 69.55 368 ARG B CA 1
ATOM 7283 C C . ARG B 1 160 ? 12.547 -52.809 74.037 1.00 77.66 368 ARG B C 1
ATOM 7284 O O . ARG B 1 160 ? 11.425 -53.184 74.378 1.00 85.31 368 ARG B O 1
ATOM 7305 N N . LEU B 1 161 ? 13.519 -53.656 73.704 1.00 73.18 369 LEU B N 1
ATOM 7306 C CA . LEU B 1 161 ? 13.274 -55.093 73.588 1.00 74.61 369 LEU B CA 1
ATOM 7307 C C . LEU B 1 161 ? 13.616 -55.877 74.855 1.00 71.60 369 LEU B C 1
ATOM 7308 O O . LEU B 1 161 ? 13.441 -57.095 74.895 1.00 75.75 369 LEU B O 1
ATOM 7324 N N . LYS B 1 162 ? 14.100 -55.188 75.883 1.00 57.21 370 LYS B N 1
ATOM 7325 C CA . LYS B 1 162 ? 14.531 -55.853 77.109 1.00 60.37 370 LYS B CA 1
ATOM 7326 C C . LYS B 1 162 ? 15.538 -56.963 76.788 1.00 54.54 370 LYS B C 1
ATOM 7327 O O . LYS B 1 162 ? 16.428 -56.773 75.961 1.00 52.40 370 LYS B O 1
ATOM 7346 N N . GLY B 1 163 ? 15.388 -58.121 77.427 1.00 56.87 371 GLY B N 1
ATOM 7347 C CA . GLY B 1 163 ? 16.360 -59.195 77.308 1.00 60.00 371 GLY B CA 1
ATOM 7348 C C . GLY B 1 163 ? 16.559 -59.738 75.902 1.00 59.52 371 GLY B C 1
ATOM 7349 O O . GLY B 1 163 ? 17.573 -60.380 75.623 1.00 62.69 371 GLY B O 1
ATOM 7353 N N . ASN B 1 164 ? 15.599 -59.490 75.016 1.00 50.80 372 ASN B N 1
ATOM 7354 C CA . ASN B 1 164 ? 15.680 -59.992 73.646 1.00 53.95 372 ASN B CA 1
ATOM 7355 C C . ASN B 1 164 ? 16.549 -59.132 72.730 1.00 49.05 372 ASN B C 1
ATOM 7356 O O . ASN B 1 164 ? 16.595 -59.355 71.520 1.00 43.71 372 ASN B O 1
ATOM 7367 N N . PHE B 1 165 ? 17.242 -58.153 73.300 1.00 47.37 373 PHE B N 1
ATOM 7368 C CA . PHE B 1 165 ? 18.153 -57.330 72.516 1.00 43.99 373 PHE B CA 1
ATOM 7369 C C . PHE B 1 165 ? 19.288 -58.194 71.976 1.00 45.21 373 PHE B C 1
ATOM 7370 O O . PHE B 1 165 ? 19.876 -57.892 70.937 1.00 46.88 373 PHE B O 1
ATOM 7387 N N . ILE B 1 166 ? 19.580 -59.279 72.688 1.00 41.74 374 ILE B N 1
ATOM 7388 C CA . ILE B 1 166 ? 20.711 -60.137 72.361 1.00 39.09 374 ILE B CA 1
ATOM 7389 C C . ILE B 1 166 ? 20.531 -60.861 71.025 1.00 43.36 374 ILE B C 1
ATOM 7390 O O . ILE B 1 166 ? 21.500 -61.366 70.456 1.00 45.82 374 ILE B O 1
ATOM 7406 N N . TRP B 1 167 ? 19.299 -60.903 70.521 1.00 36.45 375 TRP B N 1
ATOM 7407 C CA . TRP B 1 167 ? 19.011 -61.599 69.270 1.00 37.49 375 TRP B CA 1
ATOM 7408 C C . TRP B 1 167 ? 18.958 -60.657 68.066 1.00 41.98 375 TRP B C 1
ATOM 7409 O O . TRP B 1 167 ? 18.942 -61.109 66.923 1.00 38.80 375 TRP B O 1
ATOM 7430 N N . ILE B 1 168 ? 18.938 -59.352 68.319 1.00 40.90 376 ILE B N 1
ATOM 7431 C CA . ILE B 1 168 ? 18.894 -58.369 67.238 1.00 44.81 376 ILE B CA 1
ATOM 7432 C C . ILE B 1 168 ? 20.204 -58.366 66.453 1.00 43.10 376 ILE B C 1
ATOM 7433 O O . ILE B 1 168 ? 20.213 -58.525 65.234 1.00 42.15 376 ILE B O 1
ATOM 7449 N N . CYS B 1 169 ? 21.308 -58.177 67.163 1.00 43.08 377 CYS B N 1
ATOM 7450 C CA . CYS B 1 169 ? 22.629 -58.309 66.568 1.00 44.03 377 CYS B CA 1
ATOM 7451 C C . CYS B 1 169 ? 23.354 -59.410 67.323 1.00 48.71 377 CYS B C 1
ATOM 7452 O O . CYS B 1 169 ? 23.100 -59.623 68.507 1.00 55.05 377 CYS B O 1
ATOM 7459 N N . LYS B 1 170 ? 24.243 -60.123 66.642 1.00 48.77 378 LYS B N 1
ATOM 7460 C CA . LYS B 1 170 ? 24.932 -61.244 67.269 1.00 45.71 378 LYS B CA 1
ATOM 7461 C C . LYS B 1 170 ? 26.239 -60.811 67.921 1.00 38.48 378 LYS B C 1
ATOM 7462 O O . LYS B 1 170 ? 27.137 -60.291 67.260 1.00 36.82 378 LYS B O 1
ATOM 7481 N N . LEU B 1 171 ? 26.330 -61.031 69.229 1.00 33.05 379 LEU B N 1
ATOM 7482 C CA . LEU B 1 171 ? 27.525 -60.683 69.985 1.00 36.10 379 LEU B CA 1
ATOM 7483 C C . LEU B 1 171 ? 28.746 -61.350 69.360 1.00 31.39 379 LEU B C 1
ATOM 7484 O O . LEU B 1 171 ? 29.746 -60.689 69.082 1.00 35.33 379 LEU B O 1
ATOM 7500 N N . ASN B 1 172 ? 28.652 -62.656 69.118 1.00 32.81 380 ASN B N 1
ATOM 7501 C CA . ASN B 1 172 ? 29.813 -63.426 68.679 1.00 33.89 380 ASN B CA 1
ATOM 7502 C C . ASN B 1 172 ? 30.484 -62.812 67.452 1.00 46.13 380 ASN B C 1
ATOM 7503 O O . ASN B 1 172 ? 31.706 -62.665 67.413 1.00 40.83 380 ASN B O 1
ATOM 7514 N N . VAL B 1 173 ? 29.679 -62.443 66.462 1.00 34.74 381 VAL B N 1
ATOM 7515 C CA . VAL B 1 173 ? 30.194 -61.817 65.250 1.00 38.34 381 VAL B CA 1
ATOM 7516 C C . VAL B 1 173 ? 30.876 -60.494 65.579 1.00 34.73 381 VAL B C 1
ATOM 7517 O O . VAL B 1 173 ? 31.976 -60.213 65.104 1.00 40.18 381 VAL B O 1
ATOM 7530 N N . ALA B 1 174 ? 30.218 -59.690 66.405 1.00 38.82 382 ALA B N 1
ATOM 7531 C CA . ALA B 1 174 ? 30.707 -58.356 66.737 1.00 30.93 382 ALA B CA 1
ATOM 7532 C C . ALA B 1 174 ? 32.051 -58.377 67.470 1.00 36.05 382 ALA B C 1
ATOM 7533 O O . ALA B 1 174 ? 32.922 -57.551 67.199 1.00 37.41 382 ALA B O 1
ATOM 7540 N N . VAL B 1 175 ? 32.222 -59.316 68.396 1.00 34.76 383 VAL B N 1
ATOM 7541 C CA . VAL B 1 175 ? 33.409 -59.321 69.252 1.00 35.26 383 VAL B CA 1
ATOM 7542 C C . VAL B 1 175 ? 34.579 -60.126 68.690 1.00 41.64 383 VAL B C 1
ATOM 7543 O O . VAL B 1 175 ? 35.661 -60.138 69.278 1.00 44.13 383 VAL B O 1
ATOM 7556 N N . ASN B 1 176 ? 34.375 -60.796 67.560 1.00 45.10 384 ASN B N 1
ATOM 7557 C CA . ASN B 1 176 ? 35.468 -61.526 66.934 1.00 49.32 384 ASN B CA 1
ATOM 7558 C C . ASN B 1 176 ? 36.474 -60.523 66.389 1.00 42.26 384 ASN B C 1
ATOM 7559 O O . ASN B 1 176 ? 36.139 -59.689 65.553 1.00 43.79 384 ASN B O 1
ATOM 7570 N N . ILE B 1 177 ? 37.705 -60.588 66.881 1.00 39.54 385 ILE B N 1
ATOM 7571 C CA . ILE B 1 177 ? 38.694 -59.580 66.528 1.00 45.89 385 ILE B CA 1
ATOM 7572 C C . ILE B 1 177 ? 39.413 -59.919 65.230 1.00 44.71 385 ILE B C 1
ATOM 7573 O O . ILE B 1 177 ? 39.893 -61.034 65.036 1.00 53.42 385 ILE B O 1
ATOM 7589 N N . GLU B 1 178 ? 39.455 -58.937 64.339 1.00 45.86 386 GLU B N 1
ATOM 7590 C CA . GLU B 1 178 ? 40.235 -59.020 63.116 1.00 43.19 386 GLU B CA 1
ATOM 7591 C C . GLU B 1 178 ? 40.857 -57.647 62.908 1.00 32.66 386 GLU B C 1
ATOM 7592 O O . GLU B 1 178 ? 40.358 -56.660 63.442 1.00 35.05 386 GLU B O 1
ATOM 7604 N N . PRO B 1 179 ? 41.964 -57.577 62.157 1.00 32.08 387 PRO B N 1
ATOM 7605 C CA . PRO B 1 179 ? 42.625 -56.279 61.980 1.00 27.67 387 PRO B CA 1
ATOM 7606 C C . PRO B 1 179 ? 41.666 -55.204 61.470 1.00 23.62 387 PRO B C 1
ATOM 7607 O O . PRO B 1 179 ? 40.735 -55.495 60.723 1.00 23.89 387 PRO B O 1
ATOM 7618 N N . GLN B 1 180 ? 41.901 -53.969 61.890 1.00 19.83 388 GLN B N 1
ATOM 7619 C CA . GLN B 1 180 ? 41.052 -52.851 61.511 1.00 17.47 388 GLN B CA 1
ATOM 7620 C C . GLN B 1 180 ? 40.895 -52.753 59.996 1.00 22.04 388 GLN B C 1
ATOM 7621 O O . GLN B 1 180 ? 39.797 -52.518 59.490 1.00 20.61 388 GLN B O 1
ATOM 7635 N N . ILE B 1 181 ? 41.991 -52.931 59.271 1.00 20.53 389 ILE B N 1
ATOM 7636 C CA . ILE B 1 181 ? 41.950 -52.784 57.820 1.00 17.23 389 ILE B CA 1
ATOM 7637 C C . ILE B 1 181 ? 41.002 -53.797 57.176 1.00 22.33 389 ILE B C 1
ATOM 7638 O O . ILE B 1 181 ? 40.399 -53.503 56.143 1.00 18.87 389 ILE B O 1
ATOM 7654 N N . TYR B 1 182 ? 40.854 -54.975 57.784 1.00 21.56 390 TYR B N 1
ATOM 7655 C CA . TYR B 1 182 ? 39.888 -55.961 57.298 1.00 18.76 390 TYR B CA 1
ATOM 7656 C C . TYR B 1 182 ? 38.475 -55.404 57.421 1.00 17.61 390 TYR B C 1
ATOM 7657 O O . TYR B 1 182 ? 37.684 -55.467 56.483 1.00 20.24 390 TYR B O 1
ATOM 7675 N N . ARG B 1 183 ? 38.158 -54.881 58.600 1.00 17.56 391 ARG B N 1
ATOM 7676 C CA . ARG B 1 183 ? 36.824 -54.355 58.875 1.00 19.07 391 ARG B CA 1
ATOM 7677 C C . ARG B 1 183 ? 36.507 -53.164 57.976 1.00 17.83 391 ARG B C 1
ATOM 7678 O O . ARG B 1 183 ? 35.399 -53.037 57.470 1.00 18.44 391 ARG B O 1
ATOM 7699 N N . TRP B 1 184 ? 37.483 -52.290 57.776 1.00 16.59 392 TRP B N 1
ATOM 7700 C CA . TRP B 1 184 ? 37.258 -51.090 56.984 1.00 16.40 392 TRP B CA 1
ATOM 7701 C C . TRP B 1 184 ? 37.008 -51.449 55.522 1.00 17.38 392 TRP B C 1
ATOM 7702 O O . TRP B 1 184 ? 36.175 -50.830 54.854 1.00 17.24 392 TRP B O 1
ATOM 7723 N N . ILE B 1 185 ? 37.702 -52.467 55.034 1.00 15.33 393 ILE B N 1
ATOM 7724 C CA . ILE B 1 185 ? 37.441 -52.954 53.689 1.00 17.47 393 ILE B CA 1
ATOM 7725 C C . ILE B 1 185 ? 36.006 -53.490 53.586 1.00 20.78 393 ILE B C 1
ATOM 7726 O O . ILE B 1 185 ? 35.314 -53.213 52.610 1.00 16.88 393 ILE B O 1
ATOM 7742 N N . ARG B 1 186 ? 35.552 -54.237 54.590 1.00 20.05 394 ARG B N 1
ATOM 7743 C CA . ARG B 1 186 ? 34.177 -54.744 54.580 1.00 15.77 394 ARG B CA 1
ATOM 7744 C C . ARG B 1 186 ? 33.192 -53.582 54.504 1.00 17.72 394 ARG B C 1
ATOM 7745 O O . ARG B 1 186 ? 32.238 -53.595 53.721 1.00 19.53 394 ARG B O 1
ATOM 7766 N N . GLU B 1 187 ? 33.430 -52.579 55.338 1.00 17.08 395 GLU B N 1
ATOM 7767 C CA . GLU B 1 187 ? 32.561 -51.423 55.401 1.00 16.66 395 GLU B CA 1
ATOM 7768 C C . GLU B 1 187 ? 32.623 -50.658 54.082 1.00 17.33 395 GLU B C 1
ATOM 7769 O O . GLU B 1 187 ? 31.605 -50.188 53.583 1.00 18.56 395 GLU B O 1
ATOM 7781 N N . TRP B 1 188 ? 33.817 -50.545 53.513 1.00 20.51 396 TRP B N 1
ATOM 7782 C CA . TRP B 1 188 ? 33.970 -49.856 52.240 1.00 18.40 396 TRP B CA 1
ATOM 7783 C C . TRP B 1 188 ? 33.198 -50.586 51.150 1.00 16.29 396 TRP B C 1
ATOM 7784 O O . TRP B 1 188 ? 32.520 -49.962 50.335 1.00 18.18 396 TRP B O 1
ATOM 7805 N N . GLY B 1 189 ? 33.301 -51.911 51.142 1.00 18.86 397 GLY B N 1
ATOM 7806 C CA . GLY B 1 189 ? 32.603 -52.715 50.158 1.00 19.80 397 GLY B CA 1
ATOM 7807 C C . GLY B 1 189 ? 31.109 -52.471 50.177 1.00 21.28 397 GLY B C 1
ATOM 7808 O O . GLY B 1 189 ? 30.483 -52.291 49.127 1.00 20.48 397 GLY B O 1
ATOM 7812 N N . ARG B 1 190 ? 30.529 -52.466 51.373 1.00 18.63 398 ARG B N 1
ATOM 7813 C CA . ARG B 1 190 ? 29.093 -52.254 51.514 1.00 20.62 398 ARG B CA 1
ATOM 7814 C C . ARG B 1 190 ? 28.697 -50.864 51.014 1.00 22.49 398 ARG B C 1
ATOM 7815 O O . ARG B 1 190 ? 27.638 -50.700 50.405 1.00 21.16 398 ARG B O 1
ATOM 7836 N N . ASP B 1 191 ? 29.546 -49.868 51.261 1.00 19.60 399 ASP B N 1
ATOM 7837 C CA . ASP B 1 191 ? 29.314 -48.520 50.735 1.00 21.69 399 ASP B CA 1
ATOM 7838 C C . ASP B 1 191 ? 29.346 -48.509 49.200 1.00 20.46 399 ASP B C 1
ATOM 7839 O O . ASP B 1 191 ? 28.473 -47.928 48.553 1.00 22.04 399 ASP B O 1
ATOM 7848 N N . TYR B 1 192 ? 30.356 -49.148 48.622 1.00 21.10 400 TYR B N 1
ATOM 7849 C CA . TYR B 1 192 ? 30.490 -49.196 47.168 1.00 17.16 400 TYR B CA 1
ATOM 7850 C C . TYR B 1 192 ? 29.263 -49.819 46.507 1.00 20.94 400 TYR B C 1
ATOM 7851 O O . TYR B 1 192 ? 28.723 -49.287 45.533 1.00 19.80 400 TYR B O 1
ATOM 7869 N N . VAL B 1 193 ? 28.832 -50.956 47.037 1.00 20.63 401 VAL B N 1
ATOM 7870 C CA . VAL B 1 193 ? 27.725 -51.695 46.454 1.00 21.23 401 VAL B CA 1
ATOM 7871 C C . VAL B 1 193 ? 26.433 -50.886 46.547 1.00 27.47 401 VAL B C 1
ATOM 7872 O O . VAL B 1 193 ? 25.538 -51.033 45.722 1.00 26.25 401 VAL B O 1
ATOM 7885 N N . SER B 1 194 ? 26.356 -50.012 47.542 1.00 23.30 402 SER B N 1
ATOM 7886 C CA A SER B 1 194 ? 25.194 -49.153 47.718 0.66 21.47 402 SER B CA 1
ATOM 7887 C CA B SER B 1 194 ? 25.197 -49.153 47.726 0.34 21.47 402 SER B CA 1
ATOM 7888 C C . SER B 1 194 ? 25.228 -47.968 46.760 1.00 24.78 402 SER B C 1
ATOM 7889 O O . SER B 1 194 ? 24.203 -47.584 46.205 1.00 31.71 402 SER B O 1
ATOM 7902 N N . GLU B 1 195 ? 26.413 -47.396 46.565 1.00 24.21 403 GLU B N 1
ATOM 7903 C CA . GLU B 1 195 ? 26.564 -46.201 45.734 1.00 25.73 403 GLU B CA 1
ATOM 7904 C C . GLU B 1 195 ? 26.463 -46.488 44.234 1.00 26.32 403 GLU B C 1
ATOM 7905 O O . GLU B 1 195 ? 25.941 -45.676 43.478 1.00 23.67 403 GLU B O 1
ATOM 7917 N N . LEU B 1 196 ? 26.965 -47.642 43.806 1.00 24.44 404 LEU B N 1
ATOM 7918 C CA . LEU B 1 196 ? 27.075 -47.948 42.383 1.00 24.73 404 LEU B CA 1
ATOM 7919 C C . LEU B 1 196 ? 25.746 -47.814 41.629 1.00 22.28 404 LEU B C 1
ATOM 7920 O O . LEU B 1 196 ? 25.659 -47.068 40.655 1.00 21.86 404 LEU B O 1
ATOM 7936 N N . PRO B 1 197 ? 24.707 -48.538 42.066 1.00 23.82 405 PRO B N 1
ATOM 7937 C CA . PRO B 1 197 ? 23.428 -48.439 41.348 1.00 29.05 405 PRO B CA 1
ATOM 7938 C C . PRO B 1 197 ? 22.878 -47.013 41.283 1.00 27.54 405 PRO B C 1
ATOM 7939 O O . PRO B 1 197 ? 22.281 -46.628 40.279 1.00 26.50 405 PRO B O 1
ATOM 7950 N N . THR B 1 198 ? 23.088 -46.238 42.339 1.00 26.60 406 THR B N 1
ATOM 7951 C CA . THR B 1 198 ? 22.635 -44.851 42.370 1.00 29.86 406 THR B CA 1
ATOM 7952 C C . THR B 1 198 ? 23.356 -44.031 41.303 1.00 24.65 406 THR B C 1
ATOM 7953 O O . THR B 1 198 ? 22.740 -43.259 40.571 1.00 27.58 406 THR B O 1
ATOM 7964 N N . GLU B 1 199 ? 24.668 -44.208 41.219 1.00 21.92 407 GLU B N 1
ATOM 7965 C CA . GLU B 1 199 ? 25.483 -43.462 40.271 1.00 26.56 407 GLU B CA 1
ATOM 7966 C C . GLU B 1 199 ? 25.174 -43.875 38.832 1.00 25.61 407 GLU B C 1
ATOM 7967 O O . GLU B 1 199 ? 25.137 -43.038 37.933 1.00 25.23 407 GLU B O 1
ATOM 7979 N N . VAL B 1 200 ? 24.945 -45.166 38.623 1.00 25.33 408 VAL B N 1
ATOM 7980 C CA . VAL B 1 200 ? 24.605 -45.673 37.301 1.00 26.87 408 VAL B CA 1
ATOM 7981 C C . VAL B 1 200 ? 23.236 -45.164 36.843 1.00 31.15 408 VAL B C 1
ATOM 7982 O O . VAL B 1 200 ? 23.057 -44.823 35.676 1.00 31.90 408 VAL B O 1
ATOM 7995 N N A GLN B 1 201 ? 22.265 -45.104 37.746 0.41 31.62 409 GLN B N 1
ATOM 7996 N N B GLN B 1 201 ? 22.285 -45.121 37.772 0.59 32.21 409 GLN B N 1
ATOM 7997 C CA A GLN B 1 201 ? 20.941 -44.632 37.352 0.41 27.83 409 GLN B CA 1
ATOM 7998 C CA B GLN B 1 201 ? 20.942 -44.624 37.491 0.59 26.71 409 GLN B CA 1
ATOM 7999 C C A GLN B 1 201 ? 20.981 -43.162 36.940 0.41 32.37 409 GLN B C 1
ATOM 8000 C C B GLN B 1 201 ? 21.004 -43.196 36.959 0.59 31.49 409 GLN B C 1
ATOM 8001 O O A GLN B 1 201 ? 20.297 -42.762 35.999 0.41 33.89 409 GLN B O 1
ATOM 8002 O O B GLN B 1 201 ? 20.370 -42.866 35.957 0.59 34.41 409 GLN B O 1
ATOM 8021 N N . LYS B 1 202 ? 21.782 -42.357 37.635 1.00 33.47 410 LYS B N 1
ATOM 8022 C CA . LYS B 1 202 ? 21.931 -40.956 37.254 1.00 35.44 410 LYS B CA 1
ATOM 8023 C C . LYS B 1 202 ? 22.510 -40.854 35.851 1.00 30.95 410 LYS B C 1
ATOM 8024 O O . LYS B 1 202 ? 22.137 -39.983 35.072 1.00 32.08 410 LYS B O 1
ATOM 8043 N N . LEU B 1 203 ? 23.422 -41.763 35.532 1.00 28.52 411 LEU B N 1
ATOM 8044 C CA . LEU B 1 203 ? 24.060 -41.776 34.226 1.00 29.23 411 LEU B CA 1
ATOM 8045 C C . LEU B 1 203 ? 23.061 -42.156 33.139 1.00 32.17 411 LEU B C 1
ATOM 8046 O O . LEU B 1 203 ? 22.988 -41.511 32.090 1.00 35.98 411 LEU B O 1
ATOM 8062 N N . LYS B 1 204 ? 22.283 -43.200 33.398 1.00 32.72 412 LYS B N 1
ATOM 8063 C CA . LYS B 1 204 ? 21.328 -43.703 32.418 1.00 36.54 412 LYS B CA 1
ATOM 8064 C C . LYS B 1 204 ? 20.241 -42.679 32.103 1.00 39.29 412 LYS B C 1
ATOM 8065 O O . LYS B 1 204 ? 19.778 -42.584 30.967 1.00 40.14 412 LYS B O 1
ATOM 8084 N N . GLU B 1 205 ? 19.841 -41.907 33.106 1.00 36.95 413 GLU B N 1
ATOM 8085 C CA . GLU B 1 205 ? 18.790 -40.913 32.919 1.00 39.62 413 GLU B CA 1
ATOM 8086 C C . GLU B 1 205 ? 19.184 -39.879 31.865 1.00 39.02 413 GLU B C 1
ATOM 8087 O O . GLU B 1 205 ? 18.330 -39.366 31.144 1.00 47.10 413 GLU B O 1
ATOM 8099 N N . LYS B 1 206 ? 20.479 -39.581 31.777 1.00 37.32 414 LYS B N 1
ATOM 8100 C CA . LYS B 1 206 ? 20.964 -38.531 30.885 1.00 37.74 414 LYS B CA 1
ATOM 8101 C C . LYS B 1 206 ? 21.578 -39.062 29.587 1.00 31.89 414 LYS B C 1
ATOM 8102 O O . LYS B 1 206 ? 21.573 -38.368 28.573 1.00 34.05 414 LYS B O 1
ATOM 8121 N N . CYS B 1 207 ? 22.109 -40.282 29.615 1.00 29.21 415 CYS B N 1
ATOM 8122 C CA . CYS B 1 207 ? 22.972 -40.755 28.532 1.00 28.35 415 CYS B CA 1
ATOM 8123 C C . CYS B 1 207 ? 22.427 -41.941 27.738 1.00 31.02 415 CYS B C 1
ATOM 8124 O O . CYS B 1 207 ? 22.987 -42.307 26.704 1.00 30.05 415 CYS B O 1
ATOM 8131 N N . ASP B 1 208 ? 21.345 -42.541 28.216 1.00 29.70 416 ASP B N 1
ATOM 8132 C CA . ASP B 1 208 ? 20.817 -43.753 27.600 1.00 31.26 416 ASP B CA 1
ATOM 8133 C C . ASP B 1 208 ? 20.523 -43.547 26.114 1.00 28.72 416 ASP B C 1
ATOM 8134 O O . ASP B 1 208 ? 19.854 -42.586 25.725 1.00 30.19 416 ASP B O 1
ATOM 8143 N N . GLY B 1 209 ? 21.035 -44.453 25.289 1.00 27.09 417 GLY B N 1
ATOM 8144 C CA . GLY B 1 209 ? 20.735 -44.452 23.868 1.00 27.67 417 GLY B CA 1
ATOM 8145 C C . GLY B 1 209 ? 21.529 -43.457 23.040 1.00 31.55 417 GLY B C 1
ATOM 8146 O O . GLY B 1 209 ? 22.667 -43.116 23.373 1.00 30.47 417 GLY B O 1
ATOM 8150 N N . LYS B 1 210 ? 20.915 -42.991 21.955 1.00 31.94 418 LYS B N 1
ATOM 8151 C CA . LYS B 1 210 ? 21.603 -42.176 20.962 1.00 32.27 418 LYS B CA 1
ATOM 8152 C C . LYS B 1 210 ? 20.944 -40.813 20.769 1.00 34.40 418 LYS B C 1
ATOM 8153 O O . LYS B 1 210 ? 19.786 -40.608 21.139 1.00 35.51 418 LYS B O 1
ATOM 8172 N N . ILE B 1 211 ? 21.696 -39.891 20.174 1.00 32.09 419 ILE B N 1
ATOM 8173 C CA . ILE B 1 211 ? 21.195 -38.555 19.865 1.00 36.56 419 ILE B CA 1
ATOM 8174 C C . ILE B 1 211 ? 20.798 -38.456 18.388 1.00 37.13 419 ILE B C 1
ATOM 8175 O O . ILE B 1 211 ? 20.082 -37.539 17.982 1.00 36.80 419 ILE B O 1
ATOM 8191 N N . ASN B 1 212 ? 21.271 -39.407 17.590 1.00 33.36 420 ASN B N 1
ATOM 8192 C CA . ASN B 1 212 ? 20.828 -39.548 16.206 1.00 35.75 420 ASN B CA 1
ATOM 8193 C C . ASN B 1 212 ? 20.908 -41.020 15.809 1.00 34.47 420 ASN B C 1
ATOM 8194 O O . ASN B 1 212 ? 21.061 -41.887 16.672 1.00 33.51 420 ASN B O 1
ATOM 8205 N N . TYR B 1 213 ? 20.799 -41.313 14.518 1.00 36.30 421 TYR B N 1
ATOM 8206 C CA . TYR B 1 213 ? 20.726 -42.702 14.071 1.00 35.94 421 TYR B CA 1
ATOM 8207 C C . TYR B 1 213 ? 22.008 -43.496 14.342 1.00 41.05 421 TYR B C 1
ATOM 8208 O O . TYR B 1 213 ? 21.985 -44.728 14.341 1.00 42.59 421 TYR B O 1
ATOM 8226 N N . THR B 1 214 ? 23.116 -42.801 14.589 1.00 38.17 422 THR B N 1
ATOM 8227 C CA . THR B 1 214 ? 24.410 -43.468 14.716 1.00 41.30 422 THR B CA 1
ATOM 8228 C C . THR B 1 214 ? 25.162 -43.203 16.029 1.00 46.12 422 THR B C 1
ATOM 8229 O O . THR B 1 214 ? 25.854 -44.087 16.535 1.00 38.03 422 THR B O 1
ATOM 8240 N N . ASP B 1 215 ? 25.023 -42.003 16.587 1.00 41.35 423 ASP B N 1
ATOM 8241 C CA . ASP B 1 215 ? 25.889 -41.578 17.687 1.00 39.32 423 ASP B CA 1
ATOM 8242 C C . ASP B 1 215 ? 25.242 -41.660 19.066 1.00 40.20 423 ASP B C 1
ATOM 8243 O O . ASP B 1 215 ? 24.115 -41.216 19.262 1.00 34.43 423 ASP B O 1
ATOM 8252 N N . LYS B 1 216 ? 25.976 -42.216 20.026 1.00 36.09 424 LYS B N 1
ATOM 8253 C CA . LYS B 1 216 ? 25.541 -42.205 21.417 1.00 31.34 424 LYS B CA 1
ATOM 8254 C C . LYS B 1 216 ? 25.365 -40.767 21.882 1.00 30.72 424 LYS B C 1
ATOM 8255 O O . LYS B 1 216 ? 26.034 -39.859 21.389 1.00 29.40 424 LYS B O 1
ATOM 8274 N N . LYS B 1 217 ? 24.475 -40.558 22.841 1.00 27.60 425 LYS B N 1
ATOM 8275 C CA . LYS B 1 217 ? 24.230 -39.219 23.360 1.00 29.64 425 LYS B CA 1
ATOM 8276 C C . LYS B 1 217 ? 25.510 -38.536 23.836 1.00 27.71 425 LYS B C 1
ATOM 8277 O O . LYS B 1 217 ? 25.675 -37.331 23.664 1.00 34.69 425 LYS B O 1
ATOM 8296 N N . VAL B 1 218 ? 26.416 -39.304 24.434 1.00 27.61 426 VAL B N 1
ATOM 8297 C CA . VAL B 1 218 ? 27.641 -38.734 24.988 1.00 26.77 426 VAL B CA 1
ATOM 8298 C C . VAL B 1 218 ? 28.495 -38.062 23.905 1.00 29.41 426 VAL B C 1
ATOM 8299 O O . VAL B 1 218 ? 29.359 -37.237 24.203 1.00 31.96 426 VAL B O 1
ATOM 8312 N N . CYS B 1 219 ? 28.247 -38.409 22.648 1.00 28.10 427 CYS B N 1
ATOM 8313 C CA . CYS B 1 219 ? 28.961 -37.788 21.537 1.00 31.96 427 CYS B CA 1
ATOM 8314 C C . CYS B 1 219 ? 28.656 -36.293 21.399 1.00 34.10 427 CYS B C 1
ATOM 8315 O O . CYS B 1 219 ? 29.537 -35.515 21.038 1.00 38.03 427 CYS B O 1
ATOM 8322 N N . LYS B 1 220 ? 27.417 -35.892 21.681 1.00 34.65 428 LYS B N 1
ATOM 8323 C CA . LYS B 1 220 ? 26.973 -34.524 21.385 1.00 42.12 428 LYS B CA 1
ATOM 8324 C C . LYS B 1 220 ? 26.259 -33.798 22.530 1.00 45.20 428 LYS B C 1
ATOM 8325 O O . LYS B 1 220 ? 26.236 -32.568 22.564 1.00 42.58 428 LYS B O 1
ATOM 8344 N N . VAL B 1 221 ? 25.667 -34.548 23.453 1.00 35.60 429 VAL B N 1
ATOM 8345 C CA . VAL B 1 221 ? 24.728 -33.979 24.417 1.00 31.57 429 VAL B CA 1
ATOM 8346 C C . VAL B 1 221 ? 25.417 -33.531 25.706 1.00 34.98 429 VAL B C 1
ATOM 8347 O O . VAL B 1 221 ? 25.874 -34.367 26.491 1.00 34.09 429 VAL B O 1
ATOM 8360 N N . PRO B 1 222 ? 25.490 -32.209 25.940 1.00 32.70 430 PRO B N 1
ATOM 8361 C CA . PRO B 1 222 ? 26.232 -31.707 27.106 1.00 32.58 430 PRO B CA 1
ATOM 8362 C C . PRO B 1 222 ? 25.748 -32.263 28.452 1.00 31.51 430 PRO B C 1
ATOM 8363 O O . PRO B 1 222 ? 26.587 -32.642 29.269 1.00 38.00 430 PRO B O 1
ATOM 8374 N N . PRO B 1 223 ? 24.426 -32.305 28.687 1.00 35.18 431 PRO B N 1
ATOM 8375 C CA . PRO B 1 223 ? 23.954 -32.912 29.937 1.00 32.73 431 PRO B CA 1
ATOM 8376 C C . PRO B 1 223 ? 24.475 -34.333 30.154 1.00 32.41 431 PRO B C 1
ATOM 8377 O O . PRO B 1 223 ? 24.734 -34.717 31.295 1.00 28.70 431 PRO B O 1
ATOM 8388 N N . CYS B 1 224 ? 24.625 -35.102 29.080 1.00 31.39 432 CYS B N 1
ATOM 8389 C CA . CYS B 1 224 ? 25.157 -36.456 29.193 1.00 32.82 432 CYS B CA 1
ATOM 8390 C C . CYS B 1 224 ? 26.660 -36.416 29.454 1.00 28.46 432 CYS B C 1
ATOM 8391 O O . CYS B 1 224 ? 27.178 -37.152 30.300 1.00 27.67 432 CYS B O 1
ATOM 8398 N N . GLN B 1 225 ? 27.357 -35.549 28.728 1.00 27.09 433 GLN B N 1
ATOM 8399 C CA . GLN B 1 225 ? 28.794 -35.394 28.912 1.00 30.64 433 GLN B CA 1
ATOM 8400 C C . GLN B 1 225 ? 29.103 -34.995 30.356 1.00 28.63 433 GLN B C 1
ATOM 8401 O O . GLN B 1 225 ? 30.049 -35.501 30.960 1.00 28.55 433 GLN B O 1
ATOM 8415 N N . ASN B 1 226 ? 28.290 -34.101 30.910 1.00 27.57 434 ASN B N 1
ATOM 8416 C CA . ASN B 1 226 ? 28.469 -33.664 32.287 1.00 28.21 434 ASN B CA 1
ATOM 8417 C C . ASN B 1 226 ? 28.188 -34.781 33.286 1.00 27.06 434 ASN B C 1
ATOM 8418 O O . ASN B 1 226 ? 28.865 -34.891 34.302 1.00 25.76 434 ASN B O 1
ATOM 8429 N N . ALA B 1 227 ? 27.190 -35.609 32.996 1.00 27.84 435 ALA B N 1
ATOM 8430 C CA . ALA B 1 227 ? 26.851 -36.719 33.877 1.00 27.39 435 ALA B CA 1
ATOM 8431 C C . ALA B 1 227 ? 27.968 -37.760 33.870 1.00 23.25 435 ALA B C 1
ATOM 8432 O O . ALA B 1 227 ? 28.321 -38.310 34.913 1.00 27.56 435 ALA B O 1
ATOM 8439 N N . CYS B 1 228 ? 28.525 -38.027 32.694 1.00 24.47 436 CYS B N 1
ATOM 8440 C CA . CYS B 1 228 ? 29.662 -38.936 32.588 1.00 25.76 436 CYS B CA 1
ATOM 8441 C C . CYS B 1 228 ? 30.850 -38.400 33.376 1.00 24.07 436 CYS B C 1
ATOM 8442 O O . CYS B 1 228 ? 31.574 -39.163 34.014 1.00 22.59 436 CYS B O 1
ATOM 8449 N N . LYS B 1 229 ? 31.051 -37.087 33.330 1.00 26.72 437 LYS B N 1
ATOM 8450 C CA . LYS B 1 229 ? 32.137 -36.462 34.079 1.00 24.06 437 LYS B CA 1
ATOM 8451 C C . LYS B 1 229 ? 31.909 -36.594 35.587 1.00 22.91 437 LYS B C 1
ATOM 8452 O O . LYS B 1 229 ? 32.848 -36.846 36.341 1.00 26.11 437 LYS B O 1
ATOM 8471 N N . SER B 1 230 ? 30.663 -36.429 36.023 1.00 23.51 438 SER B N 1
ATOM 8472 C CA . SER B 1 230 ? 30.328 -36.620 37.434 1.00 23.01 438 SER B CA 1
ATOM 8473 C C . SER B 1 230 ? 30.533 -38.075 37.846 1.00 21.53 438 SER B C 1
ATOM 8474 O O . SER B 1 230 ? 31.006 -38.358 38.949 1.00 25.61 438 SER B O 1
ATOM 8482 N N . TYR B 1 231 ? 30.161 -38.998 36.967 1.00 23.26 439 TYR B N 1
ATOM 8483 C CA . TYR B 1 231 ? 30.351 -40.416 37.246 1.00 21.38 439 TYR B CA 1
ATOM 8484 C C . TYR B 1 231 ? 31.847 -40.700 37.305 1.00 22.19 439 TYR B C 1
ATOM 8485 O O . TYR B 1 231 ? 32.321 -41.383 38.213 1.00 22.93 439 TYR B O 1
ATOM 8503 N N . ASP B 1 232 ? 32.588 -40.148 36.348 1.00 20.10 440 ASP B N 1
ATOM 8504 C CA . ASP B 1 232 ? 34.041 -40.281 36.328 1.00 19.42 440 ASP B CA 1
ATOM 8505 C C . ASP B 1 232 ? 34.662 -39.839 37.648 1.00 22.01 440 ASP B C 1
ATOM 8506 O O . ASP B 1 232 ? 35.560 -40.495 38.169 1.00 20.08 440 ASP B O 1
ATOM 8515 N N . GLN B 1 233 ? 34.195 -38.720 38.184 1.00 23.18 441 GLN B N 1
ATOM 8516 C CA . GLN B 1 233 ? 34.698 -38.238 39.462 1.00 23.57 441 GLN B CA 1
ATOM 8517 C C . GLN B 1 233 ? 34.436 -39.254 40.572 1.00 24.27 441 GLN B C 1
ATOM 8518 O O . GLN B 1 233 ? 35.320 -39.537 41.383 1.00 21.89 441 GLN B O 1
ATOM 8532 N N . TRP B 1 234 ? 33.226 -39.804 40.605 1.00 20.48 442 TRP B N 1
ATOM 8533 C CA . TRP B 1 234 ? 32.863 -40.765 41.637 1.00 21.13 442 TRP B CA 1
ATOM 8534 C C . TRP B 1 234 ? 33.693 -42.046 41.535 1.00 21.19 442 TRP B C 1
ATOM 8535 O O . TRP B 1 234 ? 34.280 -42.489 42.520 1.00 22.14 442 TRP B O 1
ATOM 8556 N N . ILE B 1 235 ? 33.756 -42.631 40.345 1.00 17.39 443 ILE B N 1
ATOM 8557 C CA . ILE B 1 235 ? 34.440 -43.906 40.172 1.00 16.74 443 ILE B CA 1
ATOM 8558 C C . ILE B 1 235 ? 35.947 -43.746 40.382 1.00 20.09 443 ILE B C 1
ATOM 8559 O O . ILE B 1 235 ? 36.612 -44.672 40.839 1.00 18.91 443 ILE B O 1
ATOM 8575 N N . THR B 1 236 ? 36.479 -42.566 40.071 1.00 20.78 444 THR B N 1
ATOM 8576 C CA . THR B 1 236 ? 37.893 -42.298 40.310 1.00 17.35 444 THR B CA 1
ATOM 8577 C C . THR B 1 236 ? 38.177 -42.324 41.814 1.00 17.53 444 THR B C 1
ATOM 8578 O O . THR B 1 236 ? 39.211 -42.830 42.244 1.00 18.94 444 THR B O 1
ATOM 8589 N N . ARG B 1 237 ? 37.251 -41.794 42.610 1.00 17.35 445 ARG B N 1
ATOM 8590 C CA . ARG B 1 237 ? 37.372 -41.874 44.067 1.00 17.25 445 ARG B CA 1
ATOM 8591 C C . ARG B 1 237 ? 37.312 -43.323 44.549 1.00 21.60 445 ARG B C 1
ATOM 8592 O O . ARG B 1 237 ? 38.104 -43.737 45.399 1.00 20.04 445 ARG B O 1
ATOM 8613 N N . LYS B 1 238 ? 36.373 -44.093 44.009 1.00 18.69 446 LYS B N 1
ATOM 8614 C CA . LYS B 1 238 ? 36.239 -45.493 44.391 1.00 18.19 446 LYS B CA 1
ATOM 8615 C C . LYS B 1 238 ? 37.531 -46.246 44.079 1.00 17.60 446 LYS B C 1
ATOM 8616 O O . LYS B 1 238 ? 38.036 -46.990 44.919 1.00 18.07 446 LYS B O 1
ATOM 8635 N N . LYS B 1 239 ? 38.061 -46.047 42.874 1.00 15.96 447 LYS B N 1
ATOM 8636 C CA . LYS B 1 239 ? 39.304 -46.697 42.461 1.00 17.80 447 LYS B CA 1
ATOM 8637 C C . LYS B 1 239 ? 40.454 -46.348 43.399 1.00 21.15 447 LYS B C 1
ATOM 8638 O O . LYS B 1 239 ? 41.225 -47.220 43.802 1.00 16.92 447 LYS B O 1
ATOM 8657 N N . ASN B 1 240 ? 40.574 -45.069 43.736 1.00 18.80 448 ASN B N 1
ATOM 8658 C CA . ASN B 1 240 ? 41.645 -44.610 44.612 1.00 16.22 448 ASN B CA 1
ATOM 8659 C C . ASN B 1 240 ? 41.512 -45.224 46.000 1.00 17.99 448 ASN B C 1
ATOM 8660 O O . ASN B 1 240 ? 42.495 -45.661 46.597 1.00 17.70 448 ASN B O 1
ATOM 8671 N N . GLN B 1 241 ? 40.284 -45.256 46.502 1.00 15.71 449 GLN B N 1
ATOM 8672 C CA . GLN B 1 241 ? 40.002 -45.809 47.821 1.00 15.60 449 GLN B CA 1
ATOM 8673 C C . GLN B 1 241 ? 40.321 -47.304 47.870 1.00 19.29 449 GLN B C 1
ATOM 8674 O O . GLN B 1 241 ? 40.911 -47.789 48.838 1.00 18.55 449 GLN B O 1
ATOM 8688 N N . TRP B 1 242 ? 39.941 -48.035 46.829 1.00 16.86 450 TRP B N 1
ATOM 8689 C CA . TRP B 1 242 ? 40.240 -49.460 46.784 1.00 18.46 450 TRP B CA 1
ATOM 8690 C C . TRP B 1 242 ? 41.747 -49.695 46.716 1.00 18.19 450 TRP B C 1
ATOM 8691 O O . TRP B 1 242 ? 42.288 -50.569 47.399 1.00 18.76 450 TRP B O 1
ATOM 8712 N N . ASP B 1 243 ? 42.415 -48.905 45.885 1.00 18.61 451 ASP B N 1
ATOM 8713 C CA . ASP B 1 243 ? 43.863 -48.968 45.735 1.00 17.21 451 ASP B CA 1
ATOM 8714 C C . ASP B 1 243 ? 44.553 -48.764 47.091 1.00 20.93 451 ASP B C 1
ATOM 8715 O O . ASP B 1 243 ? 45.398 -49.561 47.505 1.00 16.46 451 ASP B O 1
ATOM 8724 N N . VAL B 1 244 ? 44.169 -47.708 47.796 1.00 18.23 452 VAL B N 1
ATOM 8725 C CA . VAL B 1 244 ? 44.786 -47.385 49.074 1.00 19.71 452 VAL B CA 1
ATOM 8726 C C . VAL B 1 244 ? 44.486 -48.450 50.134 1.00 18.08 452 VAL B C 1
ATOM 8727 O O . VAL B 1 244 ? 45.391 -48.917 50.827 1.00 17.82 452 VAL B O 1
ATOM 8740 N N . LEU B 1 245 ? 43.221 -48.836 50.249 1.00 16.43 453 LEU B N 1
ATOM 8741 C CA . LEU B 1 245 ? 42.813 -49.805 51.265 1.00 16.65 453 LEU B CA 1
ATOM 8742 C C . LEU B 1 245 ? 43.409 -51.186 51.016 1.00 15.80 453 LEU B C 1
ATOM 8743 O O . LEU B 1 245 ? 43.860 -51.857 51.951 1.00 18.49 453 LEU B O 1
ATOM 8759 N N . SER B 1 246 ? 43.413 -51.615 49.761 1.00 15.82 454 SER B N 1
ATOM 8760 C CA . SER B 1 246 ? 43.880 -52.951 49.433 1.00 16.30 454 SER B CA 1
ATOM 8761 C C . SER B 1 246 ? 45.388 -53.060 49.634 1.00 17.67 454 SER B C 1
ATOM 8762 O O . SER B 1 246 ? 45.884 -54.092 50.068 1.00 20.43 454 SER B O 1
ATOM 8770 N N . ASN B 1 247 ? 46.113 -51.985 49.359 1.00 18.40 455 ASN B N 1
ATOM 8771 C CA . ASN B 1 247 ? 47.550 -51.987 49.592 1.00 17.24 455 ASN B CA 1
ATOM 8772 C C . ASN B 1 247 ? 47.883 -51.878 51.086 1.00 17.65 455 ASN B C 1
ATOM 8773 O O . ASN B 1 247 ? 48.878 -52.440 51.541 1.00 19.32 455 ASN B O 1
ATOM 8784 N N . LYS B 1 248 ? 47.039 -51.190 51.851 1.00 16.77 456 LYS B N 1
ATOM 8785 C CA . LYS B 1 248 ? 47.204 -51.148 53.304 1.00 16.91 456 LYS B CA 1
ATOM 8786 C C . LYS B 1 248 ? 47.000 -52.545 53.877 1.00 18.45 456 LYS B C 1
ATOM 8787 O O . LYS B 1 248 ? 47.740 -52.978 54.755 1.00 22.99 456 LYS B O 1
ATOM 8806 N N . PHE B 1 249 ? 45.999 -53.252 53.361 1.00 17.04 457 PHE B N 1
ATOM 8807 C CA . PHE B 1 249 ? 45.762 -54.636 53.748 1.00 17.58 457 PHE B CA 1
ATOM 8808 C C . PHE B 1 249 ? 47.026 -55.473 53.548 1.00 19.95 457 PHE B C 1
ATOM 8809 O O . PHE B 1 249 ? 47.441 -56.218 54.438 1.00 18.92 457 PHE B O 1
ATOM 8826 N N . ILE B 1 250 ? 47.646 -55.340 52.383 1.00 18.44 458 ILE B N 1
ATOM 8827 C CA . ILE B 1 250 ? 48.820 -56.140 52.067 1.00 19.96 458 ILE B CA 1
ATOM 8828 C C . ILE B 1 250 ? 50.002 -55.780 52.959 1.00 22.36 458 ILE B C 1
ATOM 8829 O O . ILE B 1 250 ? 50.703 -56.668 53.446 1.00 23.83 458 ILE B O 1
ATOM 8845 N N . SER B 1 251 ? 50.217 -54.486 53.184 1.00 22.21 459 SER B N 1
ATOM 8846 C CA . SER B 1 251 ? 51.331 -54.048 54.016 1.00 25.33 459 SER B CA 1
ATOM 8847 C C . SER B 1 251 ? 51.127 -54.470 55.463 1.00 27.54 459 SER B C 1
ATOM 8848 O O . SER B 1 251 ? 52.080 -54.840 56.138 1.00 28.77 459 SER B O 1
ATOM 8856 N N . VAL B 1 252 ? 49.882 -54.427 55.932 1.00 19.19 460 VAL B N 1
ATOM 8857 C CA . VAL B 1 252 ? 49.569 -54.844 57.293 1.00 24.02 460 VAL B CA 1
ATOM 8858 C C . VAL B 1 252 ? 49.746 -56.354 57.381 1.00 37.41 460 VAL B C 1
ATOM 8859 O O . VAL B 1 252 ? 50.325 -56.872 58.331 1.00 42.07 460 VAL B O 1
ATOM 8872 N N . LYS B 1 253 ? 49.242 -57.051 56.371 1.00 35.10 461 LYS B N 1
ATOM 8873 C CA . LYS B 1 253 ? 49.430 -58.492 56.254 1.00 42.59 461 LYS B CA 1
ATOM 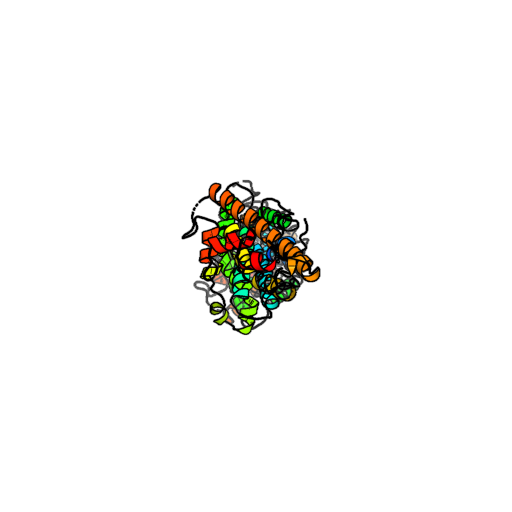8874 C C . LYS B 1 253 ? 50.885 -58.911 56.275 1.00 40.37 461 LYS B C 1
ATOM 8875 O O . LYS B 1 253 ? 51.242 -59.859 56.988 1.00 49.81 461 LYS B O 1
ATOM 8894 N N . ASN B 1 254 ? 51.714 -58.255 55.462 1.00 36.85 462 ASN B N 1
ATOM 8895 C CA . ASN B 1 254 ? 53.127 -58.586 55.445 1.00 41.95 462 ASN B CA 1
ATOM 8896 C C . ASN B 1 254 ? 53.808 -58.251 56.767 1.00 53.69 462 ASN B C 1
ATOM 8897 O O . ASN B 1 254 ? 54.665 -59.000 57.228 1.00 66.40 462 ASN B O 1
ATOM 8908 N N . ALA B 1 255 ? 53.423 -57.141 57.390 1.00 48.75 463 ALA B N 1
ATOM 8909 C CA . ALA B 1 255 ? 54.027 -56.755 58.661 1.00 53.30 463 ALA B CA 1
ATOM 8910 C C . ALA B 1 255 ? 53.618 -57.731 59.780 1.00 63.33 463 ALA B C 1
ATOM 8911 O O . ALA B 1 255 ? 54.364 -57.928 60.739 1.00 73.30 463 ALA B O 1
ATOM 8918 N N . GLU B 1 256 ? 52.439 -58.341 59.636 1.00 94.30 464 GLU B N 1
ATOM 8919 C CA . GLU B 1 256 ? 51.936 -59.368 60.556 1.00 99.67 464 GLU B CA 1
ATOM 8920 C C . GLU B 1 256 ? 50.988 -60.291 59.791 1.00 102.00 464 GLU B C 1
ATOM 8921 O O . GLU B 1 256 ? 50.130 -59.789 59.043 1.00 103.86 464 GLU B O 1
ATOM 8933 N N . LYS B 1 257 ? 51.049 -61.602 60.065 1.00 104.40 465 LYS B N 1
ATOM 8934 C CA . LYS B 1 257 ? 50.345 -62.596 59.249 1.00 113.29 465 LYS B CA 1
ATOM 8935 C C . LYS B 1 257 ? 51.114 -62.817 57.959 1.00 114.28 465 LYS B C 1
ATOM 8936 O O . LYS B 1 257 ? 50.544 -63.227 56.953 1.00 113.11 465 LYS B O 1
ATOM 8955 N N . GLN B 1 259 ? 47.304 -65.213 61.076 1.00 116.32 467 GLN B N 1
ATOM 8956 C CA . GLN B 1 259 ? 46.486 -65.269 59.871 1.00 113.61 467 GLN B CA 1
ATOM 8957 C C . GLN B 1 259 ? 45.006 -65.379 60.229 1.00 107.41 467 GLN B C 1
ATOM 8958 O O . GLN B 1 259 ? 44.653 -65.556 61.395 1.00 108.29 467 GLN B O 1
ATOM 8972 N N . THR B 1 260 ? 44.145 -65.273 59.221 1.00 100.24 468 THR B N 1
ATOM 8973 C CA . THR B 1 260 ? 42.702 -65.281 59.442 1.00 96.13 468 THR B CA 1
ATOM 8974 C C . THR B 1 260 ? 42.003 -66.216 58.455 1.00 87.59 468 THR B C 1
ATOM 8975 O O . THR B 1 260 ? 42.343 -66.258 57.272 1.00 79.38 468 THR B O 1
ATOM 8986 N N . ALA B 1 261 ? 41.018 -66.956 58.954 1.00 81.40 469 ALA B N 1
ATOM 8987 C CA . ALA B 1 261 ? 40.337 -67.979 58.166 1.00 74.93 469 ALA B CA 1
ATOM 8988 C C . ALA B 1 261 ? 39.646 -67.413 56.926 1.00 74.29 469 ALA B C 1
ATOM 8989 O O . ALA B 1 261 ? 38.708 -66.622 57.031 1.00 76.94 469 ALA B O 1
ATOM 8996 N N . GLY B 1 262 ? 40.120 -67.827 55.754 1.00 68.07 470 GLY B N 1
ATOM 8997 C CA . GLY B 1 262 ? 39.452 -67.520 54.501 1.00 53.36 470 GLY B CA 1
ATOM 8998 C C . GLY B 1 262 ? 39.950 -66.269 53.795 1.00 55.30 470 GLY B C 1
ATOM 8999 O O . GLY B 1 262 ? 39.611 -66.036 52.633 1.00 50.07 470 GLY B O 1
ATOM 9003 N N . ILE B 1 263 ? 40.750 -65.458 54.485 1.00 50.77 471 ILE B N 1
ATOM 9004 C CA . ILE B 1 263 ? 41.261 -64.218 53.898 1.00 45.98 471 ILE B CA 1
ATOM 9005 C C . ILE B 1 263 ? 42.753 -64.280 53.595 1.00 42.71 471 ILE B C 1
ATOM 9006 O O . ILE B 1 263 ? 43.580 -64.304 54.505 1.00 43.92 471 ILE B O 1
ATOM 9022 N N . VAL B 1 264 ? 43.084 -64.304 52.308 1.00 37.33 472 VAL B N 1
ATOM 9023 C CA . VAL B 1 264 ? 44.473 -64.236 51.873 1.00 41.60 472 VAL B CA 1
ATOM 9024 C C . VAL B 1 264 ? 44.710 -62.931 51.113 1.00 36.78 472 VAL B C 1
ATOM 9025 O O . VAL B 1 264 ? 45.761 -62.310 51.253 1.00 37.88 472 VAL B O 1
ATOM 9038 N N . THR B 1 265 ? 43.721 -62.509 50.332 1.00 28.34 473 THR B N 1
ATOM 9039 C CA . THR B 1 265 ? 43.841 -61.297 49.533 1.00 26.47 473 THR B CA 1
ATOM 9040 C C . THR B 1 265 ? 42.727 -60.343 49.943 1.00 24.77 473 THR B C 1
ATOM 9041 O O . THR B 1 265 ? 41.752 -60.763 50.564 1.00 27.42 473 THR B O 1
ATOM 9052 N N . PRO B 1 266 ? 42.866 -59.054 49.603 1.00 25.89 474 PRO B N 1
ATOM 9053 C CA . PRO B 1 266 ? 41.829 -58.066 49.923 1.00 23.91 474 PRO B CA 1
ATOM 9054 C C . PRO B 1 266 ? 40.492 -58.410 49.282 1.00 22.05 474 PRO B C 1
ATOM 9055 O O . PRO B 1 266 ? 39.441 -58.146 49.870 1.00 23.27 474 PRO B O 1
ATOM 9066 N N . TYR B 1 267 ? 40.536 -58.989 48.086 1.00 21.02 475 TYR B N 1
ATOM 9067 C CA . TYR B 1 267 ? 39.324 -59.406 47.396 1.00 22.46 475 TYR B CA 1
ATOM 9068 C C . TYR B 1 267 ? 38.563 -60.482 48.173 1.00 24.48 475 TYR B C 1
ATOM 9069 O O . TYR B 1 267 ? 37.336 -60.545 48.115 1.00 24.65 475 TYR B O 1
ATOM 9087 N N . ASP B 1 268 ? 39.290 -61.328 48.895 1.00 22.81 476 ASP B N 1
ATOM 9088 C CA . ASP B 1 268 ? 38.663 -62.385 49.680 1.00 24.12 476 ASP B CA 1
ATOM 9089 C C . ASP B 1 268 ? 37.729 -61.779 50.719 1.00 23.99 476 ASP B C 1
ATOM 9090 O O . ASP B 1 268 ? 36.715 -62.374 51.075 1.00 24.71 476 ASP B O 1
ATOM 9099 N N . ILE B 1 269 ? 38.072 -60.592 51.202 1.00 23.36 477 ILE B N 1
ATOM 9100 C CA . ILE B 1 269 ? 37.234 -59.915 52.184 1.00 23.53 477 ILE B CA 1
ATOM 9101 C C . ILE B 1 269 ? 35.906 -59.528 51.546 1.00 25.63 477 ILE B C 1
ATOM 9102 O O . ILE B 1 269 ? 34.843 -59.749 52.121 1.00 24.30 477 ILE B O 1
ATOM 9118 N N . LEU B 1 270 ? 35.973 -58.956 50.347 1.00 24.45 478 LEU B N 1
ATOM 9119 C CA . LEU B 1 270 ? 34.769 -58.567 49.626 1.00 21.83 478 LEU B CA 1
ATOM 9120 C C . LEU B 1 270 ? 33.939 -59.793 49.259 1.00 21.73 478 LEU B C 1
ATOM 9121 O O . LEU B 1 270 ? 32.709 -59.759 49.325 1.00 24.28 478 LEU B O 1
ATOM 9137 N N . LYS B 1 271 ? 34.609 -60.876 48.876 1.00 22.11 479 LYS B N 1
ATOM 9138 C CA . LYS B 1 271 ? 33.912 -62.117 48.536 1.00 23.28 479 LYS B CA 1
ATOM 9139 C C . LYS B 1 271 ? 33.144 -62.674 49.728 1.00 26.42 479 LYS B C 1
ATOM 9140 O O . LYS B 1 271 ? 32.071 -63.258 49.566 1.00 32.51 479 LYS B O 1
ATOM 9159 N N . GLN B 1 272 ? 33.692 -62.487 50.923 1.00 25.15 480 GLN B N 1
ATOM 9160 C CA . GLN B 1 272 ? 33.042 -62.938 52.148 1.00 29.24 480 GLN B CA 1
ATOM 9161 C C . GLN B 1 272 ? 31.901 -62.013 52.552 1.00 28.41 480 GLN B C 1
ATOM 9162 O O . GLN B 1 272 ? 30.834 -62.463 52.965 1.00 28.47 480 GLN B O 1
ATOM 9176 N N . GLU B 1 273 ? 32.143 -60.713 52.443 1.00 25.78 481 GLU B N 1
ATOM 9177 C CA . GLU B 1 273 ? 31.228 -59.718 52.984 1.00 29.58 481 GLU B CA 1
ATOM 9178 C C . GLU B 1 273 ? 30.007 -59.488 52.100 1.00 26.97 481 GLU B C 1
ATOM 9179 O O . GLU B 1 273 ? 28.895 -59.339 52.601 1.00 30.60 481 GLU B O 1
ATOM 9191 N N . LEU B 1 274 ? 30.220 -59.459 50.789 1.00 24.85 482 LEU B N 1
ATOM 9192 C CA . LEU B 1 274 ? 29.181 -59.045 49.856 1.00 27.42 482 LEU B CA 1
ATOM 9193 C C . LEU B 1 274 ? 28.424 -60.219 49.244 1.00 37.37 482 LEU B C 1
ATOM 9194 O O . LEU B 1 274 ? 28.889 -61.360 49.266 1.00 35.81 482 LEU B O 1
ATOM 9210 N N . ASP B 1 275 ? 27.254 -59.921 48.691 1.00 38.81 483 ASP B N 1
ATOM 9211 C CA . ASP B 1 275 ? 26.453 -60.917 47.994 1.00 38.87 483 ASP B CA 1
ATOM 9212 C C . ASP B 1 275 ? 26.903 -61.032 46.538 1.00 40.91 483 ASP B C 1
ATOM 9213 O O . ASP B 1 275 ? 26.804 -60.077 45.770 1.00 48.05 483 ASP B O 1
ATOM 9222 N N . GLU B 1 276 ? 27.403 -62.207 46.170 1.00 48.30 484 GLU B N 1
ATOM 9223 C CA . GLU B 1 276 ? 27.790 -62.496 44.791 1.00 54.33 484 GLU B CA 1
ATOM 9224 C C . GLU B 1 276 ? 28.734 -61.445 44.206 1.00 47.66 484 GLU B C 1
ATOM 9225 O O . GLU B 1 276 ? 28.508 -60.923 43.116 1.00 51.17 484 GLU B O 1
ATOM 9237 N N . PHE B 1 277 ? 29.793 -61.144 44.946 1.00 36.22 485 PHE B N 1
ATOM 9238 C CA . PHE B 1 277 ? 30.867 -60.299 44.446 1.00 26.32 485 PHE B CA 1
ATOM 9239 C C . PHE B 1 277 ? 31.534 -60.968 43.248 1.00 28.46 485 PHE B C 1
ATOM 9240 O O . PHE B 1 277 ? 31.766 -62.177 43.243 1.00 28.29 485 PHE B O 1
ATOM 9257 N N . ASN B 1 278 ? 31.827 -60.169 42.230 1.00 24.59 486 ASN B N 1
ATOM 9258 C CA . ASN B 1 278 ? 32.475 -60.650 41.018 1.00 24.15 486 ASN B CA 1
ATOM 9259 C C . ASN B 1 278 ? 33.738 -59.830 40.803 1.00 27.24 486 ASN B C 1
ATOM 9260 O O . ASN B 1 278 ? 33.672 -58.686 40.369 1.00 22.74 486 ASN B O 1
ATOM 9271 N N . GLU B 1 279 ? 34.885 -60.419 41.123 1.00 20.08 487 GLU B N 1
ATOM 9272 C CA . GLU B 1 279 ? 36.141 -59.677 41.185 1.00 26.60 487 GLU B CA 1
ATOM 9273 C C . GLU B 1 279 ? 36.521 -59.059 39.838 1.00 21.65 487 GLU B C 1
ATOM 9274 O O . GLU B 1 279 ? 36.978 -57.915 39.770 1.00 24.26 487 GLU B O 1
ATOM 9286 N N . VAL B 1 280 ? 36.326 -59.817 38.767 1.00 19.75 488 VAL B N 1
ATOM 9287 C CA . VAL B 1 280 ? 36.618 -59.321 37.427 1.00 20.93 488 VAL B CA 1
ATOM 9288 C C . VAL B 1 280 ? 35.724 -58.130 37.084 1.00 22.33 488 VAL B C 1
ATOM 9289 O O . VAL B 1 280 ? 36.188 -57.123 36.545 1.00 19.84 488 VAL B O 1
ATOM 9302 N N . ALA B 1 281 ? 34.440 -58.244 37.405 1.00 22.12 489 ALA B N 1
ATOM 9303 C CA . ALA B 1 281 ? 33.487 -57.185 37.102 1.00 20.94 489 ALA B CA 1
ATOM 9304 C C . ALA B 1 281 ? 33.802 -55.941 37.921 1.00 19.79 489 ALA B C 1
ATOM 9305 O O . ALA B 1 281 ? 33.769 -54.820 37.407 1.00 20.68 489 ALA B O 1
ATOM 9312 N N . PHE B 1 282 ? 34.108 -56.153 39.196 1.00 16.54 490 PHE B N 1
ATOM 9313 C CA . PHE B 1 282 ? 34.470 -55.066 40.095 1.00 16.09 490 PHE B CA 1
ATOM 9314 C C . PHE B 1 282 ? 35.664 -54.291 39.549 1.00 21.18 490 PHE B C 1
ATOM 9315 O O . PHE B 1 282 ? 35.638 -53.062 39.489 1.00 17.43 490 PHE B O 1
ATOM 9332 N N . GLU B 1 283 ? 36.709 -55.005 39.142 1.00 17.70 491 GLU B N 1
ATOM 9333 C CA . GLU B 1 283 ? 37.886 -54.348 38.582 1.00 16.62 491 GLU B CA 1
ATOM 9334 C C . GLU B 1 283 ? 37.547 -53.634 37.272 1.00 18.33 491 GLU B C 1
ATOM 9335 O O . GLU B 1 283 ? 38.061 -52.543 37.009 1.00 18.00 491 GLU B O 1
ATOM 9347 N N . ASN B 1 284 ? 36.674 -54.232 36.459 1.00 20.41 492 ASN B N 1
ATOM 9348 C CA . ASN B 1 284 ? 36.186 -53.561 35.255 1.00 17.79 492 ASN B CA 1
ATOM 9349 C C . ASN B 1 284 ? 35.527 -52.234 35.614 1.00 19.04 492 ASN B C 1
ATOM 9350 O O . ASN B 1 284 ? 35.797 -51.205 34.994 1.00 18.80 492 ASN B O 1
ATOM 9361 N N . GLU B 1 285 ? 34.655 -52.275 36.616 1.00 18.61 493 GLU B N 1
ATOM 9362 C CA . GLU B 1 285 ? 33.903 -51.098 37.046 1.00 17.57 493 GLU B CA 1
ATOM 9363 C C . GLU B 1 285 ? 34.799 -49.953 37.497 1.00 15.78 493 GLU B C 1
ATOM 9364 O O . GLU B 1 285 ? 34.663 -48.827 37.012 1.00 20.06 493 GLU B O 1
ATOM 9376 N N . ILE B 1 286 ? 35.708 -50.220 38.431 1.00 16.63 494 ILE B N 1
ATOM 9377 C CA . ILE B 1 286 ? 36.529 -49.136 38.967 1.00 17.59 494 ILE B CA 1
ATOM 9378 C C . ILE B 1 286 ? 37.566 -48.646 37.952 1.00 24.42 494 ILE B C 1
ATOM 9379 O O . ILE B 1 286 ? 38.185 -47.605 38.151 1.00 19.23 494 ILE B O 1
ATOM 9395 N N . ASN B 1 287 ? 37.732 -49.380 36.856 1.00 18.68 495 ASN B N 1
ATOM 9396 C CA . ASN B 1 287 ? 38.661 -48.965 35.806 1.00 18.89 495 ASN B CA 1
ATOM 9397 C C . ASN B 1 287 ? 37.952 -48.557 34.523 1.00 21.81 495 ASN B C 1
ATOM 9398 O O . ASN B 1 287 ? 38.569 -48.460 33.461 1.00 20.69 495 ASN B O 1
ATOM 9409 N N . LYS B 1 288 ? 36.648 -48.314 34.636 1.00 17.85 496 LYS B N 1
ATOM 9410 C CA . LYS B 1 288 ? 35.852 -47.774 33.539 1.00 18.70 496 LYS B CA 1
ATOM 9411 C C . LYS B 1 288 ? 35.953 -48.590 32.257 1.00 28.03 496 LYS B C 1
ATOM 9412 O O . LYS B 1 288 ? 36.072 -48.029 31.175 1.00 26.11 496 LYS B O 1
ATOM 9431 N N . ARG B 1 289 ? 35.908 -49.910 32.369 1.00 20.14 497 ARG B N 1
ATOM 9432 C CA . ARG B 1 289 ? 35.909 -50.750 31.177 1.00 21.34 497 ARG B CA 1
ATOM 9433 C C . ARG B 1 289 ? 34.765 -51.759 31.206 1.00 23.37 497 ARG B C 1
ATOM 9434 O O . ARG B 1 289 ? 34.756 -52.709 30.430 1.00 26.69 497 ARG B O 1
ATOM 9455 N N . ASP B 1 290 ? 33.803 -51.543 32.100 1.00 24.13 498 ASP B N 1
ATOM 9456 C CA . ASP B 1 290 ? 32.601 -52.369 32.149 1.00 25.44 498 ASP B CA 1
ATOM 9457 C C . ASP B 1 290 ? 31.653 -51.976 31.023 1.00 26.26 498 ASP B C 1
ATOM 9458 O O . ASP B 1 290 ? 31.660 -50.834 30.566 1.00 24.23 498 ASP B O 1
ATOM 9467 N N . GLY B 1 291 ? 30.833 -52.925 30.588 1.00 32.09 499 GLY B N 1
ATOM 9468 C CA . GLY B 1 291 ? 29.959 -52.720 29.448 1.00 30.20 499 GLY B CA 1
ATOM 9469 C C . GLY B 1 291 ? 29.036 -51.524 29.589 1.00 27.55 499 GLY B C 1
ATOM 9470 O O . GLY B 1 291 ? 28.812 -50.789 28.627 1.00 29.77 499 GLY B O 1
ATOM 9474 N N . ALA B 1 292 ? 28.502 -51.322 30.788 1.00 27.99 500 ALA B N 1
ATOM 9475 C CA . ALA B 1 292 ? 27.509 -50.277 31.009 1.00 33.23 500 ALA B CA 1
ATOM 9476 C C . ALA B 1 292 ? 28.118 -48.891 30.850 1.00 34.44 500 ALA B C 1
ATOM 9477 O O . ALA B 1 292 ? 27.534 -48.020 30.206 1.00 33.71 500 ALA B O 1
ATOM 9484 N N . TYR B 1 293 ? 29.294 -48.685 31.434 1.00 29.33 501 TYR B N 1
ATOM 9485 C CA . TYR B 1 293 ? 29.961 -47.395 31.336 1.00 26.48 501 TYR B CA 1
ATOM 9486 C C . TYR B 1 293 ? 30.345 -47.096 29.891 1.00 26.70 501 TYR B C 1
ATOM 9487 O O . TYR B 1 293 ? 30.212 -45.967 29.421 1.00 29.19 501 TYR B O 1
ATOM 9505 N N . ILE B 1 294 ? 30.829 -48.115 29.191 1.00 22.19 502 ILE B N 1
ATOM 9506 C CA . ILE B 1 294 ? 31.232 -47.956 27.802 1.00 24.52 502 ILE B CA 1
ATOM 9507 C C . ILE B 1 294 ? 30.032 -47.582 26.937 1.00 28.27 502 ILE B C 1
ATOM 9508 O O . ILE B 1 294 ? 30.116 -46.685 26.100 1.00 31.75 502 ILE B O 1
ATOM 9524 N N . GLU B 1 295 ? 28.913 -48.260 27.157 1.00 26.65 503 GLU B N 1
ATOM 9525 C CA . GLU B 1 295 ? 27.699 -47.998 26.395 1.00 30.31 503 GLU B CA 1
ATOM 9526 C C . GLU B 1 295 ? 27.223 -46.561 26.590 1.00 29.81 503 GLU B C 1
ATOM 9527 O O . GLU B 1 295 ? 26.709 -45.932 25.667 1.00 28.30 503 GLU B O 1
ATOM 9539 N N . LEU B 1 296 ? 27.401 -46.043 27.799 1.00 27.85 504 LEU B N 1
ATOM 9540 C CA . LEU B 1 296 ? 26.842 -44.747 28.159 1.00 29.60 504 LEU B CA 1
ATOM 9541 C C . LEU B 1 296 ? 27.794 -43.572 27.933 1.00 30.18 504 LEU B C 1
ATOM 9542 O O . LEU B 1 296 ? 27.355 -42.475 27.576 1.00 25.65 504 LEU B O 1
ATOM 9558 N N . CYS B 1 297 ? 29.089 -43.799 28.136 1.00 26.63 505 CYS B N 1
ATOM 9559 C CA . CYS B 1 297 ? 30.041 -42.694 28.247 1.00 29.31 505 CYS B CA 1
ATOM 9560 C C . CYS B 1 297 ? 31.210 -42.717 27.260 1.00 30.68 505 CYS B C 1
ATOM 9561 O O . CYS B 1 297 ? 32.019 -41.794 27.240 1.00 28.23 505 CYS B O 1
ATOM 9568 N N . VAL B 1 298 ? 31.304 -43.756 26.443 1.00 26.35 506 VAL B N 1
ATOM 9569 C CA . VAL B 1 298 ? 32.374 -43.825 25.453 1.00 31.00 506 VAL B CA 1
ATOM 9570 C C . VAL B 1 298 ? 31.801 -43.706 24.044 1.00 33.19 506 VAL B C 1
ATOM 9571 O O . VAL B 1 298 ? 31.115 -44.608 23.567 1.00 34.51 506 VAL B O 1
ATOM 9584 N N . CYS B 1 299 ? 32.093 -42.589 23.384 1.00 30.99 507 CYS B N 1
ATOM 9585 C CA . CYS B 1 299 ? 31.507 -42.288 22.080 1.00 41.30 507 CYS B CA 1
ATOM 9586 C C . CYS B 1 299 ? 31.847 -43.329 21.011 1.00 51.90 507 CYS B C 1
ATOM 9587 O O . CYS B 1 299 ? 30.955 -43.861 20.354 1.00 56.86 507 CYS B O 1
ATOM 9594 N N . SER B 1 300 ? 33.132 -43.612 20.828 1.00 56.43 508 SER B N 1
ATOM 9595 C CA . SER B 1 300 ? 33.548 -44.580 19.816 1.00 69.50 508 SER B CA 1
ATOM 9596 C C . SER B 1 300 ? 34.599 -45.541 20.358 1.00 69.53 508 SER B C 1
ATOM 9597 O O . SER B 1 300 ? 34.505 -46.751 20.151 1.00 72.97 508 SER B O 1
ATOM 9605 N N . GLN C 2 8 ? 49.872 -35.511 102.298 1.00 87.88 19 GLN C N 1
ATOM 9606 C CA . GLN C 2 8 ? 51.199 -35.675 101.718 1.00 88.97 19 GLN C CA 1
ATOM 9607 C C . GLN C 2 8 ? 51.342 -37.047 101.060 1.00 81.80 19 GLN C C 1
ATOM 9608 O O . GLN C 2 8 ? 52.372 -37.351 100.457 1.00 78.57 19 GLN C O 1
ATOM 9621 N N . LEU C 2 9 ? 50.304 -37.870 101.180 1.00 68.11 20 LEU C N 1
ATOM 9622 C CA . LEU C 2 9 ? 50.301 -39.190 100.562 1.00 58.51 20 LEU C CA 1
ATOM 9623 C C . LEU C 2 9 ? 49.890 -39.085 99.095 1.00 57.68 20 LEU C C 1
ATOM 9624 O O . LEU C 2 9 ? 48.935 -38.385 98.756 1.00 41.83 20 LEU C O 1
ATOM 9640 N N . ASP C 2 10 ? 50.620 -39.781 98.231 1.00 41.15 21 ASP C N 1
ATOM 9641 C CA . ASP C 2 10 ? 50.336 -39.774 96.801 1.00 41.17 21 ASP C CA 1
ATOM 9642 C C . ASP C 2 10 ? 49.201 -40.742 96.494 1.00 47.33 21 ASP C C 1
ATOM 9643 O O . ASP C 2 10 ? 49.364 -41.956 96.619 1.00 44.41 21 ASP C O 1
ATOM 9652 N N . PHE C 2 11 ? 48.052 -40.205 96.092 1.00 45.52 22 PHE C N 1
ATOM 9653 C CA . PHE C 2 11 ? 46.877 -41.035 95.860 1.00 50.65 22 PHE C CA 1
ATOM 9654 C C . PHE C 2 11 ? 47.173 -42.197 94.919 1.00 43.84 22 PHE C C 1
ATOM 9655 O O . PHE C 2 11 ? 46.828 -43.341 95.209 1.00 36.38 22 PHE C O 1
ATOM 9672 N N . GLU C 2 12 ? 47.803 -41.901 93.787 1.00 41.50 23 GLU C N 1
ATOM 9673 C CA . GLU C 2 12 ? 48.093 -42.929 92.796 1.00 39.90 23 GLU C CA 1
ATOM 9674 C C . GLU C 2 12 ? 48.874 -44.083 93.420 1.00 37.95 23 GLU C C 1
ATOM 9675 O O . GLU C 2 12 ? 48.542 -45.250 93.220 1.00 38.42 23 GLU C O 1
ATOM 9687 N N . ASP C 2 13 ? 49.912 -43.758 94.180 1.00 37.65 24 ASP C N 1
ATOM 9688 C CA . ASP C 2 13 ? 50.736 -44.792 94.791 1.00 37.54 24 ASP C CA 1
ATOM 9689 C C . ASP C 2 13 ? 49.936 -45.559 95.842 1.00 39.78 24 ASP C C 1
ATOM 9690 O O . ASP C 2 13 ? 50.098 -46.770 95.994 1.00 38.50 24 ASP C O 1
ATOM 9699 N N . VAL C 2 14 ? 49.071 -44.849 96.561 1.00 34.46 25 VAL C N 1
ATOM 9700 C CA . VAL C 2 14 ? 48.211 -45.477 97.561 1.00 33.24 25 VAL C CA 1
ATOM 9701 C C . VAL C 2 14 ? 47.219 -46.427 96.899 1.00 38.42 25 VAL C C 1
ATOM 9702 O O . VAL C 2 14 ? 47.036 -47.562 97.345 1.00 33.61 25 VAL C O 1
ATOM 9715 N N . TRP C 2 15 ? 46.578 -45.953 95.837 1.00 32.99 26 TRP C N 1
ATOM 9716 C CA . TRP C 2 15 ? 45.608 -46.753 95.103 1.00 33.30 26 TRP C CA 1
ATOM 9717 C C . TRP C 2 15 ? 46.231 -48.050 94.608 1.00 34.11 26 TRP C C 1
ATOM 9718 O O . TRP C 2 15 ? 45.675 -49.129 94.800 1.00 35.42 26 TRP C O 1
ATOM 9739 N N . ASN C 2 16 ? 47.391 -47.940 93.973 1.00 35.07 27 ASN C N 1
ATOM 9740 C CA . ASN C 2 16 ? 48.041 -49.098 93.373 1.00 37.79 27 ASN C CA 1
ATOM 9741 C C . ASN C 2 16 ? 48.686 -50.018 94.409 1.00 38.82 27 ASN C C 1
ATOM 9742 O O . ASN C 2 16 ? 48.945 -51.187 94.136 1.00 50.78 27 ASN C O 1
ATOM 9753 N N . SER C 2 17 ? 48.937 -49.493 95.600 1.00 35.71 28 SER C N 1
ATOM 9754 C CA . SER C 2 17 ? 49.528 -50.289 96.669 1.00 39.49 28 SER C CA 1
ATOM 9755 C C . SER C 2 17 ? 48.460 -51.095 97.409 1.00 38.35 28 SER C C 1
ATOM 9756 O O . SER C 2 17 ? 48.757 -52.109 98.043 1.00 41.79 28 SER C O 1
ATOM 9764 N N . SER C 2 18 ? 47.213 -50.645 97.311 1.00 34.90 29 SER C N 1
ATOM 9765 C CA . SER C 2 18 ? 46.117 -51.226 98.079 1.00 41.22 29 SER C CA 1
ATOM 9766 C C . SER C 2 18 ? 45.550 -52.508 97.462 1.00 48.19 29 SER C C 1
ATOM 9767 O O . SER C 2 18 ? 44.627 -53.108 98.016 1.00 40.14 29 SER C O 1
ATOM 9775 N N . TYR C 2 19 ? 46.099 -52.928 96.326 1.00 51.17 30 TYR C N 1
ATOM 9776 C CA . TYR C 2 19 ? 45.641 -54.149 95.666 1.00 57.53 30 TYR C CA 1
ATOM 9777 C C . TYR C 2 19 ? 46.783 -55.134 95.462 1.00 57.08 30 TYR C C 1
ATOM 9778 O O . TYR C 2 19 ? 46.738 -56.255 95.967 1.00 62.16 30 TYR C O 1
#